Protein 3HIM (pdb70)

Structure (mmCIF, N/CA/C/O backbone):
data_3HIM
#
_entry.id   3HIM
#
_cell.length_a   62.053
_cell.length_b   63.042
_cell.length_c   94.766
_cell.angle_alpha   90.000
_cell.angle_beta   90.000
_cell.angle_gamma   90.000
#
_symmetry.space_group_name_H-M   'P 21 21 21'
#
loop_
_entity.id
_entity.type
_entity.pdbx_description
1 polymer 'Probable transcriptional regulator'
2 water water
#
loop_
_atom_site.group_PDB
_atom_site.id
_atom_site.type_symbol
_atom_site.label_atom_id
_atom_site.label_alt_id
_atom_site.label_comp_id
_atom_site.label_asym_id
_atom_site.label_entity_id
_atom_site.label_seq_id
_atom_site.pdbx_PDB_ins_code
_atom_site.Cartn_x
_atom_site.Cartn_y
_atom_site.Cartn_z
_atom_site.occupancy
_atom_site.B_iso_or_equiv
_atom_site.auth_seq_id
_atom_site.auth_comp_id
_atom_site.auth_asym_id
_atom_site.auth_atom_id
_atom_site.pdbx_PDB_model_num
ATOM 1 N N . THR A 1 14 ? 10.901 -34.686 -14.182 1.00 29.10 14 THR A N 1
ATOM 2 C CA . THR A 1 14 ? 10.673 -34.300 -15.613 1.00 29.11 14 THR A CA 1
ATOM 3 C C . THR A 1 14 ? 9.359 -34.836 -16.217 1.00 28.45 14 THR A C 1
ATOM 4 O O . THR A 1 14 ? 9.351 -35.834 -16.951 1.00 29.00 14 THR A O 1
ATOM 8 N N . SER A 1 15 ? 8.260 -34.158 -15.899 1.00 27.23 15 SER A N 1
ATOM 9 C CA . SER A 1 15 ? 6.928 -34.538 -16.361 1.00 25.96 15 SER A CA 1
ATOM 10 C C . SER A 1 15 ? 6.434 -33.596 -17.444 1.00 25.07 15 SER A C 1
ATOM 11 O O . SER A 1 15 ? 6.470 -32.372 -17.293 1.00 24.78 15 SER A O 1
ATOM 14 N N . LYS A 1 16 ? 5.947 -34.186 -18.527 1.00 23.85 16 LYS A N 1
ATOM 15 C CA . LYS A 1 16 ? 5.382 -33.437 -19.635 1.00 22.53 16 LYS A CA 1
ATOM 16 C C . LYS A 1 16 ? 4.185 -32.581 -19.192 1.00 21.37 16 LYS A C 1
ATOM 17 O O . LYS A 1 16 ? 4.095 -31.396 -19.527 1.00 20.79 16 LYS A O 1
ATOM 23 N N . ALA A 1 17 ? 3.287 -33.177 -18.413 1.00 20.09 17 ALA A N 1
ATOM 24 C CA . ALA A 1 17 ? 2.109 -32.463 -17.937 1.00 18.61 17 ALA A CA 1
ATOM 25 C C . ALA A 1 17 ? 2.489 -31.269 -17.050 1.00 17.59 17 ALA A C 1
ATOM 26 O O . ALA A 1 17 ? 1.928 -30.177 -17.198 1.00 17.79 17 ALA A O 1
ATOM 28 N N . ALA A 1 18 ? 3.445 -31.477 -16.151 1.00 15.60 18 ALA A N 1
ATOM 29 C CA . ALA A 1 18 ? 3.896 -30.416 -15.242 1.00 14.99 18 ALA A CA 1
ATOM 30 C C . ALA A 1 18 ? 4.578 -29.301 -16.028 1.00 14.28 18 ALA A C 1
ATOM 31 O O . ALA A 1 18 ? 4.341 -28.135 -15.762 1.00 13.34 18 ALA A O 1
ATOM 33 N N . ALA A 1 19 ? 5.414 -29.687 -16.996 1.00 14.28 19 ALA A N 1
ATOM 34 C CA . ALA A 1 19 ? 6.123 -28.736 -17.865 1.00 14.71 19 ALA A CA 1
ATOM 35 C C . ALA A 1 19 ? 5.156 -27.864 -18.644 1.00 14.50 19 ALA A C 1
ATOM 36 O O . ALA A 1 19 ? 5.364 -26.655 -18.744 1.00 15.08 19 ALA A O 1
ATOM 38 N N . ARG A 1 20 ? 4.089 -28.462 -19.175 1.00 14.58 20 ARG A N 1
ATOM 39 C CA . ARG A 1 20 ? 3.047 -27.673 -19.873 1.00 14.35 20 ARG A CA 1
ATOM 40 C C . ARG A 1 20 ? 2.297 -26.732 -18.949 1.00 14.22 20 ARG A C 1
ATOM 41 O O . ARG A 1 20 ? 1.940 -25.618 -19.345 1.00 14.58 20 ARG A O 1
ATOM 49 N N . ILE A 1 21 ? 2.047 -27.173 -17.722 1.00 14.05 21 ILE A N 1
ATOM 50 C CA . ILE A 1 21 ? 1.379 -26.322 -16.749 1.00 14.03 21 ILE A CA 1
ATOM 51 C C . ILE A 1 21 ? 2.252 -25.091 -16.477 1.00 14.84 21 ILE A C 1
ATOM 52 O O . ILE A 1 21 ? 1.755 -23.971 -16.482 1.00 14.83 21 ILE A O 1
ATOM 57 N N . ARG A 1 22 ? 3.552 -25.311 -16.264 1.00 14.61 22 ARG A N 1
ATOM 58 C CA . ARG A 1 22 ? 4.474 -24.220 -16.031 1.00 15.42 22 ARG A CA 1
ATOM 59 C C . ARG A 1 22 ? 4.478 -23.229 -17.175 1.00 15.11 22 ARG A C 1
ATOM 60 O O . ARG A 1 22 ? 4.377 -22.028 -16.925 1.00 15.05 22 ARG A O 1
ATOM 68 N N . ALA A 1 23 ? 4.594 -23.736 -18.411 1.00 15.12 23 ALA A N 1
ATOM 69 C CA . ALA A 1 23 ? 4.617 -22.896 -19.620 1.00 15.12 23 ALA A CA 1
ATOM 70 C C . ALA A 1 23 ? 3.361 -22.051 -19.752 1.00 15.48 23 ALA A C 1
ATOM 71 O O . ALA A 1 23 ? 3.435 -20.844 -20.014 1.00 15.26 23 ALA A O 1
ATOM 73 N N . ALA A 1 24 ? 2.205 -22.696 -19.601 1.00 15.81 24 ALA A N 1
ATOM 74 C CA . ALA A 1 24 ? 0.922 -21.988 -19.661 1.00 16.11 24 ALA A CA 1
ATOM 75 C C . ALA A 1 24 ? 0.795 -20.982 -18.513 1.00 16.53 24 ALA A C 1
ATOM 76 O O . ALA A 1 24 ? 0.306 -19.874 -18.723 1.00 16.58 24 ALA A O 1
ATOM 78 N N . ALA A 1 25 ? 1.214 -21.370 -17.301 1.00 16.53 25 ALA A N 1
ATOM 79 C CA . ALA A 1 25 ? 1.137 -20.445 -16.154 1.00 17.30 25 ALA A CA 1
ATOM 80 C C . ALA A 1 25 ? 1.982 -19.185 -16.376 1.00 17.67 25 ALA A C 1
ATOM 81 O O . ALA A 1 25 ? 1.522 -18.084 -16.087 1.00 18.01 25 ALA A O 1
ATOM 83 N N . ILE A 1 26 ? 3.199 -19.355 -16.895 1.00 17.87 26 ILE A N 1
ATOM 84 C CA . ILE A 1 26 ? 4.079 -18.233 -17.231 1.00 18.06 26 ILE A CA 1
ATOM 85 C C . ILE A 1 26 ? 3.332 -17.178 -18.045 1.00 18.64 26 ILE A C 1
ATOM 86 O O . ILE A 1 26 ? 3.394 -15.973 -17.742 1.00 18.16 26 ILE A O 1
ATOM 91 N N . GLU A 1 27 ? 2.597 -17.639 -19.052 1.00 19.11 27 GLU A N 1
ATOM 92 C CA . GLU A 1 27 ? 1.937 -16.722 -19.964 1.00 19.94 27 GLU A CA 1
ATOM 93 C C . GLU A 1 27 ? 0.726 -16.032 -19.323 1.00 19.81 27 GLU A C 1
ATOM 94 O O . GLU A 1 27 ? 0.558 -14.815 -19.457 1.00 19.94 27 GLU A O 1
ATOM 100 N N . VAL A 1 28 ? -0.087 -16.801 -18.603 1.00 19.56 28 VAL A N 1
ATOM 101 C CA . VAL A 1 28 ? -1.242 -16.247 -17.890 1.00 19.24 28 VAL A CA 1
ATOM 102 C C . VAL A 1 28 ? -0.791 -15.324 -16.751 1.00 19.18 28 VAL A C 1
ATOM 103 O O . VAL A 1 28 ? -1.311 -14.215 -16.594 1.00 19.36 28 VAL A O 1
ATOM 107 N N . PHE A 1 29 ? 0.191 -15.773 -15.977 1.00 19.12 29 PHE A N 1
ATOM 108 C CA . PHE A 1 29 ? 0.746 -14.960 -14.894 1.00 19.01 29 PHE A CA 1
ATOM 109 C C . PHE A 1 29 ? 1.309 -13.641 -15.434 1.00 19.38 29 PHE A C 1
ATOM 110 O O . PHE A 1 29 ? 1.038 -12.579 -14.879 1.00 18.50 29 PHE A O 1
ATOM 118 N N . ALA A 1 30 ? 2.096 -13.720 -16.511 1.00 19.68 30 ALA A N 1
ATOM 119 C CA . ALA A 1 30 ? 2.630 -12.521 -17.147 1.00 20.70 30 ALA A CA 1
ATOM 120 C C . ALA A 1 30 ? 1.507 -11.619 -17.697 1.00 21.27 30 ALA A C 1
ATOM 121 O O . ALA A 1 30 ? 1.569 -10.399 -17.542 1.00 21.03 30 ALA A O 1
ATOM 123 N N . ALA A 1 31 ? 0.470 -12.220 -18.287 1.00 21.95 31 ALA A N 1
ATOM 124 C CA . ALA A 1 31 ? -0.646 -11.448 -18.870 1.00 22.38 31 ALA A CA 1
ATOM 125 C C . ALA A 1 31 ? -1.657 -10.862 -17.871 1.00 22.45 31 ALA A C 1
ATOM 126 O O . ALA A 1 31 ? -1.987 -9.687 -17.966 1.00 23.19 31 ALA A O 1
ATOM 128 N N . LYS A 1 32 ? -2.162 -11.678 -16.946 1.00 22.88 32 LYS A N 1
ATOM 129 C CA . LYS A 1 32 ? -3.196 -11.251 -15.986 1.00 22.57 32 LYS A CA 1
ATOM 130 C C . LYS A 1 32 ? -2.627 -10.808 -14.623 1.00 22.68 32 LYS A C 1
ATOM 131 O O . LYS A 1 32 ? -3.334 -10.205 -13.803 1.00 22.77 32 LYS A O 1
ATOM 133 N N . GLY A 1 33 ? -1.350 -11.094 -14.383 1.00 22.17 33 GLY A N 1
ATOM 134 C CA . GLY A 1 33 ? -0.773 -10.893 -13.066 1.00 21.49 33 GLY A CA 1
ATOM 135 C C . GLY A 1 33 ? -1.007 -12.154 -12.269 1.00 22.09 33 GLY A C 1
ATOM 136 O O . GLY A 1 33 ? -2.035 -12.824 -12.434 1.00 21.42 33 GLY A O 1
ATOM 137 N N . TYR A 1 34 ? -0.053 -12.480 -11.403 1.00 22.26 34 TYR A N 1
ATOM 138 C CA . TYR A 1 34 ? -0.091 -13.710 -10.627 1.00 22.34 34 TYR A CA 1
ATOM 139 C C . TYR A 1 34 ? -1.294 -13.804 -9.671 1.00 22.37 34 TYR A C 1
ATOM 140 O O . TYR A 1 34 ? -1.968 -14.838 -9.615 1.00 21.70 34 TYR A O 1
ATOM 149 N N . GLY A 1 35 ? -1.539 -12.741 -8.902 1.00 21.93 35 GLY A N 1
ATOM 150 C CA . GLY A 1 35 ? -2.628 -12.738 -7.910 1.00 21.91 35 GLY A CA 1
ATOM 151 C C . GLY A 1 35 ? -3.999 -12.915 -8.541 1.00 22.15 35 GLY A C 1
ATOM 152 O O . GLY A 1 35 ? -4.897 -13.545 -7.964 1.00 21.99 35 GLY A O 1
ATOM 153 N N . ALA A 1 36 ? -4.126 -12.372 -9.749 1.00 22.48 36 ALA A N 1
ATOM 154 C CA . ALA A 1 36 ? -5.357 -12.364 -10.538 1.00 22.52 36 ALA A CA 1
ATOM 155 C C . ALA A 1 36 ? -5.690 -13.681 -11.267 1.00 22.31 36 ALA A C 1
ATOM 156 O O . ALA A 1 36 ? -6.753 -13.797 -11.882 1.00 22.38 36 ALA A O 1
ATOM 158 N N . THR A 1 37 ? -4.798 -14.661 -11.235 1.00 22.11 37 THR A N 1
ATOM 159 C CA . THR A 1 37 ? -5.109 -15.919 -11.923 1.00 22.18 37 THR A CA 1
ATOM 160 C C . THR A 1 37 ? -5.263 -17.053 -10.929 1.00 21.64 37 THR A C 1
ATOM 161 O O . THR A 1 37 ? -4.657 -17.022 -9.860 1.00 21.59 37 THR A O 1
ATOM 165 N N . THR A 1 38 ? -6.106 -18.026 -11.271 1.00 21.08 38 THR A N 1
ATOM 166 C CA . THR A 1 38 ? -6.286 -19.228 -10.457 1.00 20.51 38 THR A CA 1
ATOM 167 C C . THR A 1 38 ? -5.720 -20.401 -11.231 1.00 20.41 38 THR A C 1
ATOM 168 O O . THR A 1 38 ? -5.524 -20.318 -12.448 1.00 20.37 38 THR A O 1
ATOM 172 N N . THR A 1 39 ? -5.452 -21.496 -10.525 1.00 20.35 39 THR A N 1
ATOM 173 C CA . THR A 1 39 ? -4.942 -22.694 -11.166 1.00 20.28 39 THR A CA 1
ATOM 174 C C . THR A 1 39 ? -6.019 -23.311 -12.052 1.00 19.87 39 THR A C 1
ATOM 175 O O . THR A 1 39 ? -5.697 -23.993 -13.029 1.00 19.40 39 THR A O 1
ATOM 179 N N . ARG A 1 40 ? -7.281 -23.042 -11.702 1.00 19.69 40 ARG A N 1
ATOM 180 C CA . ARG A 1 40 ? -8.448 -23.389 -12.521 1.00 19.64 40 ARG A CA 1
ATOM 181 C C . ARG A 1 40 ? -8.359 -22.801 -13.927 1.00 19.35 40 ARG A C 1
ATOM 182 O O . ARG A 1 40 ? -8.576 -23.498 -14.910 1.00 19.14 40 ARG A O 1
ATOM 184 N N . GLU A 1 41 ? -8.048 -21.511 -14.014 1.00 19.43 41 GLU A N 1
ATOM 185 C CA . GLU A 1 41 ? -7.895 -20.831 -15.298 1.00 19.32 41 GLU A CA 1
ATOM 186 C C . GLU A 1 41 ? -6.697 -21.382 -16.079 1.00 19.18 41 GLU A C 1
ATOM 187 O O . GLU A 1 41 ? -6.762 -21.516 -17.303 1.00 19.09 41 GLU A O 1
ATOM 193 N N . ILE A 1 42 ? -5.609 -21.688 -15.372 1.00 19.15 42 ILE A N 1
ATOM 194 C CA . ILE A 1 42 ? -4.450 -22.328 -15.992 1.00 19.03 42 ILE A CA 1
ATOM 195 C C . ILE A 1 42 ? -4.807 -23.732 -16.523 1.00 19.22 42 ILE A C 1
ATOM 196 O O . ILE A 1 42 ? -4.382 -24.096 -17.618 1.00 19.67 42 ILE A O 1
ATOM 201 N N . ALA A 1 43 ? -5.609 -24.493 -15.778 1.00 18.44 43 ALA A N 1
ATOM 202 C CA . ALA A 1 43 ? -6.125 -25.787 -16.267 1.00 18.53 43 ALA A CA 1
ATOM 203 C C . ALA A 1 43 ? -7.054 -25.552 -17.479 1.00 18.83 43 ALA A C 1
ATOM 204 O O . ALA A 1 43 ? -6.959 -26.245 -18.504 1.00 18.61 43 ALA A O 1
ATOM 206 N N . ALA A 1 44 ? -7.918 -24.546 -17.361 1.00 19.13 44 ALA A N 1
ATOM 207 C CA . ALA A 1 44 ? -8.793 -24.135 -18.450 1.00 19.94 44 ALA A CA 1
ATOM 208 C C . ALA A 1 44 ? -8.013 -23.786 -19.711 1.00 20.01 44 ALA A C 1
ATOM 209 O O . ALA A 1 44 ? -8.389 -24.200 -20.797 1.00 20.72 44 ALA A O 1
ATOM 211 N N . SER A 1 45 ? -6.930 -23.029 -19.568 1.00 20.41 45 SER A N 1
ATOM 212 C CA . SER A 1 45 ? -6.152 -22.585 -20.716 1.00 20.98 45 SER A CA 1
ATOM 213 C C . SER A 1 45 ? -5.513 -23.764 -21.467 1.00 20.86 45 SER A C 1
ATOM 214 O O . SER A 1 45 ? -5.303 -23.688 -22.672 1.00 21.22 45 SER A O 1
ATOM 217 N N . LEU A 1 46 ? -5.210 -24.851 -20.763 1.00 20.72 46 LEU A N 1
ATOM 218 C CA . LEU A 1 46 ? -4.684 -26.054 -21.427 1.00 20.19 46 LEU A CA 1
ATOM 219 C C . LEU A 1 46 ? -5.788 -27.065 -21.749 1.00 20.17 46 LEU A C 1
ATOM 220 O O . LEU A 1 46 ? -5.513 -28.167 -22.233 1.00 20.03 46 LEU A O 1
ATOM 225 N N . ASP A 1 47 ? -7.035 -26.683 -21.480 1.00 20.25 47 ASP A N 1
ATOM 226 C CA . ASP A 1 47 ? -8.171 -27.589 -21.574 1.00 20.62 47 ASP A CA 1
ATOM 227 C C . ASP A 1 47 ? -7.906 -28.920 -20.859 1.00 20.78 47 ASP A C 1
ATOM 228 O O . ASP A 1 47 ? -8.381 -29.973 -21.284 1.00 21.03 47 ASP A O 1
ATOM 233 N N . MET A 1 48 ? -7.123 -28.876 -19.788 1.00 21.01 48 MET A N 1
ATOM 234 C CA . MET A 1 48 ? -6.973 -30.042 -18.913 1.00 21.67 48 MET A CA 1
ATOM 235 C C . MET A 1 48 ? -8.212 -30.109 -18.013 1.00 21.96 48 MET A C 1
ATOM 236 O O . MET A 1 48 ? -8.741 -29.078 -17.597 1.00 21.88 48 MET A O 1
ATOM 241 N N . SER A 1 49 ? -8.621 -31.328 -17.689 1.00 23.13 49 SER A N 1
ATOM 242 C CA . SER A 1 49 ? -9.772 -31.603 -16.834 1.00 24.49 49 SER A CA 1
ATOM 243 C C . SER A 1 49 ? -9.570 -31.108 -15.403 1.00 24.74 49 SER A C 1
ATOM 244 O O . SER A 1 49 ? -8.430 -30.888 -14.973 1.00 24.52 49 SER A O 1
ATOM 247 N N . PRO A 1 50 ? -10.679 -30.900 -14.667 1.00 25.12 50 PRO A N 1
ATOM 248 C CA . PRO A 1 50 ? -10.524 -30.340 -13.317 1.00 25.23 50 PRO A CA 1
ATOM 249 C C . PRO A 1 50 ? -9.655 -31.255 -12.455 1.00 25.07 50 PRO A C 1
ATOM 250 O O . PRO A 1 50 ? -9.808 -32.475 -12.526 1.00 25.57 50 PRO A O 1
ATOM 254 N N . GLY A 1 51 ? -8.745 -30.681 -11.667 1.00 24.50 51 GLY A N 1
ATOM 255 C CA . GLY A 1 51 ? -7.931 -31.480 -10.748 1.00 23.90 51 GLY A CA 1
ATOM 256 C C . GLY A 1 51 ? -6.646 -32.050 -11.338 1.00 23.74 51 GLY A C 1
ATOM 257 O O . GLY A 1 51 ? -5.880 -32.719 -10.628 1.00 23.87 51 GLY A O 1
ATOM 258 N N . ALA A 1 52 ? -6.403 -31.782 -12.626 1.00 22.51 52 ALA A N 1
ATOM 259 C CA . ALA A 1 52 ? -5.194 -32.257 -13.311 1.00 22.02 52 ALA A CA 1
ATOM 260 C C . ALA A 1 52 ? -3.944 -31.553 -12.824 1.00 20.94 52 ALA A C 1
ATOM 261 O O . ALA A 1 52 ? -2.851 -32.074 -12.933 1.00 21.53 52 ALA A O 1
ATOM 263 N N . VAL A 1 53 ? -4.120 -30.350 -12.311 1.00 20.01 53 VAL A N 1
ATOM 264 C CA . VAL A 1 53 ? -3.016 -29.553 -11.817 1.00 19.48 53 VAL A CA 1
ATOM 265 C C . VAL A 1 53 ? -2.506 -30.075 -10.466 1.00 19.26 53 VAL A C 1
ATOM 266 O O . VAL A 1 53 ? -1.293 -30.210 -10.262 1.00 18.89 53 VAL A O 1
ATOM 270 N N . TYR A 1 54 ? -3.442 -30.385 -9.567 1.00 18.75 54 TYR A N 1
ATOM 271 C CA . TYR A 1 54 ? -3.137 -30.702 -8.173 1.00 18.63 54 TYR A CA 1
ATOM 272 C C . TYR A 1 54 ? -2.021 -31.732 -7.913 1.00 18.59 54 TYR A C 1
ATOM 273 O O . TYR A 1 54 ? -1.189 -31.493 -7.043 1.00 19.29 54 TYR A O 1
ATOM 282 N N . PRO A 1 55 ? -1.995 -32.869 -8.643 1.00 18.53 55 PRO A N 1
ATOM 283 C CA . PRO A 1 55 ? -0.888 -33.836 -8.448 1.00 18.46 55 PRO A CA 1
ATOM 284 C C . PRO A 1 55 ? 0.500 -33.255 -8.746 1.00 18.63 55 PRO A C 1
ATOM 285 O O . PRO A 1 55 ? 1.491 -33.743 -8.198 1.00 18.49 55 PRO A O 1
ATOM 289 N N . HIS A 1 56 ? 0.569 -32.257 -9.631 1.00 18.09 56 HIS A N 1
ATOM 290 C CA . HIS A 1 56 ? 1.819 -31.557 -9.927 1.00 18.63 56 HIS A CA 1
ATOM 291 C C . HIS A 1 56 ? 2.009 -30.337 -9.020 1.00 19.31 56 HIS A C 1
ATOM 292 O O . HIS A 1 56 ? 3.082 -30.174 -8.433 1.00 19.17 56 HIS A O 1
ATOM 299 N N . TYR A 1 57 ? 0.966 -29.510 -8.879 1.00 18.95 57 TYR A N 1
ATOM 300 C CA . TYR A 1 57 ? 1.050 -28.297 -8.056 1.00 18.88 57 TYR A CA 1
ATOM 301 C C . TYR A 1 57 ? -0.146 -28.192 -7.131 1.00 19.32 57 TYR A C 1
ATOM 302 O O . TYR A 1 57 ? -1.261 -27.925 -7.567 1.00 19.10 57 TYR A O 1
ATOM 311 N N . LYS A 1 58 ? 0.089 -28.438 -5.844 1.00 20.13 58 LYS A N 1
ATOM 312 C CA . LYS A 1 58 ? -1.020 -28.485 -4.881 1.00 20.59 58 LYS A CA 1
ATOM 313 C C . LYS A 1 58 ? -1.548 -27.092 -4.534 1.00 19.75 58 LYS A C 1
ATOM 314 O O . LYS A 1 58 ? -2.648 -26.959 -4.005 1.00 19.61 58 LYS A O 1
ATOM 320 N N . THR A 1 59 ? -0.749 -26.071 -4.828 1.00 18.99 59 THR A N 1
ATOM 321 C CA . THR A 1 59 ? -1.118 -24.681 -4.571 1.00 18.43 59 THR A CA 1
ATOM 322 C C . THR A 1 59 ? -0.667 -23.831 -5.746 1.00 18.19 59 THR A C 1
ATOM 323 O O . THR A 1 59 ? 0.259 -24.197 -6.457 1.00 17.41 59 THR A O 1
ATOM 327 N N . LYS A 1 60 ? -1.307 -22.689 -5.946 1.00 18.31 60 LYS A N 1
ATOM 328 C CA . LYS A 1 60 ? -0.780 -21.729 -6.907 1.00 19.19 60 LYS A CA 1
ATOM 329 C C . LYS A 1 60 ? 0.670 -21.300 -6.547 1.00 18.78 60 LYS A C 1
ATOM 330 O O . LYS A 1 60 ? 1.524 -21.181 -7.420 1.00 19.21 60 LYS A O 1
ATOM 336 N N . GLU A 1 61 ? 0.942 -21.089 -5.262 1.00 18.54 61 GLU A N 1
ATOM 337 C CA . GLU A 1 61 ? 2.282 -20.697 -4.787 1.00 18.40 61 GLU A CA 1
ATOM 338 C C . GLU A 1 61 ? 3.380 -21.697 -5.180 1.00 18.01 61 GLU A C 1
ATOM 339 O O . GLU A 1 61 ? 4.475 -21.288 -5.538 1.00 18.15 61 GLU A O 1
ATOM 345 N N . SER A 1 62 ? 3.083 -22.993 -5.134 1.00 17.43 62 SER A N 1
ATOM 346 C CA . SER A 1 62 ? 4.067 -24.020 -5.513 1.00 17.42 62 SER A CA 1
ATOM 347 C C . SER A 1 62 ? 4.414 -23.969 -7.000 1.00 17.14 62 SER A C 1
ATOM 348 O O . SER A 1 62 ? 5.524 -24.336 -7.390 1.00 17.44 62 SER A O 1
ATOM 351 N N . LEU A 1 63 ? 3.450 -23.540 -7.813 1.00 17.06 63 LEU A N 1
ATOM 352 C CA . LEU A 1 63 ? 3.650 -23.364 -9.249 1.00 16.83 63 LEU A CA 1
ATOM 353 C C . LEU A 1 63 ? 4.503 -22.107 -9.503 1.00 17.42 63 LEU A C 1
ATOM 354 O O . LEU A 1 63 ? 5.444 -22.129 -10.294 1.00 17.50 63 LEU A O 1
ATOM 359 N N . LEU A 1 64 ? 4.184 -21.023 -8.803 1.00 17.90 64 LEU A N 1
ATOM 360 C CA . LEU A 1 64 ? 5.027 -19.821 -8.814 1.00 18.27 64 LEU A CA 1
ATOM 361 C C . LEU A 1 64 ? 6.443 -20.177 -8.416 1.00 18.31 64 LEU A C 1
ATOM 362 O O . LEU A 1 64 ? 7.390 -19.761 -9.080 1.00 18.05 64 LEU A O 1
ATOM 367 N N . TYR A 1 65 ? 6.582 -20.961 -7.348 1.00 18.30 65 TYR A N 1
ATOM 368 C CA . TYR A 1 65 ? 7.895 -21.383 -6.898 1.00 18.81 65 TYR A CA 1
ATOM 369 C C . TYR A 1 65 ? 8.653 -22.190 -7.942 1.00 18.76 65 TYR A C 1
ATOM 370 O O . TYR A 1 65 ? 9.827 -21.916 -8.197 1.00 18.88 65 TYR A O 1
ATOM 379 N N . ALA A 1 66 ? 8.002 -23.187 -8.543 1.00 18.23 66 ALA A N 1
ATOM 380 C CA . ALA A 1 66 ? 8.672 -23.981 -9.578 1.00 18.06 66 ALA A CA 1
ATOM 381 C C . ALA A 1 66 ? 9.047 -23.119 -10.800 1.00 17.49 66 ALA A C 1
ATOM 382 O O . ALA A 1 66 ? 10.062 -23.360 -11.434 1.00 17.42 66 ALA A O 1
ATOM 384 N N . ILE A 1 67 ? 8.231 -22.131 -11.132 1.00 16.79 67 ILE A N 1
ATOM 385 C CA . ILE A 1 67 ? 8.561 -21.241 -12.261 1.00 16.24 67 ILE A CA 1
ATOM 386 C C . ILE A 1 67 ? 9.787 -20.360 -11.919 1.00 16.66 67 ILE A C 1
ATOM 387 O O . ILE A 1 67 ? 10.754 -20.296 -12.682 1.00 16.11 67 ILE A O 1
ATOM 392 N N . SER A 1 68 ? 9.756 -19.722 -10.747 1.00 17.02 68 SER A N 1
ATOM 393 C CA . SER A 1 68 ? 10.882 -18.903 -10.295 1.00 18.05 68 SER A CA 1
ATOM 394 C C . SER A 1 68 ? 12.194 -19.699 -10.238 1.00 18.03 68 SER A C 1
ATOM 395 O O . SER A 1 68 ? 13.231 -19.238 -10.716 1.00 17.57 68 SER A O 1
ATOM 398 N N . LEU A 1 69 ? 12.116 -20.909 -9.688 1.00 18.27 69 LEU A N 1
ATOM 399 C CA . LEU A 1 69 ? 13.252 -21.822 -9.524 1.00 18.73 69 LEU A CA 1
ATOM 400 C C . LEU A 1 69 ? 13.881 -22.196 -10.867 1.00 18.32 69 LEU A C 1
ATOM 401 O O . LEU A 1 69 ? 15.106 -22.178 -11.032 1.00 18.31 69 LEU A O 1
ATOM 406 N N . GLU A 1 70 ? 13.030 -22.546 -11.821 1.00 17.97 70 GLU A N 1
ATOM 407 C CA . GLU A 1 70 ? 13.477 -22.850 -13.165 1.00 18.49 70 GLU A CA 1
ATOM 408 C C . GLU A 1 70 ? 14.158 -21.628 -13.781 1.00 17.86 70 GLU A C 1
ATOM 409 O O . GLU A 1 70 ? 15.276 -21.732 -14.282 1.00 17.34 70 GLU A O 1
ATOM 415 N N . GLY A 1 71 ? 13.497 -20.474 -13.724 1.00 17.62 71 GLY A N 1
ATOM 416 C CA . GLY A 1 71 ? 14.041 -19.268 -14.363 1.00 17.85 71 GLY A CA 1
ATOM 417 C C . GLY A 1 71 ? 15.356 -18.840 -13.736 1.00 17.82 71 GLY A C 1
ATOM 418 O O . GLY A 1 71 ? 16.302 -18.485 -14.434 1.00 18.48 71 GLY A O 1
ATOM 419 N N . HIS A 1 72 ? 15.428 -18.896 -12.415 1.00 17.96 72 HIS A N 1
ATOM 420 C CA . HIS A 1 72 ? 16.679 -18.569 -11.708 1.00 18.25 72 HIS A CA 1
ATOM 421 C C . HIS A 1 72 ? 17.834 -19.532 -11.992 1.00 18.62 72 HIS A C 1
ATOM 422 O O . HIS A 1 72 ? 18.976 -19.096 -12.066 1.00 18.58 72 HIS A O 1
ATOM 429 N N . HIS A 1 73 ? 17.547 -20.829 -12.135 1.00 18.83 73 HIS A N 1
ATOM 430 C CA . HIS A 1 73 ? 18.618 -21.806 -12.412 1.00 19.56 73 HIS A CA 1
ATOM 431 C C . HIS A 1 73 ? 19.149 -21.576 -13.823 1.00 19.38 73 HIS A C 1
ATOM 432 O O . HIS A 1 73 ? 20.356 -21.711 -14.088 1.00 19.16 73 HIS A O 1
ATOM 439 N N . SER A 1 74 ? 18.221 -21.212 -14.708 1.00 18.93 74 SER A N 1
ATOM 440 C CA . SER A 1 74 ? 18.500 -21.002 -16.120 1.00 19.34 74 SER A CA 1
ATOM 441 C C . SER A 1 74 ? 19.425 -19.807 -16.373 1.00 19.08 74 SER A C 1
ATOM 442 O O . SER A 1 74 ? 20.392 -19.917 -17.129 1.00 18.96 74 SER A O 1
ATOM 445 N N . VAL A 1 75 ? 19.125 -18.678 -15.736 1.00 18.80 75 VAL A N 1
ATOM 446 C CA . VAL A 1 75 ? 19.956 -17.473 -15.882 1.00 18.71 75 VAL A CA 1
ATOM 447 C C . VAL A 1 75 ? 21.329 -17.666 -15.224 1.00 18.44 75 VAL A C 1
ATOM 448 O O . VAL A 1 75 ? 22.342 -17.214 -15.746 1.00 19.03 75 VAL A O 1
ATOM 452 N N . LEU A 1 76 ? 21.369 -18.370 -14.103 1.00 18.39 76 LEU A N 1
ATOM 453 C CA . LEU A 1 76 ? 22.648 -18.691 -13.467 1.00 18.11 76 LEU A CA 1
ATOM 454 C C . LEU A 1 76 ? 23.486 -19.623 -14.381 1.00 18.00 76 LEU A C 1
ATOM 455 O O . LEU A 1 76 ? 24.674 -19.370 -14.606 1.00 18.71 76 LEU A O 1
ATOM 460 N N . ALA A 1 77 ? 22.860 -20.669 -14.917 1.00 17.57 77 ALA A N 1
ATOM 461 C CA . ALA A 1 77 ? 23.516 -21.564 -15.879 1.00 17.71 77 ALA A CA 1
ATOM 462 C C . ALA A 1 77 ? 24.048 -20.781 -17.083 1.00 18.40 77 ALA A C 1
ATOM 463 O O . ALA A 1 77 ? 25.163 -21.033 -17.566 1.00 18.24 77 ALA A O 1
ATOM 465 N N . ALA A 1 78 ? 23.246 -19.824 -17.550 1.00 18.46 78 ALA A N 1
ATOM 466 C CA . ALA A 1 78 ? 23.614 -19.001 -18.704 1.00 18.75 78 ALA A CA 1
ATOM 467 C C . ALA A 1 78 ? 24.873 -18.152 -18.463 1.00 18.30 78 ALA A C 1
ATOM 468 O O . ALA A 1 78 ? 25.793 -18.135 -19.302 1.00 17.77 78 ALA A O 1
ATOM 470 N N . ILE A 1 79 ? 24.916 -17.451 -17.329 1.00 17.66 79 ILE A N 1
ATOM 471 C CA . ILE A 1 79 ? 26.060 -16.574 -17.063 1.00 17.47 79 ILE A CA 1
ATOM 472 C C . ILE A 1 79 ? 27.281 -17.359 -16.593 1.00 17.50 79 ILE A C 1
ATOM 473 O O . ILE A 1 79 ? 28.428 -16.951 -16.850 1.00 17.75 79 ILE A O 1
ATOM 478 N N . THR A 1 80 ? 27.028 -18.486 -15.932 1.00 17.33 80 THR A N 1
ATOM 479 C CA . THR A 1 80 ? 28.108 -19.413 -15.583 1.00 17.71 80 THR A CA 1
ATOM 480 C C . THR A 1 80 ? 28.767 -19.951 -16.844 1.00 17.18 80 THR A C 1
ATOM 481 O O . THR A 1 80 ? 29.975 -19.886 -16.980 1.00 17.72 80 THR A O 1
ATOM 485 N N . ALA A 1 81 ? 27.974 -20.444 -17.785 1.00 17.29 81 ALA A N 1
ATOM 486 C CA . ALA A 1 81 ? 28.536 -20.912 -19.050 1.00 17.66 81 ALA A CA 1
ATOM 487 C C . ALA A 1 81 ? 29.292 -19.787 -19.790 1.00 17.76 81 ALA A C 1
ATOM 488 O O . ALA A 1 81 ? 30.176 -20.060 -20.603 1.00 17.54 81 ALA A O 1
ATOM 490 N N . ALA A 1 82 ? 28.961 -18.535 -19.479 1.00 17.59 82 ALA A N 1
ATOM 491 C CA . ALA A 1 82 ? 29.617 -17.377 -20.106 1.00 18.20 82 ALA A CA 1
ATOM 492 C C . ALA A 1 82 ? 30.820 -16.833 -19.337 1.00 18.51 82 ALA A C 1
ATOM 493 O O . ALA A 1 82 ? 31.430 -15.843 -19.749 1.00 18.62 82 ALA A O 1
ATOM 495 N N . ASP A 1 83 ? 31.141 -17.453 -18.210 1.00 18.20 83 ASP A N 1
ATOM 496 C CA . ASP A 1 83 ? 32.284 -17.022 -17.435 1.00 18.34 83 ASP A CA 1
ATOM 497 C C . ASP A 1 83 ? 33.465 -17.970 -17.668 1.00 18.91 83 ASP A C 1
ATOM 498 O O . ASP A 1 83 ? 33.282 -19.183 -17.762 1.00 18.69 83 ASP A O 1
ATOM 503 N N . PHE A 1 84 ? 34.660 -17.400 -17.769 1.00 19.04 84 PHE A N 1
ATOM 504 C CA . PHE A 1 84 ? 35.882 -18.169 -18.005 1.00 19.91 84 PHE A CA 1
ATOM 505 C C . PHE A 1 84 ? 36.958 -17.742 -17.022 1.00 20.11 84 PHE A C 1
ATOM 506 O O . PHE A 1 84 ? 37.692 -16.807 -17.273 1.00 20.02 84 PHE A O 1
ATOM 514 N N . PRO A 1 85 ? 37.038 -18.443 -15.879 1.00 21.30 85 PRO A N 1
ATOM 515 C CA . PRO A 1 85 ? 37.866 -18.034 -14.731 1.00 22.13 85 PRO A CA 1
ATOM 516 C C . PRO A 1 85 ? 39.356 -17.848 -15.030 1.00 22.65 85 PRO A C 1
ATOM 517 O O . PRO A 1 85 ? 40.048 -17.141 -14.294 1.00 22.81 85 PRO A O 1
ATOM 521 N N . ASP A 1 86 ? 39.836 -18.446 -16.113 1.00 23.15 86 ASP A N 1
ATOM 522 C CA . ASP A 1 86 ? 41.241 -18.336 -16.461 1.00 23.85 86 ASP A CA 1
ATOM 523 C C . ASP A 1 86 ? 41.568 -17.220 -17.447 1.00 23.32 86 ASP A C 1
ATOM 524 O O . ASP A 1 86 ? 42.734 -17.049 -17.803 1.00 23.73 86 ASP A O 1
ATOM 529 N N . ILE A 1 87 ? 40.566 -16.463 -17.890 1.00 22.45 87 ILE A N 1
ATOM 530 C CA . ILE A 1 87 ? 40.840 -15.333 -18.810 1.00 21.46 87 ILE A CA 1
ATOM 531 C C . ILE A 1 87 ? 40.773 -13.991 -18.065 1.00 20.96 87 ILE A C 1
ATOM 532 O O . ILE A 1 87 ? 40.339 -13.960 -16.920 1.00 20.56 87 ILE A O 1
ATOM 537 N N . ALA A 1 88 ? 41.209 -12.897 -18.691 1.00 20.51 88 ALA A N 1
ATOM 538 C CA . ALA A 1 88 ? 41.249 -11.600 -17.999 1.00 20.65 88 ALA A CA 1
ATOM 539 C C . ALA A 1 88 ? 39.855 -11.143 -17.539 1.00 20.80 88 ALA A C 1
ATOM 540 O O . ALA A 1 88 ? 38.831 -11.443 -18.185 1.00 21.07 88 ALA A O 1
ATOM 542 N N . ALA A 1 89 ? 39.826 -10.444 -16.405 1.00 20.42 89 ALA A N 1
ATOM 543 C CA . ALA A 1 89 ? 38.567 -10.101 -15.756 1.00 20.29 89 ALA A CA 1
ATOM 544 C C . ALA A 1 89 ? 37.638 -9.190 -16.573 1.00 20.33 89 ALA A C 1
ATOM 545 O O . ALA A 1 89 ? 36.427 -9.438 -16.585 1.00 21.00 89 ALA A O 1
ATOM 547 N N . PRO A 1 90 ? 38.185 -8.161 -17.271 1.00 19.91 90 PRO A N 1
ATOM 548 C CA . PRO A 1 90 ? 37.310 -7.338 -18.114 1.00 19.33 90 PRO A CA 1
ATOM 549 C C . PRO A 1 90 ? 36.581 -8.167 -19.173 1.00 19.54 90 PRO A C 1
ATOM 550 O O . PRO A 1 90 ? 35.400 -7.939 -19.428 1.00 19.08 90 PRO A O 1
ATOM 554 N N . ASP A 1 91 ? 37.282 -9.124 -19.775 1.00 19.47 91 ASP A N 1
ATOM 555 C CA . ASP A 1 91 ? 36.666 -10.011 -20.760 1.00 19.57 91 ASP A CA 1
ATOM 556 C C . ASP A 1 91 ? 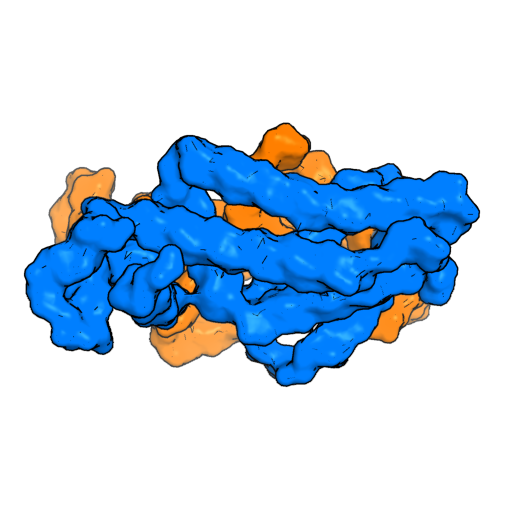35.576 -10.890 -20.145 1.00 18.91 91 ASP A C 1
ATOM 557 O O . ASP A 1 91 ? 34.507 -11.024 -20.737 1.00 18.37 91 ASP A O 1
ATOM 562 N N . ARG A 1 92 ? 35.843 -11.476 -18.973 1.00 17.84 92 ARG A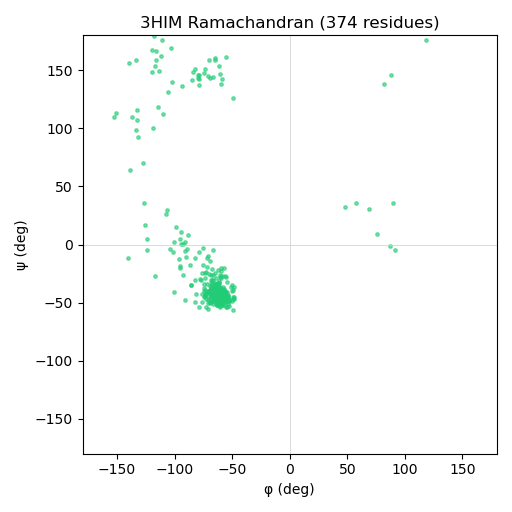 N 1
ATOM 563 C CA . ARG A 1 92 ? 34.804 -12.179 -18.220 1.00 17.97 92 ARG A CA 1
ATOM 564 C C . ARG A 1 92 ? 33.579 -11.294 -17.950 1.00 18.25 92 ARG A C 1
ATOM 565 O O . ARG A 1 92 ? 32.435 -11.764 -18.057 1.00 18.83 92 ARG A O 1
ATOM 573 N N . LEU A 1 93 ? 33.803 -10.025 -17.604 1.00 18.43 93 LEU A N 1
ATOM 574 C CA . LEU A 1 93 ? 32.674 -9.130 -17.307 1.00 18.68 93 LEU A CA 1
ATOM 575 C C . LEU A 1 93 ? 31.854 -8.903 -18.554 1.00 18.26 93 LEU A C 1
ATOM 576 O O . LEU A 1 93 ? 30.631 -8.830 -18.491 1.00 19.44 93 LEU A O 1
ATOM 581 N N . MET A 1 94 ? 32.537 -8.817 -19.682 1.00 17.30 94 MET A N 1
ATOM 582 C CA . MET A 1 94 ? 31.908 -8.504 -20.946 1.00 17.39 94 MET A CA 1
ATOM 583 C C . MET A 1 94 ? 31.065 -9.698 -21.382 1.00 17.09 94 MET A C 1
ATOM 584 O O . MET A 1 94 ? 29.914 -9.554 -21.766 1.00 16.98 94 MET A O 1
ATOM 589 N N . SER A 1 95 ? 31.662 -10.875 -21.311 1.00 17.15 95 SER A N 1
ATOM 590 C CA . SER A 1 95 ? 30.978 -12.095 -21.667 1.00 17.38 95 SER A CA 1
ATOM 591 C C . SER A 1 95 ? 29.783 -12.355 -20.760 1.00 16.65 95 SER A C 1
ATOM 592 O O . SER A 1 95 ? 28.720 -12.714 -21.249 1.00 16.84 95 SER A O 1
ATOM 595 N N . THR A 1 96 ? 29.947 -12.174 -19.449 1.00 17.07 96 THR A N 1
ATOM 596 C CA . THR A 1 96 ? 28.863 -12.510 -18.506 1.00 16.50 96 THR A CA 1
ATOM 597 C C . THR A 1 96 ? 27.730 -11.485 -18.527 1.00 16.64 96 THR A C 1
ATOM 598 O O . THR A 1 96 ? 26.559 -11.854 -18.403 1.00 17.32 96 THR A O 1
ATOM 602 N N . VAL A 1 97 ? 28.057 -10.210 -18.667 1.00 15.79 97 VAL A N 1
ATOM 603 C CA . VAL A 1 97 ? 26.992 -9.198 -18.763 1.00 15.55 97 VAL A CA 1
ATOM 604 C C . VAL A 1 97 ? 26.173 -9.403 -20.039 1.00 15.35 97 VAL A C 1
ATOM 605 O O . VAL A 1 97 ? 24.943 -9.338 -20.019 1.00 15.76 97 VAL A O 1
ATOM 609 N N . THR A 1 98 ? 26.864 -9.646 -21.148 1.00 15.71 98 THR A N 1
ATOM 610 C CA . THR A 1 98 ? 26.205 -9.912 -22.427 1.00 15.89 98 THR A CA 1
ATOM 611 C C . THR A 1 98 ? 25.211 -11.079 -22.301 1.00 15.58 98 THR A C 1
ATOM 612 O O . THR A 1 98 ? 24.063 -10.969 -22.746 1.00 15.24 98 THR A O 1
ATOM 616 N N . ALA A 1 99 ? 25.650 -12.171 -21.664 1.00 15.13 99 ALA A N 1
ATOM 617 C CA . ALA A 1 99 ? 24.814 -13.355 -21.513 1.00 14.60 99 ALA A CA 1
ATOM 618 C C . ALA A 1 99 ? 23.659 -13.010 -20.598 1.00 14.77 99 ALA A C 1
ATOM 619 O O . ALA A 1 99 ? 22.520 -13.407 -20.861 1.00 14.36 99 ALA A O 1
ATOM 621 N N . TYR A 1 100 ? 23.951 -12.252 -19.542 1.00 14.93 100 TYR A N 1
ATOM 622 C CA . TYR A 1 100 ? 22.932 -11.874 -18.558 1.00 15.69 100 TYR A CA 1
ATOM 623 C C . TYR A 1 100 ? 21.821 -11.014 -19.167 1.00 15.95 100 TYR A C 1
ATOM 624 O O . TYR A 1 100 ? 20.634 -11.254 -18.928 1.00 16.31 100 TYR A O 1
ATOM 633 N N . VAL A 1 101 ? 22.219 -10.036 -19.971 1.00 16.29 101 VAL A N 1
ATOM 634 C CA . VAL A 1 101 ? 21.278 -9.118 -20.612 1.00 16.51 101 VAL A CA 1
ATOM 635 C C . VAL A 1 101 ? 20.442 -9.848 -21.661 1.00 17.37 101 VAL A C 1
ATOM 636 O O . VAL A 1 101 ? 19.213 -9.705 -21.707 1.00 18.08 101 VAL A O 1
ATOM 640 N N . THR A 1 102 ? 21.114 -10.648 -22.483 1.00 17.48 102 THR A N 1
ATOM 641 C CA . THR A 1 102 ? 20.462 -11.381 -23.563 1.00 17.99 102 THR A CA 1
ATOM 642 C C . THR A 1 102 ? 19.443 -12.384 -23.013 1.00 17.13 102 THR A C 1
ATOM 643 O O . THR A 1 102 ? 18.334 -12.461 -23.512 1.00 16.77 102 THR A O 1
ATOM 647 N N . TRP A 1 103 ? 19.821 -13.146 -21.983 1.00 16.85 103 TRP A N 1
ATOM 648 C CA . TRP A 1 103 ? 18.880 -14.080 -21.344 1.00 16.20 103 TRP A CA 1
ATOM 649 C C . TRP A 1 103 ? 17.595 -13.343 -20.946 1.00 15.97 103 TRP A C 1
ATOM 650 O O . TRP A 1 103 ? 16.487 -13.807 -21.232 1.00 16.09 103 TRP A O 1
ATOM 661 N N . HIS A 1 104 ? 17.747 -12.195 -20.288 1.00 16.08 104 HIS A N 1
ATOM 662 C CA . HIS A 1 104 ? 16.587 -11.413 -19.836 1.00 16.13 104 HIS A CA 1
ATOM 663 C C . HIS A 1 104 ? 15.697 -10.874 -20.945 1.00 16.25 104 HIS A C 1
ATOM 664 O O . HIS A 1 104 ? 14.477 -10.862 -20.804 1.00 16.67 104 HIS A O 1
ATOM 671 N N . ALA A 1 105 ? 16.305 -10.433 -22.035 1.00 16.57 105 ALA A N 1
ATOM 672 C CA . ALA A 1 105 ? 15.551 -10.045 -23.214 1.00 17.48 105 ALA A CA 1
ATOM 673 C C . AL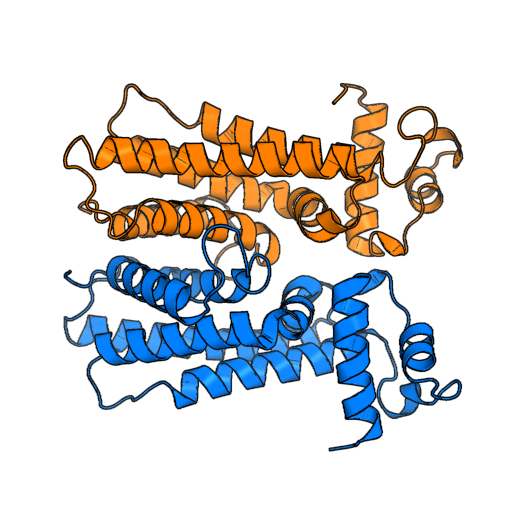A A 1 105 ? 14.865 -11.276 -23.840 1.00 17.98 105 ALA A C 1
ATOM 674 O O . ALA A 1 105 ? 13.696 -11.204 -24.225 1.00 17.82 105 ALA A O 1
ATOM 676 N N . ASP A 1 106 ? 15.595 -12.392 -23.916 1.00 17.99 106 ASP A N 1
ATOM 677 C CA . ASP A 1 106 ? 15.098 -13.637 -24.530 1.00 18.89 106 ASP A CA 1
ATOM 678 C C . ASP A 1 106 ? 14.033 -14.385 -23.697 1.00 18.67 106 ASP A C 1
ATOM 679 O O . ASP A 1 106 ? 13.279 -15.188 -24.238 1.00 18.57 106 ASP A O 1
ATOM 684 N N . ASN A 1 107 ? 14.009 -14.163 -22.389 1.00 17.91 107 ASN A N 1
ATOM 685 C CA . ASN A 1 107 ? 13.136 -14.942 -21.486 1.00 18.15 107 ASN A CA 1
ATOM 686 C C . ASN A 1 107 ? 12.242 -14.077 -20.617 1.00 17.58 107 ASN A C 1
ATOM 687 O O . ASN A 1 107 ? 11.953 -14.421 -19.476 1.00 17.95 107 ASN A O 1
ATOM 692 N N . ARG A 1 108 ? 11.788 -12.971 -21.179 1.00 17.30 108 ARG A N 1
ATOM 693 C CA . ARG A 1 108 ? 11.199 -11.925 -20.365 1.00 17.57 108 ARG A CA 1
ATOM 694 C C . ARG A 1 108 ? 9.927 -12.297 -19.597 1.00 16.86 108 ARG A C 1
ATOM 695 O O . ARG A 1 108 ? 9.823 -11.942 -18.431 1.00 16.83 108 ARG A O 1
ATOM 703 N N . ALA A 1 109 ? 8.993 -13.010 -20.237 1.00 16.08 109 ALA A N 1
ATOM 704 C CA . ALA A 1 109 ? 7.772 -13.493 -19.574 1.00 16.02 109 ALA A CA 1
ATOM 705 C C . ALA A 1 109 ? 8.132 -14.314 -18.336 1.00 16.09 109 ALA A C 1
ATOM 706 O O . ALA A 1 109 ? 7.687 -14.019 -17.225 1.00 15.99 109 ALA A O 1
ATOM 708 N N . SER A 1 110 ? 8.981 -15.318 -18.521 1.00 16.36 110 SER A N 1
ATOM 709 C CA . SER A 1 110 ? 9.436 -16.139 -17.415 1.00 16.54 110 SER A CA 1
ATOM 710 C C . SER A 1 110 ? 10.174 -15.332 -16.334 1.00 16.89 110 SER A C 1
ATOM 711 O O . SER A 1 110 ? 9.931 -15.512 -15.131 1.00 16.89 110 SER A O 1
ATOM 714 N N . ALA A 1 111 ? 11.067 -14.434 -16.756 1.00 16.50 111 ALA A N 1
ATOM 715 C CA . ALA A 1 111 ? 11.773 -13.573 -15.809 1.00 16.83 111 ALA A CA 1
ATOM 716 C C . ALA A 1 111 ? 10.842 -12.653 -15.009 1.00 16.83 111 ALA A C 1
ATOM 717 O O . ALA A 1 111 ? 11.027 -12.450 -13.803 1.00 16.37 111 ALA A O 1
ATOM 719 N N . ARG A 1 112 ? 9.862 -12.080 -15.696 1.00 17.24 112 ARG A N 1
ATOM 720 C CA . ARG A 1 112 ? 8.901 -11.175 -15.079 1.00 17.69 112 ARG A CA 1
ATOM 721 C C . ARG A 1 112 ? 8.167 -11.912 -13.968 1.00 17.70 112 ARG A C 1
ATOM 722 O O . ARG A 1 112 ? 8.062 -11.412 -12.853 1.00 18.09 112 ARG A O 1
ATOM 730 N N . VAL A 1 113 ? 7.678 -13.113 -14.282 1.00 17.45 113 VAL A N 1
ATOM 731 C CA . VAL A 1 113 ? 6.948 -13.921 -13.314 1.00 16.98 113 VAL A CA 1
ATOM 732 C C . VAL A 1 113 ? 7.875 -14.335 -12.172 1.00 17.14 113 VAL A C 1
ATOM 733 O O . VAL A 1 113 ? 7.535 -14.129 -11.007 1.00 17.34 113 VAL A O 1
ATOM 737 N N . GLY A 1 114 ? 9.048 -14.873 -12.510 1.00 16.66 114 GLY A N 1
ATOM 738 C CA . GLY A 1 114 ? 9.993 -15.372 -11.515 1.00 16.60 114 GLY A CA 1
ATOM 739 C C . GLY A 1 114 ? 10.653 -14.309 -10.648 1.00 17.24 114 GLY A C 1
ATOM 740 O O . GLY A 1 114 ? 11.246 -14.627 -9.612 1.00 16.88 114 GLY A O 1
ATOM 741 N N . GLN A 1 115 ? 10.549 -13.049 -11.055 1.00 17.28 115 GLN A N 1
ATOM 742 C CA . GLN A 1 115 ? 11.277 -11.976 -10.393 1.00 18.24 115 GLN A CA 1
ATOM 743 C C . GLN A 1 115 ? 10.394 -10.915 -9.735 1.00 17.97 115 GLN A C 1
ATOM 744 O O . GLN A 1 115 ? 10.829 -10.268 -8.788 1.00 18.17 115 GLN A O 1
ATOM 750 N N . TYR A 1 116 ? 9.170 -10.727 -10.248 1.00 17.61 116 TYR A N 1
ATOM 751 C CA . TYR A 1 116 ? 8.301 -9.630 -9.824 1.00 17.13 116 TYR A CA 1
ATOM 752 C C . TYR A 1 116 ? 7.213 -10.019 -8.824 1.00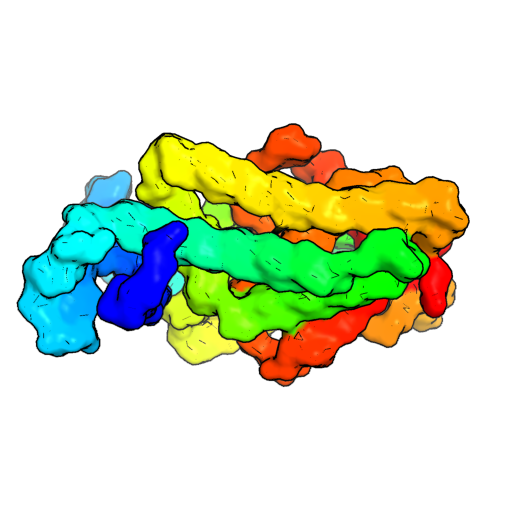 17.28 116 TYR A C 1
ATOM 753 O O . TYR A 1 116 ? 6.394 -9.181 -8.424 1.00 15.93 116 TYR A O 1
ATOM 762 N N . GLU A 1 117 ? 7.218 -11.291 -8.426 1.00 17.70 117 GLU A N 1
ATOM 763 C CA . GLU A 1 117 ? 6.225 -11.822 -7.507 1.00 18.17 117 GLU A CA 1
ATOM 764 C C . GLU A 1 117 ? 6.864 -12.496 -6.310 1.00 18.08 117 GLU A C 1
ATOM 765 O O . GLU A 1 117 ? 6.192 -13.259 -5.620 1.00 18.50 117 GLU A O 1
ATOM 771 N N . LEU A 1 118 ? 8.144 -12.231 -6.051 1.00 17.74 118 LEU A N 1
ATOM 772 C CA . LEU A 1 118 ? 8.843 -12.932 -4.971 1.00 18.39 118 LEU A CA 1
ATOM 773 C C . LEU A 1 118 ? 8.147 -12.797 -3.612 1.00 18.90 118 LEU A C 1
ATOM 774 O O . LEU A 1 118 ? 8.272 -13.678 -2.758 1.00 19.26 118 LEU A O 1
ATOM 779 N N . ARG A 1 119 ? 7.417 -11.701 -3.420 1.00 18.58 119 ARG A N 1
ATOM 780 C CA . ARG A 1 119 ? 6.683 -11.493 -2.181 1.00 19.05 119 ARG A CA 1
ATOM 781 C C . ARG A 1 119 ? 5.481 -12.442 -2.064 1.00 19.03 119 ARG A C 1
ATOM 782 O O . ARG A 1 119 ? 4.868 -12.525 -1.007 1.00 18.38 119 ARG A O 1
ATOM 790 N N . SER A 1 120 ? 5.150 -13.149 -3.145 1.00 18.81 120 SER A N 1
ATOM 791 C CA . SER A 1 120 ? 4.084 -14.142 -3.085 1.00 18.75 120 SER A CA 1
ATOM 792 C C . SER A 1 120 ? 4.610 -15.530 -2.699 1.00 18.34 120 SER A C 1
ATOM 793 O O . SER A 1 120 ? 3.829 -16.425 -2.405 1.00 18.64 120 SER A O 1
ATOM 796 N N . LEU A 1 121 ? 5.930 -15.704 -2.697 1.00 18.09 121 LEU A N 1
ATOM 797 C CA . LEU A 1 121 ? 6.540 -16.964 -2.263 1.00 17.91 121 LEU A CA 1
ATOM 798 C C . LEU A 1 121 ? 6.485 -17.172 -0.742 1.00 17.91 121 LEU A C 1
ATOM 799 O O . LEU A 1 121 ? 6.496 -16.214 0.031 1.00 17.56 121 LEU A O 1
ATOM 804 N N . SER A 1 122 ? 6.442 -18.432 -0.319 1.00 17.44 122 SER A N 1
ATOM 805 C CA . SER A 1 122 ? 6.584 -18.763 1.099 1.00 17.64 122 SER A CA 1
ATOM 806 C C . SER A 1 122 ? 8.030 -18.504 1.539 1.00 18.36 122 SER A C 1
ATOM 807 O O . SER A 1 122 ? 8.940 -18.465 0.690 1.00 18.05 122 SER A O 1
ATOM 810 N N . PRO A 1 123 ? 8.254 -18.322 2.862 1.00 19.09 123 PRO A N 1
ATOM 811 C CA . PRO A 1 123 ? 9.592 -18.045 3.405 1.00 19.57 123 PRO A CA 1
ATOM 812 C C . PRO A 1 123 ? 10.639 -19.073 2.985 1.00 20.18 123 PRO A C 1
ATOM 813 O O . PRO A 1 123 ? 11.766 -18.708 2.611 1.00 20.42 123 PRO A O 1
ATOM 817 N N . GLU A 1 124 ? 10.258 -20.346 3.049 1.00 20.49 124 GLU A N 1
ATOM 818 C CA . GLU A 1 124 ? 11.105 -21.438 2.601 1.00 20.93 124 GLU A CA 1
ATOM 819 C C . GLU A 1 124 ? 11.457 -21.242 1.144 1.00 20.70 124 GLU A C 1
ATOM 820 O O . GLU A 1 124 ? 12.622 -21.342 0.765 1.00 21.13 124 GLU A O 1
ATOM 826 N N . HIS A 1 125 ? 10.452 -20.965 0.321 1.00 20.44 125 HIS A N 1
ATOM 827 C CA . HIS A 1 125 ? 10.707 -20.836 -1.103 1.00 20.14 125 HIS A CA 1
ATOM 828 C C . HIS A 1 125 ? 11.490 -19.572 -1.408 1.00 19.36 125 HIS A C 1
ATOM 829 O O . HIS A 1 125 ? 12.475 -19.606 -2.132 1.00 19.46 125 HIS A O 1
ATOM 836 N N . PHE A 1 126 ? 11.077 -18.468 -0.813 1.00 18.84 126 PHE A N 1
ATOM 837 C CA . PHE A 1 126 ? 11.800 -17.223 -0.974 1.00 18.62 126 PHE A CA 1
ATOM 838 C C . PHE A 1 126 ? 13.315 -17.369 -0.705 1.00 18.68 126 PHE A C 1
ATOM 839 O O . PHE A 1 126 ? 14.139 -16.922 -1.508 1.00 18.54 126 PHE A O 1
ATOM 847 N N . ALA A 1 127 ? 13.680 -18.004 0.408 1.00 18.32 127 ALA A N 1
ATOM 848 C CA . ALA A 1 127 ? 15.092 -18.160 0.766 1.00 18.22 127 ALA A CA 1
ATOM 849 C C . ALA A 1 127 ? 15.845 -19.110 -0.175 1.00 18.05 127 ALA A C 1
ATOM 850 O O . ALA A 1 127 ? 17.049 -18.934 -0.422 1.00 18.10 127 ALA A O 1
ATOM 852 N N . ILE A 1 128 ? 15.147 -20.120 -0.685 1.00 17.29 128 ILE A N 1
ATOM 853 C CA . ILE A 1 128 ? 15.741 -20.994 -1.687 1.00 16.53 128 ILE A CA 1
ATOM 854 C C . ILE A 1 128 ? 16.100 -20.157 -2.917 1.00 15.91 128 ILE A C 1
ATOM 855 O O . ILE A 1 128 ? 17.243 -20.179 -3.372 1.00 15.90 128 ILE A O 1
ATOM 860 N N . ILE A 1 129 ? 15.121 -19.405 -3.427 1.00 15.24 129 ILE A N 1
ATOM 861 C CA . ILE A 1 129 ? 15.334 -18.489 -4.555 1.00 14.15 129 ILE A CA 1
ATOM 862 C C . ILE A 1 129 ? 16.458 -17.476 -4.284 1.00 14.32 129 ILE A C 1
ATOM 863 O O . ILE A 1 129 ? 17.306 -17.267 -5.141 1.00 14.20 129 ILE A O 1
ATOM 868 N N . ALA A 1 130 ? 16.467 -16.867 -3.098 1.00 14.99 130 ALA A N 1
ATOM 869 C CA . ALA A 1 130 ? 17.523 -15.926 -2.708 1.00 15.91 130 ALA A CA 1
ATOM 870 C C . ALA A 1 130 ? 18.921 -16.566 -2.666 1.00 16.58 130 ALA A C 1
ATOM 871 O O . ALA A 1 130 ? 19.922 -15.896 -2.941 1.00 16.84 130 ALA A O 1
ATOM 873 N N . ASP A 1 131 ? 18.995 -17.845 -2.303 1.00 17.01 131 ASP A N 1
ATOM 874 C CA . ASP A 1 131 ? 20.249 -18.593 -2.442 1.00 17.67 131 ASP A CA 1
ATOM 875 C C . ASP A 1 131 ? 20.747 -18.587 -3.911 1.00 17.66 131 ASP A C 1
ATOM 876 O O . ASP A 1 131 ? 21.954 -18.428 -4.164 1.00 17.82 131 ASP A O 1
ATOM 881 N N . ILE A 1 132 ? 19.827 -18.740 -4.864 1.00 17.69 132 ILE A N 1
ATOM 882 C CA . ILE A 1 132 ? 20.207 -18.767 -6.282 1.00 18.06 132 ILE A CA 1
ATOM 883 C C . ILE A 1 132 ? 20.586 -17.377 -6.792 1.00 18.08 132 ILE A C 1
ATOM 884 O O . ILE A 1 132 ? 21.542 -17.239 -7.551 1.00 17.96 132 ILE A O 1
ATOM 889 N N . ARG A 1 133 ? 19.862 -16.354 -6.350 1.00 18.29 133 ARG A N 1
ATOM 890 C CA . ARG A 1 133 ? 20.176 -14.974 -6.725 1.00 18.93 133 ARG A CA 1
ATOM 891 C C . ARG A 1 133 ? 21.544 -14.543 -6.186 1.00 18.72 133 ARG A C 1
ATOM 892 O O . ARG A 1 133 ? 22.311 -13.870 -6.881 1.00 17.66 133 ARG A O 1
ATOM 900 N N . ARG A 1 134 ? 21.833 -14.932 -4.941 1.00 18.64 134 ARG A N 1
ATOM 901 C CA . ARG A 1 134 ? 23.144 -14.680 -4.335 1.00 18.41 134 ARG A CA 1
ATOM 902 C C . ARG A 1 134 ? 24.244 -15.346 -5.179 1.00 18.19 134 ARG A C 1
ATOM 903 O O . ARG A 1 134 ? 25.257 -14.713 -5.494 1.00 18.46 134 ARG A O 1
ATOM 905 N N . SER A 1 135 ? 24.024 -16.602 -5.583 1.00 17.33 135 SER A N 1
ATOM 906 C CA . SER A 1 135 ? 24.948 -17.299 -6.487 1.00 17.13 135 SER A CA 1
ATOM 907 C C . SER A 1 135 ? 25.086 -16.579 -7.824 1.00 16.62 135 SER A C 1
ATOM 908 O O . SER A 1 135 ? 26.159 -16.533 -8.416 1.00 16.45 135 SER A O 1
ATOM 911 N N . THR A 1 136 ? 23.983 -16.023 -8.296 1.00 16.43 136 THR A N 1
ATOM 912 C CA . THR A 1 136 ? 23.986 -15.243 -9.522 1.00 16.45 136 THR A CA 1
ATOM 913 C C . THR A 1 136 ? 24.844 -13.989 -9.355 1.00 16.02 136 THR A C 1
ATOM 914 O O . THR A 1 136 ? 25.732 -13.741 -10.147 1.00 15.74 136 THR A O 1
ATOM 918 N N . THR A 1 137 ? 24.593 -13.231 -8.297 1.00 15.88 137 THR A N 1
ATOM 919 C CA . THR A 1 137 ? 25.356 -12.031 -8.013 1.00 15.51 137 THR A CA 1
ATOM 920 C C . THR A 1 137 ? 26.837 -12.375 -7.766 1.00 15.49 137 THR A C 1
ATOM 921 O O . THR A 1 137 ? 27.721 -11.627 -8.181 1.00 14.81 137 THR A O 1
ATOM 925 N N . LYS A 1 138 ? 27.101 -13.530 -7.141 1.00 14.76 138 LYS A N 1
ATOM 926 C CA . LYS A 1 138 ? 28.484 -13.967 -6.903 1.00 14.53 138 LYS A CA 1
ATOM 927 C C . LYS A 1 138 ? 29.324 -14.041 -8.180 1.00 14.14 138 LYS A C 1
ATOM 928 O O . LYS A 1 138 ? 30.485 -13.609 -8.185 1.00 14.19 138 LYS A O 1
ATOM 930 N N . VAL A 1 139 ? 28.736 -14.551 -9.263 1.00 13.66 139 VAL A N 1
ATOM 931 C CA . VAL A 1 139 ? 29.422 -14.619 -10.560 1.00 12.67 139 VAL A CA 1
ATOM 932 C C . VAL A 1 139 ? 30.030 -13.254 -10.883 1.00 13.05 139 VAL A C 1
ATOM 933 O O . VAL A 1 139 ? 31.204 -13.154 -11.252 1.00 12.86 139 VAL A O 1
ATOM 937 N N . PHE A 1 140 ? 29.240 -12.199 -10.699 1.00 12.86 140 PHE A N 1
ATOM 938 C CA . PHE A 1 140 ? 29.713 -10.847 -10.959 1.00 13.31 140 PHE A CA 1
ATOM 939 C C . PHE A 1 140 ? 30.687 -10.336 -9.899 1.00 13.47 140 PHE A C 1
ATOM 940 O O . PHE A 1 140 ? 31.702 -9.730 -10.217 1.00 14.24 140 PHE A O 1
ATOM 948 N N . THR A 1 141 ? 30.392 -10.581 -8.637 1.00 13.68 141 THR A N 1
ATOM 949 C CA . THR A 1 141 ? 31.297 -10.124 -7.605 1.00 14.30 141 THR A CA 1
ATOM 950 C C . THR A 1 141 ? 32.626 -10.862 -7.712 1.00 13.96 141 THR A C 1
ATOM 951 O O . THR A 1 141 ? 33.680 -10.232 -7.638 1.00 13.47 141 THR A O 1
ATOM 955 N N . ARG A 1 142 ? 32.578 -12.183 -7.905 1.00 14.57 142 ARG A N 1
ATOM 956 C CA . ARG A 1 142 ? 33.825 -12.961 -8.071 1.00 15.01 142 ARG A CA 1
ATOM 957 C C . ARG A 1 142 ? 34.644 -12.395 -9.227 1.00 14.91 142 ARG A C 1
ATOM 958 O O . ARG A 1 142 ? 35.855 -12.252 -9.089 1.00 15.69 142 ARG A O 1
ATOM 960 N N . ILE A 1 143 ? 33.992 -12.001 -10.329 1.00 14.74 143 ILE A N 1
ATOM 961 C CA . ILE A 1 143 ? 34.709 -11.375 -11.468 1.00 14.18 143 ILE A CA 1
ATOM 962 C C . ILE A 1 143 ? 35.249 -9.970 -11.157 1.00 14.49 143 ILE A C 1
ATOM 963 O O . ILE A 1 143 ? 36.379 -9.614 -11.548 1.00 13.88 143 ILE A O 1
ATOM 968 N N . ILE A 1 144 ? 34.443 -9.157 -10.476 1.00 14.79 144 ILE A N 1
ATOM 969 C CA . ILE A 1 144 ? 34.907 -7.818 -10.103 1.00 15.55 144 ILE A CA 1
ATOM 970 C C . ILE A 1 144 ? 36.073 -7.930 -9.117 1.00 16.03 144 ILE A C 1
ATOM 971 O O . ILE A 1 144 ? 37.012 -7.129 -9.173 1.00 16.34 144 ILE A O 1
ATOM 976 N N . GLU A 1 145 ? 36.007 -8.922 -8.230 1.00 16.78 145 GLU A N 1
ATOM 977 C CA . GLU A 1 145 ? 37.079 -9.161 -7.241 1.00 18.16 145 GLU A CA 1
ATOM 978 C C . GLU A 1 145 ? 38.372 -9.530 -7.960 1.00 18.57 145 GLU A C 1
ATOM 979 O O . GLU A 1 145 ? 39.413 -8.933 -7.695 1.00 18.64 145 GLU A O 1
ATOM 985 N N . ALA A 1 146 ? 38.289 -10.474 -8.902 1.00 19.32 146 ALA A N 1
ATOM 986 C CA . ALA A 1 146 ? 39.462 -10.894 -9.691 1.00 19.98 146 ALA A CA 1
ATOM 987 C C . ALA A 1 146 ? 40.072 -9.731 -10.470 1.00 20.64 146 ALA A C 1
ATOM 988 O O . ALA A 1 146 ? 41.304 -9.634 -10.577 1.00 21.30 146 ALA A O 1
ATOM 990 N N . GLY A 1 147 ? 39.208 -8.849 -10.982 1.00 21.23 147 GLY A N 1
ATOM 991 C CA . GLY A 1 147 ? 39.627 -7.652 -11.712 1.00 21.93 147 GLY A CA 1
ATOM 992 C C . GLY A 1 147 ? 40.312 -6.608 -10.856 1.00 22.86 147 GLY A C 1
ATOM 993 O O . GLY A 1 147 ? 41.315 -6.010 -11.274 1.00 22.70 147 GLY A O 1
ATOM 994 N N . ALA A 1 148 ? 39.765 -6.371 -9.662 1.00 23.35 148 ALA A N 1
ATOM 995 C CA . ALA A 1 148 ? 40.375 -5.439 -8.721 1.00 23.77 148 ALA A CA 1
ATOM 996 C C . ALA A 1 148 ? 41.726 -5.989 -8.253 1.00 24.45 148 ALA A C 1
ATOM 997 O O . ALA A 1 148 ? 42.729 -5.266 -8.279 1.00 24.34 148 ALA A O 1
ATOM 999 N N . THR A 1 149 ? 41.750 -7.273 -7.869 1.00 24.96 149 THR A N 1
ATOM 1000 C CA . THR A 1 149 ? 42.957 -7.912 -7.319 1.00 25.37 149 THR A CA 1
ATOM 1001 C C . THR A 1 149 ? 44.042 -8.148 -8.376 1.00 25.50 149 THR A C 1
ATOM 1002 O O . THR A 1 149 ? 45.189 -8.442 -8.032 1.00 25.38 149 THR A O 1
ATOM 1006 N N . ALA A 1 150 ? 43.681 -7.978 -9.650 1.00 25.66 150 ALA A N 1
ATOM 1007 C CA . ALA A 1 150 ? 44.648 -7.985 -10.749 1.00 25.49 150 ALA A CA 1
ATOM 1008 C C . ALA A 1 150 ? 44.974 -6.581 -11.299 1.00 25.37 150 ALA A C 1
ATOM 1009 O O . ALA A 1 150 ? 45.827 -6.450 -12.173 1.00 25.89 150 ALA A O 1
ATOM 1011 N N . GLY A 1 151 ? 44.308 -5.541 -10.798 1.00 25.30 151 GLY A N 1
ATOM 1012 C CA . GLY A 1 151 ? 44.569 -4.152 -11.235 1.00 24.48 151 GLY A CA 1
ATOM 1013 C C . GLY A 1 151 ? 43.745 -3.596 -12.403 1.00 24.12 151 GLY A C 1
ATOM 1014 O O . GLY A 1 151 ? 43.869 -2.418 -12.747 1.00 24.24 151 GLY A O 1
ATOM 1015 N N . ASP A 1 152 ? 42.908 -4.433 -13.013 1.00 23.23 152 ASP A N 1
ATOM 1016 C CA . ASP A 1 152 ? 42.007 -4.008 -14.101 1.00 22.46 152 ASP A CA 1
ATOM 1017 C C . ASP A 1 152 ? 40.905 -3.050 -13.664 1.00 21.69 152 ASP A C 1
ATOM 1018 O O . ASP A 1 152 ? 40.515 -2.157 -14.420 1.00 21.40 152 ASP A O 1
ATOM 1023 N N . PHE A 1 153 ? 40.375 -3.276 -12.462 1.00 20.70 153 PHE A N 1
ATOM 1024 C CA . PHE A 1 153 ? 39.207 -2.544 -11.981 1.00 19.70 153 PHE A CA 1
ATOM 1025 C C . PHE A 1 153 ? 39.587 -1.791 -10.727 1.00 19.10 153 PHE A C 1
ATOM 1026 O O . PHE A 1 153 ? 40.424 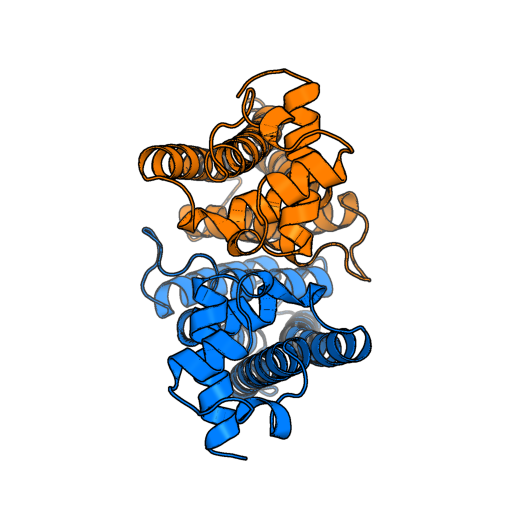-2.257 -9.947 1.00 18.68 153 PHE A O 1
ATOM 1034 N N . HIS A 1 154 ? 38.953 -0.646 -10.517 1.00 18.01 154 HIS A N 1
ATOM 1035 C CA . HIS A 1 154 ? 39.077 0.053 -9.258 1.00 17.90 154 HIS A CA 1
ATOM 1036 C C . HIS A 1 154 ? 37.712 0.379 -8.681 1.00 17.35 154 HIS A C 1
ATOM 1037 O O . HIS A 1 154 ? 37.314 1.541 -8.662 1.00 17.06 154 HIS A O 1
ATOM 1044 N N . PRO A 1 155 ? 36.983 -0.658 -8.212 1.00 17.08 155 PRO A N 1
ATOM 1045 C CA . PRO A 1 155 ? 35.611 -0.461 -7.743 1.00 17.08 155 PRO A CA 1
ATOM 1046 C C . PRO A 1 155 ? 35.531 0.302 -6.414 1.00 17.07 155 PRO A C 1
ATOM 1047 O O . PRO A 1 155 ? 36.425 0.178 -5.577 1.00 17.27 155 PRO A O 1
ATOM 1051 N N . PHE A 1 156 ? 34.497 1.130 -6.263 1.00 17.08 156 PHE A N 1
ATOM 1052 C CA . PHE A 1 156 ? 34.168 1.770 -4.989 1.00 17.35 156 PHE A CA 1
ATOM 1053 C C . PHE A 1 156 ? 33.655 0.670 -4.038 1.00 16.80 156 PHE A C 1
ATOM 1054 O O . PHE A 1 156 ? 34.073 0.564 -2.892 1.00 16.83 156 PHE A O 1
ATOM 1062 N N . ASP A 1 157 ? 32.720 -0.136 -4.516 1.00 16.55 157 ASP A N 1
ATOM 1063 C CA . ASP A 1 157 ? 32.007 -1.056 -3.640 1.00 16.27 157 ASP A CA 1
ATOM 1064 C C . ASP A 1 157 ? 31.579 -2.227 -4.488 1.00 16.14 157 ASP A C 1
ATOM 1065 O O . ASP A 1 157 ? 30.695 -2.102 -5.339 1.00 15.50 157 ASP A O 1
ATOM 1070 N N . ILE A 1 158 ? 32.212 -3.369 -4.247 1.00 16.39 158 ILE A N 1
ATOM 1071 C CA . ILE A 1 158 ? 32.020 -4.540 -5.108 1.00 16.54 158 ILE A CA 1
ATOM 1072 C C . ILE A 1 158 ? 30.590 -5.070 -5.040 1.00 16.46 158 ILE A C 1
ATOM 1073 O O . ILE A 1 158 ? 29.964 -5.296 -6.080 1.00 16.67 158 ILE A O 1
ATOM 1078 N N . GLU A 1 159 ? 30.055 -5.223 -3.832 1.00 16.36 159 GLU A N 1
ATOM 1079 C CA . GLU A 1 159 ? 28.666 -5.693 -3.693 1.00 16.05 159 GLU A CA 1
ATOM 1080 C C . GLU A 1 159 ? 27.684 -4.737 -4.388 1.00 15.22 159 GLU A C 1
ATOM 1081 O O . GLU A 1 159 ? 26.730 -5.177 -5.038 1.00 14.89 159 GLU A O 1
ATOM 1087 N N . ALA A 1 160 ? 27.931 -3.430 -4.263 1.00 14.58 160 ALA A N 1
ATOM 1088 C CA . ALA A 1 160 ? 27.026 -2.444 -4.828 1.00 13.70 160 ALA A CA 1
ATOM 1089 C C . ALA A 1 160 ? 26.995 -2.529 -6.361 1.00 13.55 160 ALA A C 1
ATOM 1090 O O . ALA A 1 160 ? 25.913 -2.454 -6.974 1.00 13.17 160 ALA A O 1
ATOM 1092 N N . ALA A 1 161 ? 28.182 -2.666 -6.965 1.00 12.55 161 ALA A N 1
ATOM 1093 C CA . ALA A 1 161 ? 28.316 -2.802 -8.421 1.00 12.16 161 ALA A CA 1
ATOM 1094 C C . ALA A 1 161 ? 27.663 -4.086 -8.954 1.00 11.84 161 ALA A C 1
ATOM 1095 O O . ALA A 1 161 ? 26.963 -4.030 -9.966 1.00 11.09 161 ALA A O 1
ATOM 1097 N N . ALA A 1 162 ? 27.906 -5.222 -8.288 1.00 11.28 162 ALA A N 1
ATOM 1098 C CA . ALA A 1 162 ? 27.286 -6.500 -8.684 1.00 12.22 162 ALA A CA 1
ATOM 1099 C C . ALA A 1 162 ? 25.755 -6.459 -8.561 1.00 12.51 162 ALA A C 1
ATOM 1100 O O . ALA A 1 162 ? 25.023 -6.980 -9.412 1.00 13.49 162 ALA A O 1
ATOM 1102 N N . LEU A 1 163 ? 25.279 -5.849 -7.486 1.00 12.55 163 LEU A N 1
ATOM 1103 C CA . LEU A 1 163 ? 23.859 -5.592 -7.324 1.00 13.06 163 LEU A CA 1
ATOM 1104 C C . LEU A 1 163 ? 23.309 -4.758 -8.488 1.00 12.54 163 LEU A C 1
ATOM 1105 O O . LEU A 1 163 ? 22.302 -5.118 -9.107 1.00 12.93 163 LEU A O 1
ATOM 1110 N N . ALA A 1 164 ? 23.952 -3.633 -8.778 1.00 12.41 164 ALA A N 1
ATOM 1111 C CA . ALA A 1 164 ? 23.480 -2.791 -9.872 1.00 12.05 164 ALA A CA 1
ATOM 1112 C C . ALA A 1 164 ? 23.497 -3.546 -11.208 1.00 11.69 164 ALA A C 1
ATOM 1113 O O . ALA A 1 164 ? 22.557 -3.459 -11.975 1.00 12.28 164 ALA A O 1
ATOM 1115 N N . ILE A 1 165 ? 24.544 -4.305 -11.489 1.00 11.51 165 ILE A N 1
ATOM 1116 C CA . ILE A 1 165 ? 24.543 -5.101 -12.719 1.00 11.49 165 ILE A CA 1
ATOM 1117 C C . ILE A 1 165 ? 23.347 -6.074 -12.745 1.00 11.57 165 ILE A C 1
ATOM 1118 O O . ILE A 1 165 ? 22.555 -6.075 -13.688 1.00 11.24 165 ILE A O 1
ATOM 1123 N N . THR A 1 166 ? 23.191 -6.847 -11.676 1.00 11.64 166 THR A N 1
ATOM 1124 C CA A THR A 1 166 ? 22.087 -7.807 -11.607 0.50 11.84 166 THR A CA 1
ATOM 1125 C CA B THR A 1 166 ? 22.079 -7.797 -11.518 0.50 11.67 166 THR A CA 1
ATOM 1126 C C . THR A 1 166 ? 20.731 -7.130 -11.771 1.00 11.89 166 THR A C 1
ATOM 1127 O O . THR A 1 166 ? 19.853 -7.651 -12.462 1.00 11.80 166 THR A O 1
ATOM 1134 N N . SER A 1 167 ? 20.572 -5.962 -11.170 1.00 12.76 167 SER A N 1
ATOM 1135 C CA . SER A 1 167 ? 19.310 -5.262 -11.208 1.00 13.27 167 SER A CA 1
ATOM 1136 C C . SER A 1 167 ? 19.017 -4.714 -12.617 1.00 13.91 167 SER A C 1
ATOM 1137 O O . SER A 1 167 ? 17.872 -4.767 -13.097 1.00 13.94 167 SER A O 1
ATOM 1140 N N . LEU A 1 168 ? 20.047 -4.198 -13.279 1.00 13.83 168 LEU A N 1
ATOM 1141 C CA . LEU A 1 168 ? 19.907 -3.743 -14.656 1.00 13.70 168 LEU A CA 1
ATOM 1142 C C . LEU A 1 168 ? 19.423 -4.850 -15.582 1.00 13.44 168 LEU A C 1
ATOM 1143 O O . LEU A 1 168 ? 18.533 -4.639 -16.397 1.00 13.71 168 LEU A O 1
ATOM 1148 N N . GLY A 1 169 ? 20.019 -6.027 -15.454 1.00 13.23 169 GLY A N 1
ATOM 1149 C CA . GLY A 1 169 ? 19.657 -7.148 -16.280 1.00 13.33 169 GLY A CA 1
ATOM 1150 C C . GLY A 1 169 ? 18.225 -7.586 -16.031 1.00 13.51 169 GLY A C 1
ATOM 1151 O O . GLY A 1 169 ? 17.476 -7.833 -16.972 1.00 13.34 169 GLY A O 1
ATOM 1152 N N . ILE A 1 170 ? 17.842 -7.668 -14.760 1.00 13.66 170 ILE A N 1
ATOM 1153 C CA . ILE A 1 170 ? 16.508 -8.128 -14.415 1.00 13.08 170 ILE A CA 1
ATOM 1154 C C . ILE A 1 170 ? 15.499 -7.145 -15.000 1.00 13.18 170 ILE A C 1
ATOM 1155 O O . ILE A 1 170 ? 14.510 -7.554 -15.605 1.00 12.28 170 ILE A O 1
ATOM 1160 N N . ASP A 1 171 ? 15.786 -5.852 -14.857 1.00 12.68 171 ASP A N 1
ATOM 1161 C CA . ASP A 1 171 ? 14.843 -4.821 -15.280 1.00 13.13 171 ASP A CA 1
ATOM 1162 C C . ASP A 1 171 ? 14.582 -4.793 -16.790 1.00 13.25 171 ASP A C 1
ATOM 1163 O O . ASP A 1 171 ? 13.518 -4.346 -17.241 1.00 12.46 171 ASP A O 1
ATOM 1168 N N . VAL A 1 172 ? 15.542 -5.287 -17.561 1.00 14.23 172 VAL A N 1
ATOM 1169 C CA . VAL A 1 172 ? 15.354 -5.485 -19.005 1.00 15.24 172 VAL A CA 1
ATOM 1170 C C . VAL A 1 172 ? 14.044 -6.252 -19.306 1.00 16.47 172 VAL A C 1
ATOM 1171 O O . VAL A 1 172 ? 13.297 -5.910 -20.254 1.00 17.27 172 VAL A O 1
ATOM 1175 N N . SER A 1 173 ? 13.742 -7.255 -18.486 1.00 16.73 173 SER A N 1
ATOM 1176 C CA A SER A 1 173 ? 12.553 -8.065 -18.705 0.50 17.26 173 SER A CA 1
ATOM 1177 C CA B SER A 1 173 ? 12.549 -8.073 -18.688 0.50 17.43 173 SER A CA 1
ATOM 1178 C C . SER A 1 173 ? 11.268 -7.240 -18.549 1.00 17.36 173 SER A C 1
ATOM 1179 O O . SER A 1 173 ? 10.243 -7.556 -19.147 1.00 17.54 173 SER A O 1
ATOM 1184 N N . ARG A 1 174 ? 11.340 -6.166 -17.771 1.00 17.53 174 ARG A N 1
ATOM 1185 C CA . ARG A 1 174 ? 10.207 -5.251 -17.639 1.00 17.19 174 ARG A CA 1
ATOM 1186 C C . ARG A 1 174 ? 10.014 -4.401 -18.908 1.00 17.26 174 ARG A C 1
ATOM 1187 O O . ARG A 1 174 ? 8.917 -4.402 -19.490 1.00 16.89 174 ARG A O 1
ATOM 1195 N N . TRP A 1 175 ? 11.064 -3.712 -19.359 1.00 16.93 175 TRP A N 1
ATOM 1196 C CA . TRP A 1 175 ? 10.898 -2.687 -20.421 1.00 17.37 175 TRP A CA 1
ATOM 1197 C C . TRP A 1 175 ? 11.158 -3.120 -21.878 1.00 17.52 175 TRP A C 1
ATOM 1198 O O . TRP A 1 175 ? 10.725 -2.445 -22.818 1.00 17.88 175 TRP A O 1
ATOM 1209 N N . PHE A 1 176 ? 11.882 -4.214 -22.079 1.00 17.78 176 PHE A N 1
ATOM 1210 C CA . PHE A 1 176 ? 12.303 -4.606 -23.436 1.00 17.90 176 PHE A CA 1
ATOM 1211 C C . PHE A 1 176 ? 11.159 -5.284 -24.219 1.00 17.95 176 PHE A C 1
ATOM 1212 O O . PHE A 1 176 ? 10.453 -6.107 -23.658 1.00 18.01 176 PHE A O 1
ATOM 1220 N N . PRO A 1 177 ? 10.966 -4.941 -25.513 1.00 18.02 177 PRO A N 1
ATOM 1221 C CA . PRO A 1 177 ? 11.659 -3.925 -26.316 1.00 18.24 177 PRO A CA 1
ATOM 1222 C C . PRO A 1 177 ? 11.064 -2.519 -26.133 1.00 18.39 177 PRO A C 1
ATOM 1223 O O . PRO A 1 177 ? 9.880 -2.372 -25.855 1.00 18.24 177 PRO A O 1
ATOM 1227 N N . SER A 1 178 ? 11.899 -1.491 -26.235 1.00 18.05 178 SER A N 1
ATOM 1228 C CA . SER A 1 178 ? 11.408 -0.144 -26.075 1.00 17.83 178 SER A CA 1
ATOM 1229 C C . SER A 1 178 ? 11.638 0.581 -27.390 1.00 17.80 178 SER A C 1
ATOM 1230 O O . SER A 1 178 ? 12.166 0.004 -28.342 1.00 17.07 178 SER A O 1
ATOM 1233 N N . HIS A 1 179 ? 11.241 1.843 -27.443 1.00 17.97 179 HIS A N 1
ATOM 1234 C CA . HIS A 1 179 ? 11.533 2.650 -28.605 1.00 18.93 179 HIS A CA 1
ATOM 1235 C C . HIS A 1 179 ? 13.037 2.704 -28.824 1.00 19.39 179 HIS A C 1
ATOM 1236 O O . HIS A 1 179 ? 13.523 2.706 -29.954 1.00 18.40 179 HIS A O 1
ATOM 1243 N N . THR A 1 180 ? 13.782 2.754 -27.730 1.00 20.51 180 THR A N 1
ATOM 1244 C CA . THR A 1 180 ? 15.215 2.976 -27.878 1.00 21.80 180 THR A CA 1
ATOM 1245 C C . THR A 1 180 ? 16.007 1.664 -28.128 1.00 21.06 180 THR A C 1
ATOM 1246 O O . THR A 1 180 ? 16.927 1.656 -28.923 1.00 20.89 180 THR A O 1
ATOM 1250 N N . TYR A 1 181 ? 15.586 0.550 -27.527 1.00 20.69 181 TYR A N 1
ATOM 1251 C CA . TYR A 1 181 ? 16.259 -0.729 -27.744 1.00 20.09 181 TYR A CA 1
ATOM 1252 C C . TYR A 1 181 ? 15.295 -1.853 -28.029 1.00 19.86 181 TYR A C 1
ATOM 1253 O O . TYR A 1 181 ? 14.498 -2.212 -27.157 1.00 20.65 181 TYR A O 1
ATOM 1262 N N . SER A 1 182 ? 15.383 -2.421 -29.236 1.00 18.86 182 SER A N 1
ATOM 1263 C CA . SER A 1 182 ? 14.639 -3.628 -29.579 1.00 18.64 182 SER A CA 1
ATOM 1264 C C . SER A 1 182 ? 15.507 -4.793 -30.071 1.00 18.12 182 SER A C 1
ATOM 1265 O O . SER A 1 182 ? 14.998 -5.846 -30.453 1.00 17.55 182 SER A O 1
ATOM 1268 N N . ASP A 1 183 ? 16.825 -4.612 -30.039 1.00 18.23 183 ASP A N 1
ATOM 1269 C CA . ASP A 1 183 ? 17.769 -5.679 -30.367 1.00 17.24 183 ASP A CA 1
ATOM 1270 C C . ASP A 1 183 ? 18.572 -6.036 -29.107 1.00 17.15 183 ASP A C 1
ATOM 1271 O O . ASP A 1 183 ? 19.299 -5.180 -28.568 1.00 17.08 183 ASP A O 1
ATOM 1276 N N . PRO A 1 184 ? 18.460 -7.300 -28.630 1.00 16.93 184 PRO A N 1
ATOM 1277 C CA . PRO A 1 184 ? 19.125 -7.627 -27.362 1.00 17.17 184 PRO A CA 1
ATOM 1278 C C . PRO A 1 184 ? 20.639 -7.390 -27.386 1.00 17.08 184 PRO A C 1
ATOM 1279 O O . PRO A 1 184 ? 21.223 -7.121 -26.337 1.00 16.32 184 PRO A O 1
ATOM 1283 N N . ARG A 1 185 ? 21.247 -7.484 -28.568 1.00 16.89 185 ARG A N 1
ATOM 1284 C CA . ARG A 1 185 ? 22.700 -7.378 -28.707 1.00 17.27 185 ARG A CA 1
ATOM 1285 C C . ARG A 1 185 ? 23.144 -5.935 -28.485 1.00 16.99 185 ARG A C 1
ATOM 1286 O O . ARG A 1 185 ? 24.246 -5.697 -27.961 1.00 16.08 185 ARG A O 1
ATOM 1294 N N . ILE A 1 186 ? 22.292 -4.986 -28.898 1.00 16.39 186 ILE A N 1
ATOM 1295 C CA . ILE A 1 186 ? 22.583 -3.555 -28.744 1.00 16.55 186 ILE A CA 1
ATOM 1296 C C . ILE A 1 186 ? 22.507 -3.137 -27.271 1.00 16.33 186 ILE A C 1
ATOM 1297 O O . ILE A 1 186 ? 23.438 -2.534 -26.736 1.00 16.30 186 ILE A O 1
ATOM 1302 N N . ILE A 1 187 ? 21.419 -3.488 -26.600 1.00 16.16 187 ILE A N 1
ATOM 1303 C CA . ILE A 1 187 ? 21.318 -3.155 -25.175 1.00 16.36 187 ILE A CA 1
ATOM 1304 C C . ILE A 1 187 ? 22.391 -3.872 -24.367 1.00 15.57 187 ILE A C 1
ATOM 1305 O O . ILE A 1 187 ? 22.931 -3.316 -23.407 1.00 14.31 187 ILE A O 1
ATOM 1310 N N . ALA A 1 188 ? 22.743 -5.087 -24.786 1.00 15.86 188 ALA A N 1
ATOM 1311 C CA . ALA A 1 188 ? 23.848 -5.803 -24.128 1.00 15.71 188 ALA A CA 1
ATOM 1312 C C . ALA A 1 188 ? 25.141 -5.011 -24.266 1.00 15.41 188 ALA A C 1
ATOM 1313 O O . ALA A 1 188 ? 25.802 -4.722 -23.267 1.00 14.81 188 ALA A O 1
ATOM 1315 N N . ALA A 1 189 ? 25.462 -4.621 -25.497 1.00 15.53 189 ALA A N 1
ATOM 1316 C CA . ALA A 1 189 ? 26.670 -3.834 -25.779 1.00 16.19 189 ALA A CA 1
ATOM 1317 C C . ALA A 1 189 ? 26.713 -2.550 -24.931 1.00 16.47 189 ALA A C 1
ATOM 1318 O O . ALA A 1 189 ? 27.766 -2.211 -24.358 1.00 17.08 189 ALA A O 1
ATOM 1320 N N . ARG A 1 190 ? 25.572 -1.863 -24.832 1.00 16.69 190 ARG A N 1
ATOM 1321 C CA . ARG A 1 190 ? 25.465 -0.617 -24.048 1.00 16.58 190 ARG A CA 1
ATOM 1322 C C . ARG A 1 190 ? 25.645 -0.866 -22.562 1.00 16.64 190 ARG A C 1
ATOM 1323 O O . ARG A 1 190 ? 26.197 -0.016 -21.847 1.00 16.79 190 ARG A O 1
ATOM 1331 N N . TYR A 1 191 ? 25.175 -2.016 -22.096 1.00 16.06 191 TYR A N 1
ATOM 1332 C CA . TYR A 1 191 ? 25.214 -2.317 -20.671 1.00 16.72 191 TYR A CA 1
ATOM 1333 C C . TYR A 1 191 ? 26.587 -2.837 -20.279 1.00 16.97 191 TYR A C 1
ATOM 1334 O O . TYR A 1 191 ? 27.029 -2.619 -19.162 1.00 17.89 191 TYR A O 1
ATOM 1343 N N . VAL A 1 192 ? 27.268 -3.504 -21.206 1.00 17.14 192 VAL A N 1
ATOM 1344 C CA . VAL A 1 192 ? 28.672 -3.869 -21.014 1.00 16.73 192 VAL A CA 1
ATOM 1345 C C . VAL A 1 192 ? 29.535 -2.620 -20.820 1.00 16.85 192 VAL A C 1
ATOM 1346 O O . VAL A 1 192 ? 30.366 -2.567 -19.914 1.00 17.10 192 VAL A O 1
ATOM 1350 N N . GLU A 1 193 ? 29.338 -1.606 -21.655 1.00 17.69 193 GLU A N 1
ATOM 1351 C CA . GLU A 1 193 ? 30.049 -0.338 -21.476 1.00 17.55 193 GLU A CA 1
ATOM 1352 C C . GLU A 1 193 ? 29.823 0.245 -20.092 1.00 17.85 193 GLU A C 1
ATOM 1353 O O . GLU A 1 193 ? 30.771 0.665 -19.427 1.00 17.30 193 GLU A O 1
ATOM 1359 N N . LEU A 1 194 ? 28.560 0.274 -19.661 1.00 17.88 194 LEU A N 1
ATOM 1360 C CA . LEU A 1 194 ? 28.210 0.870 -18.361 1.00 18.15 194 LEU A CA 1
ATOM 1361 C C . LEU A 1 194 ? 28.803 0.111 -17.178 1.00 18.05 194 LEU A C 1
ATOM 1362 O O . LEU A 1 194 ? 29.306 0.725 -16.250 1.00 18.32 194 LEU A O 1
ATOM 1367 N N . ALA A 1 195 ? 28.756 -1.223 -17.244 1.00 18.00 195 ALA A N 1
ATOM 1368 C CA . ALA A 1 195 ? 29.313 -2.088 -16.211 1.00 18.02 195 ALA A CA 1
ATOM 1369 C C . ALA A 1 195 ? 30.818 -1.915 -16.091 1.00 18.50 195 ALA A C 1
ATOM 1370 O O . ALA A 1 195 ? 31.330 -1.801 -14.982 1.00 18.08 195 ALA A O 1
ATOM 1372 N N . LEU A 1 196 ? 31.532 -1.908 -17.228 1.00 18.42 196 LEU A N 1
ATOM 1373 C CA . LEU A 1 196 ? 32.979 -1.627 -17.203 1.00 18.13 196 LEU A CA 1
ATOM 1374 C C . LEU A 1 196 ? 33.300 -0.274 -16.545 1.00 17.47 196 LEU A C 1
ATOM 1375 O O . LEU A 1 196 ? 34.210 -0.180 -15.730 1.00 17.84 196 LEU A O 1
ATOM 1380 N N . ARG A 1 197 ? 32.554 0.767 -16.901 1.00 17.02 197 ARG A N 1
ATOM 1381 C CA . ARG A 1 197 ? 32.704 2.087 -16.284 1.00 16.72 197 ARG A CA 1
ATOM 1382 C C . ARG A 1 197 ? 32.434 2.049 -14.785 1.00 17.04 197 ARG A C 1
ATOM 1383 O O . ARG A 1 197 ? 33.170 2.658 -13.997 1.00 16.04 197 ARG A O 1
ATOM 1391 N N . MET A 1 198 ? 31.376 1.317 -14.412 1.00 16.71 198 MET A N 1
ATOM 1392 C CA . MET A 1 198 ? 30.944 1.216 -13.030 1.00 16.90 198 MET A CA 1
ATOM 1393 C C . MET A 1 198 ? 32.097 0.778 -12.138 1.00 17.69 198 MET A C 1
ATOM 1394 O O . MET A 1 198 ? 32.312 1.358 -11.080 1.00 17.91 198 MET A O 1
ATOM 1399 N N . VAL A 1 199 ? 32.848 -0.224 -12.585 1.00 18.15 199 VAL A N 1
ATOM 1400 C CA . VAL A 1 199 ? 33.899 -0.836 -11.768 1.00 18.85 199 VAL A CA 1
ATOM 1401 C C . VAL A 1 199 ? 35.286 -0.195 -11.937 1.00 19.81 199 VAL A C 1
ATOM 1402 O O . VAL A 1 199 ? 36.264 -0.645 -11.339 1.00 19.42 199 VAL A O 1
ATOM 1406 N N . GLY A 1 200 ? 35.361 0.846 -12.756 1.00 21.26 200 GLY A N 1
ATOM 1407 C CA . GLY A 1 200 ? 36.575 1.648 -12.868 1.00 23.31 200 GLY A CA 1
ATOM 1408 C C . GLY A 1 200 ? 37.521 1.128 -13.917 1.00 25.00 200 GLY A C 1
ATOM 1409 O O . GLY A 1 200 ? 38.735 1.193 -13.757 1.00 25.36 200 GLY A O 1
ATOM 1410 N N . CYS A 1 201 ? 36.975 0.603 -15.006 1.00 26.81 201 CYS A N 1
ATOM 1411 C CA . CYS A 1 201 ? 37.821 0.208 -16.133 1.00 28.18 201 CYS A CA 1
ATOM 1412 C C . CYS A 1 201 ? 38.105 1.417 -17.043 1.00 29.05 201 CYS A C 1
ATOM 1413 O O . CYS A 1 201 ? 37.230 2.265 -17.243 1.00 29.55 201 CYS A O 1
ATOM 1416 N N . ALA A 1 202 ? 39.329 1.509 -17.570 1.00 30.27 202 ALA A N 1
ATOM 1417 C CA . ALA A 1 202 ? 39.682 2.551 -18.548 1.00 31.18 202 ALA A CA 1
ATOM 1418 C C . ALA A 1 202 ? 38.865 2.337 -19.834 1.00 31.95 202 ALA A C 1
ATOM 1419 O O . ALA A 1 202 ? 38.364 1.227 -20.064 1.00 32.37 202 ALA A O 1
ATOM 1421 N N . ASP A 1 203 ? 38.738 3.383 -20.662 1.00 32.36 203 ASP A N 1
ATOM 1422 C CA . ASP A 1 203 ? 37.815 3.419 -21.828 1.00 32.73 203 ASP A CA 1
ATOM 1423 C C . ASP A 1 203 ? 36.387 3.659 -21.354 1.00 32.75 203 ASP A C 1
ATOM 1424 O O . ASP A 1 203 ? 36.105 4.633 -20.661 1.00 32.70 203 ASP A O 1
ATOM 1429 N N . LEU B 1 12 ? -4.975 15.798 -9.982 1.00 23.53 12 LEU B N 1
ATOM 1430 C CA . LEU B 1 12 ? -5.437 14.485 -9.415 1.00 23.45 12 LEU B CA 1
ATOM 1431 C C . LEU B 1 12 ? -6.604 14.607 -8.419 1.00 23.46 12 LEU B C 1
ATOM 1432 O O . LEU B 1 12 ? -7.447 13.713 -8.321 1.00 23.65 12 LEU B O 1
ATOM 1434 N N . GLY B 1 13 ? -6.644 15.709 -7.679 1.00 23.35 13 GLY B N 1
ATOM 1435 C CA . GLY B 1 13 ? -7.602 15.877 -6.587 1.00 22.82 13 GLY B CA 1
ATOM 1436 C C . GLY B 1 13 ? -6.846 16.043 -5.284 1.00 22.59 13 GLY B C 1
ATOM 1437 O O . GLY B 1 13 ? -5.620 15.940 -5.242 1.00 22.80 13 GLY B O 1
ATOM 1438 N N . THR B 1 14 ? -7.573 16.282 -4.207 1.00 22.01 14 THR B N 1
ATOM 1439 C CA . THR B 1 14 ? -6.941 16.641 -2.943 1.00 21.62 14 THR B CA 1
ATOM 1440 C C . THR B 1 14 ? -7.638 15.981 -1.745 1.00 20.88 14 THR B C 1
ATOM 1441 O O . THR B 1 14 ? -7.129 15.998 -0.614 1.00 21.33 14 THR B O 1
ATOM 1445 N N . SER B 1 15 ? -8.808 15.413 -2.015 1.00 19.60 15 SER B N 1
ATOM 1446 C CA . SER B 1 15 ? -9.633 14.764 -1.020 1.00 18.15 15 SER B CA 1
ATOM 1447 C C . SER B 1 15 ? -8.817 13.765 -0.175 1.00 17.49 15 SER B C 1
ATOM 1448 O O . SER B 1 15 ? -8.144 12.877 -0.721 1.00 16.54 15 SER B O 1
ATOM 1451 N N . LYS B 1 16 ? -8.872 13.921 1.154 1.00 16.27 16 LYS B N 1
ATOM 1452 C CA . LYS B 1 16 ? -8.291 12.924 2.055 1.00 15.34 16 LYS B CA 1
ATOM 1453 C C . LYS B 1 16 ? -9.104 11.653 1.956 1.00 14.44 16 LYS B C 1
ATOM 1454 O O . LYS B 1 16 ? -8.574 10.550 2.118 1.00 14.17 16 LYS B O 1
ATOM 1460 N N . ALA B 1 17 ? -10.395 11.814 1.671 1.00 13.69 17 ALA B N 1
ATOM 1461 C CA . ALA B 1 17 ? -11.283 10.671 1.449 1.00 13.38 17 ALA B CA 1
ATOM 1462 C C . ALA B 1 17 ? -10.816 9.841 0.227 1.00 12.94 17 ALA B C 1
ATOM 1463 O O . ALA B 1 17 ? -10.722 8.616 0.317 1.00 12.63 17 ALA B O 1
ATOM 1465 N N . ALA B 1 18 ? -10.500 10.511 -0.887 1.00 13.00 18 ALA B N 1
ATOM 1466 C CA . ALA B 1 18 ? -9.922 9.838 -2.071 1.00 13.28 18 ALA B CA 1
ATOM 1467 C C . ALA B 1 18 ? -8.527 9.281 -1.765 1.00 13.78 18 ALA B C 1
ATOM 1468 O O . ALA B 1 18 ? -8.214 8.126 -2.128 1.00 13.76 18 ALA B O 1
ATOM 1470 N N . ALA B 1 19 ? -7.693 10.099 -1.100 1.00 13.82 19 ALA B N 1
ATOM 1471 C CA . ALA B 1 19 ? -6.340 9.694 -0.735 1.00 14.38 19 ALA B CA 1
ATOM 1472 C C . ALA B 1 19 ? -6.368 8.414 0.086 1.00 14.76 19 ALA B C 1
ATOM 1473 O O . ALA B 1 19 ? -5.546 7.527 -0.112 1.00 14.56 19 ALA B O 1
ATOM 1475 N N . ARG B 1 20 ? -7.338 8.324 0.995 1.00 15.44 20 ARG B N 1
ATOM 1476 C CA . ARG B 1 20 ? -7.512 7.147 1.853 1.00 15.42 20 ARG B CA 1
ATOM 1477 C C . ARG B 1 20 ? -7.905 5.912 1.019 1.00 15.30 20 ARG B C 1
ATOM 1478 O O . ARG B 1 20 ? -7.452 4.792 1.290 1.00 15.65 20 ARG B O 1
ATOM 1486 N N . ILE B 1 21 ? -8.769 6.111 0.037 1.00 15.21 21 ILE B N 1
ATOM 1487 C CA . ILE B 1 21 ? -9.177 4.998 -0.846 1.00 15.55 21 ILE B CA 1
ATOM 1488 C C . ILE B 1 21 ? -7.975 4.494 -1.653 1.00 15.60 21 ILE B C 1
ATOM 1489 O O . ILE B 1 21 ? -7.772 3.284 -1.768 1.00 16.16 21 ILE B O 1
ATOM 1494 N N . ARG B 1 22 ? -7.168 5.428 -2.161 1.00 15.47 22 ARG B N 1
ATOM 1495 C CA . ARG B 1 22 ? -5.974 5.085 -2.938 1.00 15.88 22 ARG B CA 1
ATOM 1496 C C . ARG B 1 22 ? -4.968 4.312 -2.098 1.00 16.01 22 ARG B C 1
ATOM 1497 O O . ARG B 1 22 ? -4.462 3.278 -2.553 1.00 15.94 22 ARG B O 1
ATOM 1505 N N . ALA B 1 23 ? -4.692 4.794 -0.878 1.00 15.67 23 ALA B N 1
ATOM 1506 C CA . ALA B 1 23 ? -3.789 4.065 0.021 1.00 15.68 23 ALA B CA 1
ATOM 1507 C C . ALA B 1 23 ? -4.307 2.640 0.256 1.00 16.00 23 ALA B C 1
ATOM 1508 O O . ALA B 1 23 ? -3.548 1.667 0.134 1.00 15.66 23 ALA B O 1
ATOM 1510 N N . ALA B 1 24 ? -5.603 2.507 0.555 1.00 15.70 24 ALA B N 1
ATOM 1511 C CA . ALA B 1 24 ? -6.161 1.174 0.807 1.00 15.75 24 ALA B CA 1
ATOM 1512 C C . ALA B 1 24 ? -6.108 0.315 -0.450 1.00 15.54 24 ALA B C 1
ATOM 1513 O O . ALA B 1 24 ? -5.824 -0.885 -0.375 1.00 15.44 24 ALA B O 1
ATOM 1515 N N . ALA B 1 25 ? -6.390 0.923 -1.600 1.00 15.51 25 ALA B N 1
ATOM 1516 C CA . ALA B 1 25 ? -6.347 0.183 -2.857 1.00 15.62 25 ALA B CA 1
ATOM 1517 C C . ALA B 1 25 ? -4.924 -0.329 -3.139 1.00 15.76 25 ALA B C 1
ATOM 1518 O O . ALA B 1 25 ? -4.755 -1.433 -3.642 1.00 15.22 25 ALA B O 1
ATOM 1520 N N . ILE B 1 26 ? -3.913 0.473 -2.817 1.00 15.93 26 ILE B N 1
ATOM 1521 C CA . ILE B 1 26 ? -2.530 0.053 -3.029 1.00 16.31 26 ILE B CA 1
ATOM 1522 C C . ILE B 1 26 ? -2.242 -1.221 -2.247 1.00 17.10 26 ILE B C 1
ATOM 1523 O O . ILE B 1 26 ? -1.765 -2.214 -2.815 1.00 17.03 26 ILE B O 1
ATOM 1528 N N . GLU B 1 27 ? -2.559 -1.194 -0.955 1.00 17.57 27 GLU B N 1
ATOM 1529 C CA . GLU B 1 27 ? -2.414 -2.363 -0.103 1.00 18.34 27 GLU B CA 1
ATOM 1530 C C . GLU B 1 27 ? -3.180 -3.570 -0.680 1.00 18.49 27 GLU B C 1
ATOM 1531 O O . GLU B 1 27 ? -2.616 -4.651 -0.812 1.00 18.86 27 GLU B O 1
ATOM 1533 N N . VAL B 1 28 ? -4.440 -3.369 -1.064 1.00 19.05 28 VAL B N 1
ATOM 1534 C CA . VAL B 1 28 ? -5.267 -4.460 -1.579 1.00 19.56 28 VAL B CA 1
ATOM 1535 C C . VAL B 1 28 ? -4.754 -4.926 -2.943 1.00 20.29 28 VAL B C 1
ATOM 1536 O O . VAL B 1 28 ? -4.651 -6.140 -3.193 1.00 20.09 28 VAL B O 1
ATOM 1540 N N . PHE B 1 29 ? -4.414 -3.973 -3.815 1.00 20.74 29 PHE B N 1
ATOM 1541 C CA . PHE B 1 29 ? -3.850 -4.315 -5.118 1.00 21.27 29 PHE B CA 1
ATOM 1542 C C . PHE B 1 29 ? -2.563 -5.130 -4.945 1.00 22.32 29 PHE B C 1
ATOM 1543 O O . PHE B 1 29 ? -2.367 -6.132 -5.625 1.00 22.42 29 PHE B O 1
ATOM 1551 N N . ALA B 1 30 ? -1.713 -4.713 -4.009 1.00 23.63 30 ALA B N 1
ATOM 1552 C CA . ALA B 1 30 ? -0.502 -5.466 -3.674 1.00 24.88 30 ALA B CA 1
ATOM 1553 C C . ALA B 1 30 ? -0.782 -6.854 -3.069 1.00 25.59 30 ALA B C 1
ATOM 1554 O O . ALA B 1 30 ? -0.022 -7.791 -3.312 1.00 26.03 30 ALA B O 1
ATOM 1556 N N . ALA B 1 31 ? -1.866 -6.989 -2.299 1.00 26.58 31 ALA B N 1
ATOM 1557 C CA . ALA B 1 31 ? -2.198 -8.273 -1.640 1.00 26.84 31 ALA B CA 1
ATOM 1558 C C . ALA B 1 31 ? -2.937 -9.306 -2.519 1.00 27.12 31 ALA B C 1
ATOM 1559 O O . ALA B 1 31 ? -2.532 -10.472 -2.581 1.00 27.58 31 ALA B O 1
ATOM 1561 N N . LYS B 1 32 ? -4.005 -8.888 -3.196 1.00 27.17 32 LYS B N 1
ATOM 1562 C CA . LYS B 1 32 ? -4.878 -9.814 -3.927 1.00 26.97 32 LYS B CA 1
ATOM 1563 C C . LYS B 1 32 ? -4.627 -9.826 -5.437 1.00 26.93 32 LYS B C 1
ATOM 1564 O O . LYS B 1 32 ? -5.210 -10.643 -6.164 1.00 27.16 32 LYS B O 1
ATOM 1566 N N . GLY B 1 33 ? -3.769 -8.918 -5.903 1.00 26.78 33 GLY B N 1
ATOM 1567 C CA . GLY B 1 33 ? -3.575 -8.684 -7.336 1.00 25.81 33 GLY B CA 1
ATOM 1568 C C . GLY B 1 33 ? -4.654 -7.763 -7.871 1.00 25.56 33 GLY B C 1
ATOM 1569 O O . GLY B 1 33 ? -5.831 -7.909 -7.522 1.00 25.85 33 GLY B O 1
ATOM 1570 N N . TYR B 1 34 ? -4.258 -6.820 -8.721 1.00 24.78 34 TYR B N 1
ATOM 1571 C CA . TYR B 1 34 ? -5.179 -5.849 -9.315 1.00 24.43 34 TYR B CA 1
ATOM 1572 C C . TYR B 1 34 ? -6.414 -6.466 -10.002 1.00 24.50 34 TYR B C 1
ATOM 1573 O O . TYR B 1 34 ? -7.546 -6.018 -9.794 1.00 23.93 34 TYR B O 1
ATOM 1582 N N . GLY B 1 35 ? -6.175 -7.474 -10.844 1.00 24.75 35 GLY B N 1
ATOM 1583 C CA . GLY B 1 35 ? -7.234 -8.109 -11.625 1.00 24.62 35 GLY B CA 1
ATOM 1584 C C . GLY B 1 35 ? -8.238 -8.870 -10.782 1.00 24.93 35 GLY B C 1
ATOM 1585 O O . GLY B 1 35 ? -9.387 -9.032 -11.186 1.00 24.82 35 GLY B O 1
ATOM 1586 N N . ALA B 1 36 ? -7.810 -9.327 -9.606 1.00 25.09 36 ALA B N 1
ATOM 1587 C CA . ALA B 1 36 ? -8.674 -10.133 -8.735 1.00 25.36 36 ALA B CA 1
ATOM 1588 C C . ALA B 1 36 ? -9.432 -9.301 -7.710 1.00 25.44 36 ALA B C 1
ATOM 1589 O O . ALA B 1 36 ? -10.505 -9.713 -7.260 1.00 25.68 36 ALA B O 1
ATOM 1591 N N . THR B 1 37 ? -8.880 -8.139 -7.348 1.00 25.25 37 THR B N 1
ATOM 1592 C CA . THR B 1 37 ? -9.557 -7.228 -6.420 1.00 24.46 37 THR B CA 1
ATOM 1593 C C . THR B 1 37 ? -10.645 -6.387 -7.092 1.00 24.69 37 THR B C 1
ATOM 1594 O O . THR B 1 37 ? -10.554 -6.015 -8.265 1.00 24.42 37 THR B O 1
ATOM 1598 N N . THR B 1 38 ? -11.695 -6.123 -6.327 1.00 24.76 38 THR B N 1
ATOM 1599 C CA . THR B 1 38 ? -12.781 -5.261 -6.756 1.00 25.18 38 THR B CA 1
ATOM 1600 C C . THR B 1 38 ? -12.797 -4.061 -5.824 1.00 25.63 38 THR B C 1
ATOM 1601 O O . THR B 1 38 ? -12.266 -4.129 -4.716 1.00 25.30 38 THR B O 1
ATOM 1605 N N . THR B 1 39 ? -13.396 -2.963 -6.267 1.00 26.47 39 THR B N 1
ATOM 1606 C CA . THR B 1 39 ? -13.603 -1.826 -5.383 1.00 27.60 39 THR B CA 1
ATOM 1607 C C . THR B 1 39 ? -14.345 -2.243 -4.093 1.00 28.27 39 THR B C 1
ATOM 1608 O O . THR B 1 39 ? -14.102 -1.658 -3.031 1.00 28.73 39 THR B O 1
ATOM 1612 N N . ARG B 1 40 ? -15.235 -3.240 -4.189 1.00 28.40 40 ARG B N 1
ATOM 1613 C CA . ARG B 1 40 ? -15.978 -3.745 -3.026 1.00 28.61 40 ARG B CA 1
ATOM 1614 C C . ARG B 1 40 ? -15.048 -4.291 -1.960 1.00 28.60 40 ARG B C 1
ATOM 1615 O O . ARG B 1 40 ? -15.268 -4.054 -0.773 1.00 29.02 40 ARG B O 1
ATOM 1617 N N . GLU B 1 41 ? -14.020 -5.027 -2.366 1.00 28.36 41 GLU B N 1
ATOM 1618 C CA . GLU B 1 41 ? -12.993 -5.419 -1.416 1.00 28.72 41 GLU B CA 1
ATOM 1619 C C . GLU B 1 41 ? -12.492 -4.138 -0.738 1.00 28.28 41 GLU B C 1
ATOM 1620 O O . GLU B 1 41 ? -12.476 -4.050 0.483 1.00 28.35 41 GLU B O 1
ATOM 1626 N N . ILE B 1 42 ? -12.134 -3.136 -1.546 1.00 27.81 42 ILE B N 1
ATOM 1627 C CA . ILE B 1 42 ? -11.478 -1.902 -1.063 1.00 26.75 42 ILE B CA 1
ATOM 1628 C C . ILE B 1 42 ? -12.334 -1.057 -0.101 1.00 26.58 42 ILE B C 1
ATOM 1629 O O . ILE B 1 42 ? -11.874 -0.711 0.984 1.00 26.09 42 ILE B O 1
ATOM 1634 N N . ALA B 1 43 ? -13.566 -0.732 -0.499 1.00 26.58 43 ALA B N 1
ATOM 1635 C CA . ALA B 1 43 ? -14.475 0.028 0.361 1.00 26.87 43 ALA B CA 1
ATOM 1636 C C . ALA B 1 43 ? -14.757 -0.750 1.634 1.00 27.00 43 ALA B C 1
ATOM 1637 O O . ALA B 1 43 ? -14.862 -0.166 2.715 1.00 27.52 43 ALA B O 1
ATOM 1639 N N . ALA B 1 44 ? -14.831 -2.071 1.511 1.00 26.80 44 ALA B N 1
ATOM 1640 C CA . ALA B 1 44 ? -15.107 -2.932 2.655 1.00 26.34 44 ALA B CA 1
ATOM 1641 C C . ALA B 1 44 ? -13.942 -2.936 3.621 1.00 25.95 44 ALA B C 1
ATOM 1642 O O . ALA B 1 44 ? -14.124 -2.865 4.832 1.00 25.96 44 ALA B O 1
ATOM 1644 N N . SER B 1 45 ? -12.739 -3.023 3.076 1.00 25.48 45 SER B N 1
ATOM 1645 C CA . SER B 1 45 ? -11.522 -2.988 3.870 1.00 25.00 45 SER B CA 1
ATOM 1646 C C . SER B 1 45 ? -11.372 -1.654 4.624 1.00 24.72 45 SER B C 1
ATOM 1647 O O . SER B 1 45 ? -10.637 -1.579 5.601 1.00 24.75 45 SER B O 1
ATOM 1650 N N . LEU B 1 46 ? -12.052 -0.614 4.141 1.00 24.11 46 LEU B N 1
ATOM 1651 C CA . LEU B 1 46 ? -12.087 0.690 4.803 1.00 24.21 46 LEU B CA 1
ATOM 1652 C C . LEU B 1 46 ? -13.369 0.863 5.636 1.00 24.71 46 LEU B C 1
ATOM 1653 O O . LEU B 1 46 ? -13.713 1.972 6.039 1.00 24.10 46 LEU B O 1
ATOM 1658 N N . ASP B 1 47 ? -14.058 -0.252 5.883 1.00 25.78 47 ASP B N 1
ATOM 1659 C CA . ASP B 1 47 ? -15.304 -0.281 6.658 1.00 26.96 47 ASP B CA 1
ATOM 1660 C C . ASP B 1 47 ? -16.396 0.605 6.083 1.00 27.20 47 ASP B C 1
ATOM 1661 O O . ASP B 1 47 ? -17.161 1.209 6.828 1.00 27.78 47 ASP B O 1
ATOM 1666 N N . MET B 1 48 ? -16.467 0.686 4.765 1.00 27.62 48 MET B N 1
ATOM 1667 C CA . MET B 1 48 ? -17.504 1.479 4.118 1.00 28.48 48 MET B CA 1
ATOM 1668 C C . MET B 1 48 ? -18.449 0.613 3.284 1.00 28.92 48 MET B C 1
ATOM 1669 O O . MET B 1 48 ? -18.170 -0.569 3.022 1.00 28.82 48 MET B O 1
ATOM 1674 N N . SER B 1 49 ? -19.574 1.209 2.884 1.00 29.17 49 SER B N 1
ATOM 1675 C CA . SER B 1 49 ? -20.445 0.604 1.881 1.00 29.37 49 SER B CA 1
ATOM 1676 C C . SER B 1 49 ? -19.724 0.640 0.527 1.00 29.29 49 SER B C 1
ATOM 1677 O O . SER B 1 49 ? -18.994 1.599 0.239 1.00 29.34 49 SER B O 1
ATOM 1680 N N . PRO B 1 50 ? -19.903 -0.413 -0.294 1.00 29.07 50 PRO B N 1
ATOM 1681 C CA . PRO B 1 50 ? -19.265 -0.523 -1.614 1.00 28.67 50 PRO B CA 1
ATOM 1682 C C . PRO B 1 50 ? -19.446 0.714 -2.502 1.00 28.39 50 PRO B C 1
ATOM 1683 O O . PRO B 1 50 ? -18.536 1.074 -3.251 1.00 28.74 50 PRO B O 1
ATOM 1687 N N . GLY B 1 51 ? -20.600 1.368 -2.403 1.00 27.81 51 GLY B N 1
ATOM 1688 C CA . GLY B 1 51 ? -20.855 2.589 -3.152 1.00 27.05 51 GLY B CA 1
ATOM 1689 C C . GLY B 1 51 ? -20.146 3.819 -2.610 1.00 26.72 51 GLY B C 1
ATOM 1690 O O . GLY B 1 51 ? -20.244 4.891 -3.196 1.00 26.93 51 GLY B O 1
ATOM 1691 N N . ALA B 1 52 ? -19.434 3.678 -1.495 1.00 26.17 52 ALA B N 1
ATOM 1692 C CA . ALA B 1 52 ? -18.737 4.816 -0.881 1.00 25.47 52 ALA B CA 1
ATOM 1693 C C . ALA B 1 52 ? -17.502 5.258 -1.684 1.00 24.93 52 ALA B C 1
ATOM 1694 O O . ALA B 1 52 ? -17.022 6.378 -1.533 1.00 24.79 52 ALA B O 1
ATOM 1696 N N . VAL B 1 53 ? -17.001 4.368 -2.535 1.00 24.39 53 VAL B N 1
ATOM 1697 C CA . VAL B 1 53 ? -15.874 4.668 -3.417 1.00 23.83 53 VAL B CA 1
ATOM 1698 C C . VAL B 1 53 ? -16.362 5.333 -4.710 1.00 23.50 53 VAL B C 1
ATOM 1699 O O . VAL B 1 53 ? -15.688 6.203 -5.265 1.00 22.90 53 VAL B O 1
ATOM 1703 N N . TYR B 1 54 ? -17.543 4.923 -5.168 1.00 23.26 54 TYR B N 1
ATOM 1704 C CA . TYR B 1 54 ? -18.092 5.364 -6.457 1.00 23.37 54 TYR B CA 1
ATOM 1705 C C . TYR B 1 54 ? -18.071 6.884 -6.698 1.00 22.64 54 TYR B C 1
ATOM 1706 O O . TYR B 1 54 ? -17.796 7.312 -7.811 1.00 22.63 54 TYR B O 1
ATOM 1715 N N . PRO B 1 55 ? -18.348 7.699 -5.658 1.00 22.52 55 PRO B N 1
ATOM 1716 C CA . PRO B 1 55 ? -18.245 9.165 -5.807 1.00 22.61 55 PRO B CA 1
ATOM 1717 C C . PRO B 1 55 ? -16.866 9.657 -6.204 1.00 22.59 55 PRO B C 1
ATOM 1718 O O . PRO B 1 55 ? -16.750 10.708 -6.832 1.00 23.33 55 PRO B O 1
ATOM 1722 N N . HIS B 1 56 ? -15.839 8.908 -5.820 1.00 22.12 56 HIS B N 1
ATOM 1723 C CA . HIS B 1 56 ? -14.452 9.301 -6.028 1.00 21.78 56 HIS B CA 1
ATOM 1724 C C . HIS B 1 56 ? -13.876 8.588 -7.236 1.00 21.34 56 HIS B C 1
ATOM 1725 O O . HIS B 1 56 ? -13.162 9.186 -8.030 1.00 21.14 56 HIS B O 1
ATOM 1732 N N . TYR B 1 57 ? -14.205 7.306 -7.365 1.00 20.78 57 TYR B N 1
ATOM 1733 C CA . TYR B 1 57 ? -13.732 6.488 -8.463 1.00 20.57 57 TYR B CA 1
ATOM 1734 C C . TYR B 1 57 ? -14.884 5.644 -8.989 1.00 20.72 57 TYR B C 1
ATOM 1735 O O . TYR B 1 57 ? -15.364 4.742 -8.308 1.00 21.24 57 TYR B O 1
ATOM 1744 N N . LYS B 1 58 ? -15.343 5.971 -10.191 1.00 20.76 58 LYS B N 1
ATOM 1745 C CA . LYS B 1 58 ? -16.504 5.306 -10.778 1.00 20.95 58 LYS B CA 1
ATOM 1746 C C . LYS B 1 58 ? -16.126 3.912 -11.294 1.00 21.12 58 LYS B C 1
ATOM 1747 O O . LYS B 1 58 ? -16.971 3.029 -11.397 1.00 20.85 58 LYS B O 1
ATOM 1749 N N . THR B 1 59 ? -14.846 3.720 -11.613 1.00 21.12 59 THR B N 1
ATOM 1750 C CA . THR B 1 59 ? -14.355 2.427 -12.100 1.00 20.55 59 THR B CA 1
ATOM 1751 C C . THR B 1 59 ? -13.074 2.058 -11.365 1.00 20.22 59 THR B C 1
ATOM 1752 O O . THR B 1 59 ? -12.385 2.950 -10.811 1.00 19.89 59 THR B O 1
ATOM 1756 N N . LYS B 1 60 ? -12.759 0.757 -11.364 1.00 19.15 60 LYS B N 1
ATOM 1757 C CA . LYS B 1 60 ? -11.475 0.267 -10.866 1.00 18.64 60 LYS B CA 1
ATOM 1758 C C . LYS B 1 60 ? -10.329 0.966 -11.604 1.00 18.17 60 LYS B C 1
ATOM 1759 O O . LYS B 1 60 ? -9.346 1.382 -10.996 1.00 17.86 60 LYS B O 1
ATOM 1765 N N . GLU B 1 61 ? -10.465 1.088 -12.922 1.00 17.73 61 GLU B N 1
ATOM 1766 C CA . GLU B 1 61 ? -9.388 1.603 -13.758 1.00 16.98 61 GLU B CA 1
ATOM 1767 C C . GLU B 1 61 ? -9.099 3.058 -13.441 1.00 16.51 61 GLU B C 1
ATOM 1768 O O . GLU B 1 61 ? -7.949 3.490 -13.527 1.00 16.06 61 GLU B O 1
ATOM 1774 N N . SER B 1 62 ? -10.152 3.795 -13.069 1.00 16.36 62 SER B N 1
ATOM 1775 C CA A SER B 1 62 ? -10.027 5.197 -12.712 0.50 16.17 62 SER B CA 1
ATOM 1776 C CA B SER B 1 62 ? -10.041 5.194 -12.705 0.50 16.31 62 SER B CA 1
ATOM 1777 C C . SER B 1 62 ? -9.166 5.310 -11.464 1.00 16.47 62 SER B C 1
ATOM 1778 O O . SER B 1 62 ? -8.377 6.244 -11.333 1.00 16.50 62 SER B O 1
ATOM 1783 N N . LEU B 1 63 ? -9.317 4.340 -10.566 1.00 16.43 63 LEU B N 1
ATOM 1784 C CA . LEU B 1 63 ? -8.619 4.332 -9.292 1.00 16.98 63 LEU B CA 1
ATOM 1785 C C . LEU B 1 63 ? -7.147 3.957 -9.491 1.00 17.42 63 LEU B C 1
ATOM 1786 O O . LEU B 1 63 ? -6.251 4.538 -8.845 1.00 17.08 63 LEU B O 1
ATOM 1791 N N . LEU B 1 64 ? -6.902 2.988 -10.381 1.00 16.97 64 LEU B N 1
ATOM 1792 C CA . LEU B 1 64 ? -5.539 2.627 -10.747 1.00 17.01 64 LEU B CA 1
ATOM 1793 C C . LEU B 1 64 ? -4.818 3.822 -11.404 1.00 17.00 64 LEU B C 1
ATOM 1794 O O . LEU B 1 64 ? -3.662 4.124 -11.076 1.00 16.63 64 LEU B O 1
ATOM 1799 N N . TYR B 1 65 ? -5.513 4.491 -12.331 1.00 17.33 65 TYR B N 1
ATOM 1800 C CA . TYR B 1 65 ? -4.983 5.669 -12.994 1.00 16.82 65 TYR B CA 1
ATOM 1801 C C . TYR B 1 65 ? -4.637 6.741 -11.976 1.00 17.25 65 TYR B C 1
ATOM 1802 O O . TYR B 1 65 ? -3.542 7.309 -12.038 1.00 17.18 65 TYR B O 1
ATOM 1811 N N . ALA B 1 66 ? -5.544 7.011 -11.029 1.00 16.46 66 ALA B N 1
ATOM 1812 C CA . ALA B 1 66 ? -5.224 7.972 -9.971 1.00 17.31 66 ALA B CA 1
ATOM 1813 C C . ALA B 1 66 ? -3.945 7.572 -9.223 1.00 16.79 66 ALA B C 1
ATOM 1814 O O . ALA B 1 66 ? -3.070 8.395 -9.020 1.00 17.51 66 ALA B O 1
ATOM 1816 N N . ILE B 1 67 ? -3.836 6.313 -8.831 1.00 16.86 67 ILE B N 1
ATOM 1817 C CA . ILE B 1 67 ? -2.646 5.822 -8.120 1.00 16.48 67 ILE B CA 1
ATOM 1818 C C . ILE B 1 67 ? -1.386 6.025 -8.979 1.00 16.80 67 ILE B C 1
ATOM 1819 O O . ILE B 1 67 ? -0.384 6.533 -8.516 1.00 16.67 67 ILE B O 1
ATOM 1824 N N . SER B 1 68 ? -1.472 5.670 -10.253 1.00 17.04 68 SER B N 1
ATOM 1825 C CA . SER B 1 68 ? -0.318 5.689 -11.133 1.00 16.82 68 SER B CA 1
ATOM 1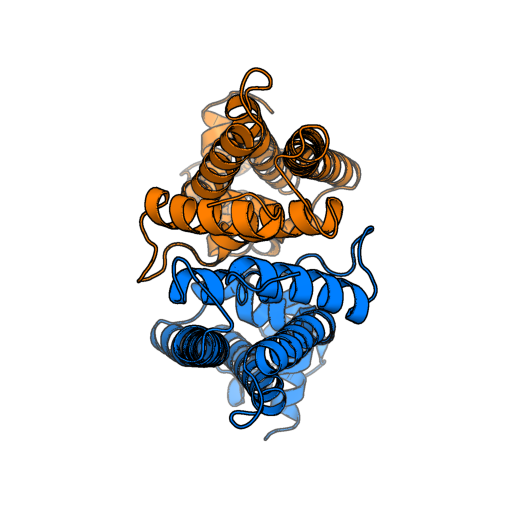826 C C . SER B 1 68 ? 0.113 7.137 -11.460 1.00 16.61 68 SER B C 1
ATOM 1827 O O . SER B 1 68 ? 1.307 7.461 -11.498 1.00 16.03 68 SER B O 1
ATOM 1830 N N . LEU B 1 69 ? -0.864 8.000 -11.677 1.00 16.28 69 LEU B N 1
ATOM 1831 C CA . LEU B 1 69 ? -0.616 9.420 -11.911 1.00 16.94 69 LEU B CA 1
ATOM 1832 C C . LEU B 1 69 ? 0.067 10.055 -10.705 1.00 17.24 69 LEU B C 1
ATOM 1833 O O . LEU B 1 69 ? 1.095 10.738 -10.829 1.00 16.67 69 LEU B O 1
ATOM 1838 N N . GLU B 1 70 ? -0.513 9.801 -9.534 1.00 17.93 70 GLU B N 1
ATOM 1839 C CA . GLU B 1 70 ? -0.014 10.342 -8.283 1.00 18.06 70 GLU B CA 1
ATOM 1840 C C . GLU B 1 70 ? 1.449 9.961 -8.158 1.00 17.86 70 GLU B C 1
ATOM 1841 O O . GLU B 1 70 ? 2.301 10.832 -7.988 1.00 18.05 70 GLU B O 1
ATOM 1847 N N . GLY B 1 71 ? 1.725 8.659 -8.275 1.00 17.61 71 GLY B N 1
ATOM 1848 C CA . GLY B 1 71 ? 3.084 8.101 -8.164 1.00 16.27 71 GLY B CA 1
ATOM 1849 C C . GLY B 1 71 ? 4.052 8.657 -9.191 1.00 16.27 71 GLY B C 1
ATOM 1850 O O . GLY B 1 71 ? 5.141 9.100 -8.838 1.00 16.39 71 GLY B O 1
ATOM 1851 N N . HIS B 1 72 ? 3.652 8.652 -10.462 1.00 15.88 72 HIS B N 1
ATOM 1852 C CA . HIS B 1 72 ? 4.490 9.192 -11.535 1.00 16.18 72 HIS B CA 1
ATOM 1853 C C . HIS B 1 72 ? 4.795 10.683 -11.384 1.00 16.91 72 HIS B C 1
ATOM 1854 O O . HIS B 1 72 ? 5.943 11.090 -11.525 1.00 16.16 72 HIS B O 1
ATOM 1861 N N . HIS B 1 73 ? 3.770 11.484 -11.085 1.00 17.82 73 HIS B N 1
ATOM 1862 C CA . HIS B 1 73 ? 3.961 12.911 -10.836 1.00 18.94 73 HIS B CA 1
ATOM 1863 C C . HIS B 1 73 ? 4.829 13.150 -9.614 1.00 18.79 73 HIS B C 1
ATOM 1864 O O . HIS B 1 73 ? 5.681 14.020 -9.621 1.00 19.41 73 HIS B O 1
ATOM 1871 N N . SER B 1 74 ? 4.603 12.380 -8.559 1.00 18.81 74 SER B N 1
ATOM 1872 C CA . SER B 1 74 ? 5.366 12.553 -7.340 1.00 18.51 74 SER B CA 1
ATOM 1873 C C . SER B 1 74 ? 6.877 12.328 -7.539 1.00 18.54 74 SER B C 1
ATOM 1874 O O . SER B 1 74 ? 7.692 13.152 -7.093 1.00 19.35 74 SER B O 1
ATOM 1877 N N . VAL B 1 75 ? 7.264 11.245 -8.210 1.00 18.12 75 VAL B N 1
ATOM 1878 C CA . VAL B 1 75 ? 8.699 10.999 -8.408 1.00 17.64 75 VAL B CA 1
ATOM 1879 C C . VAL B 1 75 ? 9.300 12.066 -9.362 1.00 17.24 75 VAL B C 1
ATOM 1880 O O . VAL B 1 75 ? 10.412 12.551 -9.138 1.00 17.72 75 VAL B O 1
ATOM 1884 N N . LEU B 1 76 ? 8.544 12.455 -10.390 1.00 16.49 76 LEU B N 1
ATOM 1885 C CA . LEU B 1 76 ? 8.943 13.571 -11.257 1.00 16.39 76 LEU B CA 1
ATOM 1886 C C . LEU B 1 76 ? 9.145 14.871 -10.448 1.00 16.09 76 LEU B C 1
ATOM 1887 O O . LEU B 1 76 ? 10.176 15.525 -10.586 1.00 14.73 76 LEU B O 1
ATOM 1892 N N . ALA B 1 77 ? 8.157 15.224 -9.620 1.00 15.55 77 ALA B N 1
ATOM 1893 C CA . ALA B 1 77 ? 8.244 16.404 -8.766 1.00 16.41 77 ALA B CA 1
ATOM 1894 C C . ALA B 1 77 ? 9.462 16.310 -7.862 1.00 16.57 77 ALA B C 1
ATOM 1895 O O . ALA B 1 77 ? 10.158 17.299 -7.667 1.00 16.32 77 ALA B O 1
ATOM 1897 N N . ALA B 1 78 ? 9.724 15.108 -7.339 1.00 16.83 78 ALA B N 1
ATOM 1898 C CA . ALA B 1 78 ? 10.859 14.870 -6.428 1.00 17.06 78 ALA B CA 1
ATOM 1899 C C . ALA B 1 78 ? 12.219 15.179 -7.043 1.00 16.84 78 ALA B C 1
ATOM 1900 O O . ALA B 1 78 ? 13.011 15.932 -6.483 1.00 16.90 78 ALA B O 1
ATOM 1902 N N . ILE B 1 79 ? 12.500 14.582 -8.192 1.00 17.23 79 ILE B N 1
ATOM 1903 C CA . ILE B 1 79 ? 13.801 14.789 -8.834 1.00 16.54 79 ILE B CA 1
ATOM 1904 C C . ILE B 1 79 ? 13.924 16.176 -9.463 1.00 16.92 79 ILE B C 1
ATOM 1905 O O . ILE B 1 79 ? 15.026 16.738 -9.553 1.00 17.22 79 ILE B O 1
ATOM 1910 N N . THR B 1 80 ? 12.794 16.734 -9.886 1.00 16.68 80 THR B N 1
ATOM 1911 C CA . THR B 1 80 ? 12.791 18.079 -10.452 1.00 17.43 80 THR B CA 1
ATOM 1912 C C . THR B 1 80 ? 13.165 19.094 -9.361 1.00 17.36 80 THR B C 1
ATOM 1913 O O . THR B 1 80 ? 14.103 19.862 -9.520 1.00 17.59 80 THR B O 1
ATOM 1917 N N . ALA B 1 81 ? 12.481 19.030 -8.226 1.00 17.52 81 ALA B N 1
ATOM 1918 C CA . ALA B 1 81 ? 12.891 19.797 -7.036 1.00 17.82 81 ALA B CA 1
ATOM 1919 C C . ALA B 1 81 ? 14.337 19.497 -6.603 1.00 18.17 81 ALA B C 1
ATOM 1920 O O . ALA B 1 81 ? 14.986 20.336 -5.991 1.00 17.91 81 ALA B O 1
ATOM 1922 N N . ALA B 1 82 ? 14.841 18.302 -6.905 1.00 18.39 82 ALA B N 1
ATOM 1923 C CA . ALA B 1 82 ? 16.223 17.982 -6.541 1.00 18.19 82 ALA B CA 1
ATOM 1924 C C . ALA B 1 82 ? 17.261 18.524 -7.549 1.00 18.32 82 ALA B C 1
ATOM 1925 O O . ALA B 1 82 ? 18.464 18.539 -7.261 1.00 18.28 82 ALA B O 1
ATOM 1927 N N . ASP B 1 83 ? 16.807 18.982 -8.716 1.00 18.05 83 ASP B N 1
ATOM 1928 C CA . ASP B 1 83 ? 17.737 19.490 -9.723 1.00 17.91 83 ASP B CA 1
ATOM 1929 C C . ASP B 1 83 ? 17.922 21.008 -9.609 1.00 18.00 83 ASP B C 1
ATOM 1930 O O . ASP B 1 83 ? 16.959 21.740 -9.415 1.00 18.36 83 ASP B O 1
ATOM 1935 N N . PHE B 1 84 ? 19.167 21.467 -9.717 1.00 17.06 84 PHE B N 1
ATOM 1936 C CA . PHE B 1 84 ? 19.480 22.879 -9.531 1.00 17.11 84 PHE B CA 1
ATOM 1937 C C . PHE B 1 84 ? 20.377 23.286 -10.673 1.00 16.99 84 PHE B C 1
ATOM 1938 O O . PHE B 1 84 ? 21.579 23.001 -10.655 1.00 17.24 84 PHE B O 1
ATOM 1946 N N . PRO B 1 85 ? 19.793 23.904 -11.707 1.00 17.13 85 PRO B N 1
ATOM 1947 C CA . PRO B 1 85 ? 20.595 24.207 -12.892 1.00 17.12 85 PRO B CA 1
ATOM 1948 C C . PRO B 1 85 ? 21.695 25.242 -12.638 1.00 17.22 85 PRO B C 1
ATOM 1949 O O . PRO B 1 85 ? 22.509 25.487 -13.512 1.00 17.04 85 PRO B O 1
ATOM 1953 N N . ASP B 1 86 ? 21.734 25.814 -11.439 1.00 17.27 86 ASP B N 1
ATOM 1954 C CA . ASP B 1 86 ? 22.804 26.740 -11.092 1.00 18.04 86 ASP B CA 1
ATOM 1955 C C . ASP B 1 86 ? 23.993 26.079 -10.360 1.00 18.20 86 ASP B C 1
ATOM 1956 O O . ASP B 1 86 ? 24.858 26.767 -9.853 1.00 18.34 86 ASP B O 1
ATOM 1961 N N . ILE B 1 87 ? 24.043 24.750 -10.308 1.00 18.39 87 ILE B N 1
ATOM 1962 C CA . ILE B 1 87 ? 25.235 24.085 -9.761 1.00 18.41 87 ILE B CA 1
ATOM 1963 C C . ILE B 1 87 ? 25.881 23.180 -10.804 1.00 18.56 87 ILE B C 1
ATOM 1964 O O . ILE B 1 87 ? 25.283 22.923 -11.851 1.00 18.87 87 ILE B O 1
ATOM 1969 N N . ALA B 1 88 ? 27.104 22.731 -10.530 1.00 17.91 88 ALA B N 1
ATOM 1970 C CA . ALA B 1 88 ? 27.811 21.846 -11.444 1.00 18.39 88 ALA B CA 1
ATOM 1971 C C . ALA B 1 88 ? 27.038 20.544 -11.702 1.00 18.22 88 ALA B C 1
ATOM 1972 O O . ALA B 1 88 ? 26.388 19.994 -10.811 1.00 18.25 88 ALA B O 1
ATOM 1974 N N . ALA B 1 89 ? 27.113 20.075 -12.943 1.00 17.99 89 ALA B N 1
ATOM 1975 C CA . ALA B 1 89 ? 26.448 18.857 -13.378 1.00 17.14 89 ALA B CA 1
ATOM 1976 C C . ALA B 1 89 ? 26.657 17.638 -12.459 1.00 16.73 89 ALA B C 1
ATOM 1977 O O . ALA B 1 89 ? 25.678 16.946 -12.154 1.00 16.10 89 ALA B O 1
ATOM 1979 N N . PRO B 1 90 ? 27.912 17.375 -11.995 1.00 16.31 90 PRO B N 1
ATOM 1980 C CA . PRO B 1 90 ? 28.063 16.192 -11.130 1.00 16.06 90 PRO B CA 1
ATOM 1981 C C . PRO B 1 90 ? 27.230 16.256 -9.853 1.00 16.09 90 PRO B C 1
ATOM 1982 O O . PRO B 1 90 ? 26.686 15.226 -9.437 1.00 15.16 90 PRO B O 1
ATOM 1986 N N . ASP B 1 91 ? 27.120 17.460 -9.269 1.00 16.41 91 ASP B N 1
ATOM 1987 C CA . ASP B 1 91 ? 26.330 17.726 -8.052 1.00 16.43 91 ASP B CA 1
ATOM 1988 C C . ASP B 1 91 ? 24.835 17.592 -8.331 1.00 16.56 91 ASP B C 1
ATOM 1989 O O . ASP B 1 91 ? 24.080 17.160 -7.468 1.00 16.94 91 ASP B O 1
ATOM 1994 N N . ARG B 1 92 ? 24.417 18.041 -9.514 1.00 15.98 92 ARG B N 1
ATOM 1995 C CA . ARG B 1 92 ? 23.041 17.855 -10.002 1.00 16.43 92 ARG B CA 1
ATOM 1996 C C . ARG B 1 92 ? 22.692 16.360 -10.107 1.00 16.65 92 ARG B C 1
ATOM 1997 O O . ARG B 1 92 ? 21.593 15.940 -9.737 1.00 17.35 92 ARG B O 1
ATOM 2005 N N . LEU B 1 93 ? 23.633 15.576 -10.620 1.00 15.75 93 LEU B N 1
ATOM 2006 C CA . LEU B 1 93 ? 23.454 14.145 -10.763 1.00 16.01 93 LEU B CA 1
ATOM 2007 C C . LEU B 1 93 ? 23.415 13.432 -9.414 1.00 15.85 93 LEU B C 1
ATOM 2008 O O . LEU B 1 93 ? 22.568 12.581 -9.203 1.00 15.87 93 LEU B O 1
ATOM 2013 N N . MET B 1 94 ? 24.321 13.783 -8.501 1.00 15.91 94 MET B N 1
ATOM 2014 C CA . MET B 1 94 ? 24.245 13.251 -7.149 1.00 15.82 94 MET B CA 1
ATOM 2015 C C . MET B 1 94 ? 22.858 13.517 -6.551 1.00 16.21 94 MET B C 1
ATOM 2016 O O . MET B 1 94 ? 22.250 12.640 -5.933 1.00 15.62 94 MET B O 1
ATOM 2021 N N . SER B 1 95 ? 22.354 14.728 -6.750 1.00 16.13 95 SER B N 1
ATOM 2022 C CA . SER B 1 95 ? 21.157 15.178 -6.041 1.00 16.46 95 SER B CA 1
ATOM 2023 C C . SER B 1 95 ? 19.897 14.492 -6.557 1.00 15.89 95 SER B C 1
ATOM 2024 O O . SER B 1 95 ? 19.046 14.016 -5.779 1.00 15.16 95 SER B O 1
ATOM 2027 N N . THR B 1 96 ? 19.785 14.454 -7.878 1.00 15.36 96 THR B N 1
ATOM 2028 C CA . THR B 1 96 ? 18.622 13.856 -8.504 1.00 15.99 96 THR B CA 1
ATOM 2029 C C . THR B 1 96 ? 18.621 12.339 -8.340 1.00 16.63 96 THR B C 1
ATOM 2030 O O . THR B 1 96 ? 17.552 11.772 -8.104 1.00 16.67 96 THR B O 1
ATOM 2034 N N . VAL B 1 97 ? 19.798 11.692 -8.483 1.00 16.02 97 VAL B N 1
ATOM 2035 C CA . VAL B 1 97 ? 19.905 10.240 -8.239 1.00 15.85 97 VAL B CA 1
ATOM 2036 C C . VAL B 1 97 ? 19.527 9.898 -6.782 1.00 16.09 97 VAL B C 1
ATOM 2037 O O . VAL B 1 97 ? 18.701 9.001 -6.549 1.00 16.34 97 VAL B O 1
ATOM 2041 N N . THR B 1 98 ? 20.098 10.627 -5.820 1.00 15.40 98 THR B N 1
ATOM 2042 C CA . THR B 1 98 ? 19.689 10.493 -4.417 1.00 15.89 98 THR B CA 1
ATOM 2043 C C . THR B 1 98 ? 18.153 10.569 -4.221 1.00 16.08 98 THR B C 1
ATOM 2044 O O . THR B 1 98 ? 17.556 9.655 -3.636 1.00 16.27 98 THR B O 1
ATOM 2048 N N . ALA B 1 99 ? 17.538 11.655 -4.688 1.00 15.76 99 ALA B N 1
ATOM 2049 C CA . ALA B 1 99 ? 16.073 11.822 -4.603 1.00 15.59 99 ALA B CA 1
ATOM 2050 C C . ALA B 1 99 ? 15.327 10.721 -5.338 1.00 15.41 99 ALA B C 1
ATOM 2051 O O . ALA B 1 99 ? 14.323 10.207 -4.863 1.00 15.49 99 ALA B O 1
ATOM 2053 N N . TYR B 1 100 ? 15.814 10.360 -6.511 1.00 15.69 100 TYR B N 1
ATOM 2054 C CA . TYR B 1 100 ? 15.154 9.329 -7.298 1.00 15.95 100 TYR B CA 1
ATOM 2055 C C . TYR B 1 100 ? 15.165 7.976 -6.590 1.00 15.59 100 TYR B C 1
ATOM 2056 O O . TYR B 1 100 ? 14.111 7.348 -6.440 1.00 15.94 100 TYR B O 1
ATOM 2065 N N . VAL B 1 101 ? 16.339 7.530 -6.150 1.00 15.20 101 VAL B N 1
ATOM 2066 C CA . VAL B 1 101 ? 16.462 6.231 -5.459 1.00 14.87 101 VAL B CA 1
ATOM 2067 C C . VAL B 1 101 ? 15.669 6.219 -4.126 1.00 15.78 101 VAL B C 1
ATOM 2068 O O . VAL B 1 101 ? 14.881 5.292 -3.861 1.00 14.78 101 VAL B O 1
ATOM 2072 N N . THR B 1 102 ? 15.863 7.263 -3.307 1.00 15.42 102 THR B N 1
ATOM 2073 C CA . THR B 1 102 ? 15.119 7.428 -2.049 1.00 15.79 102 THR B CA 1
ATOM 2074 C C . THR B 1 102 ? 13.608 7.344 -2.278 1.00 15.39 102 THR B C 1
ATOM 2075 O O . THR B 1 102 ? 12.922 6.647 -1.554 1.00 14.70 102 THR B O 1
ATOM 2079 N N . TRP B 1 103 ? 13.103 8.059 -3.286 1.00 15.04 103 TRP B N 1
ATOM 2080 C CA . TRP B 1 103 ? 11.675 8.022 -3.587 1.00 14.42 103 TRP B CA 1
ATOM 2081 C C . TRP B 1 103 ? 11.216 6.601 -3.852 1.00 14.40 103 TRP B C 1
ATOM 2082 O O . TRP B 1 103 ? 10.171 6.151 -3.345 1.00 14.90 103 TRP B O 1
ATOM 2093 N N . HIS B 1 104 ? 11.991 5.892 -4.653 1.00 14.37 104 HIS B N 1
ATOM 2094 C CA . HIS B 1 104 ? 11.640 4.545 -5.029 1.00 14.89 104 HIS B CA 1
ATOM 2095 C C . HIS B 1 104 ? 11.691 3.509 -3.886 1.00 15.34 104 HIS B C 1
ATOM 2096 O O . HIS B 1 104 ? 10.930 2.537 -3.900 1.00 15.42 104 HIS B O 1
ATOM 2103 N N . ALA B 1 105 ? 12.578 3.712 -2.921 1.00 15.74 105 ALA B N 1
ATOM 2104 C CA . ALA B 1 105 ? 12.588 2.911 -1.691 1.00 16.92 105 ALA B CA 1
ATOM 2105 C C . ALA B 1 105 ? 11.391 3.246 -0.779 1.00 17.39 105 ALA B C 1
ATOM 2106 O O . ALA B 1 105 ? 10.636 2.349 -0.412 1.00 17.76 105 ALA B O 1
ATOM 2108 N N . ASP B 1 106 ? 11.229 4.520 -0.417 1.00 17.77 106 ASP B N 1
ATOM 2109 C CA . ASP B 1 106 ? 10.082 4.964 0.415 1.00 18.46 106 ASP B CA 1
ATOM 2110 C C . ASP B 1 106 ? 8.697 4.699 -0.192 1.00 18.46 106 ASP B C 1
ATOM 2111 O O . ASP B 1 106 ? 7.770 4.334 0.525 1.00 19.01 106 ASP B O 1
ATOM 2116 N N . ASN B 1 107 ? 8.535 4.884 -1.496 1.00 18.10 107 ASN B N 1
ATOM 2117 C CA . ASN B 1 107 ? 7.201 4.733 -2.090 1.00 18.32 107 ASN B CA 1
ATOM 2118 C C . ASN B 1 107 ? 7.020 3.484 -2.916 1.00 18.33 107 ASN B C 1
ATOM 2119 O O . ASN B 1 107 ? 6.205 3.476 -3.855 1.00 19.13 107 ASN B O 1
ATOM 2124 N N . ARG B 1 108 ? 7.756 2.431 -2.548 1.00 17.52 108 ARG B N 1
ATOM 2125 C CA . ARG B 1 108 ? 7.833 1.202 -3.346 1.00 17.78 108 ARG B CA 1
ATOM 2126 C C . ARG B 1 108 ? 6.477 0.534 -3.622 1.00 17.59 108 ARG B C 1
ATOM 2127 O O . ARG B 1 108 ? 6.262 -0.002 -4.725 1.00 17.96 108 ARG B O 1
ATOM 2135 N N . ALA B 1 109 ? 5.585 0.547 -2.627 1.00 17.67 109 ALA B N 1
ATOM 2136 C CA . ALA B 1 109 ? 4.284 -0.136 -2.739 1.00 17.56 109 ALA B CA 1
ATOM 2137 C C . ALA B 1 109 ? 3.422 0.581 -3.747 1.00 17.11 109 ALA B C 1
ATOM 2138 O O . ALA B 1 109 ? 2.892 -0.026 -4.656 1.00 16.91 109 ALA B O 1
ATOM 2140 N N . SER B 1 110 ? 3.308 1.892 -3.591 1.00 17.13 110 SER B N 1
ATOM 2141 C CA . SER B 1 110 ? 2.674 2.701 -4.613 1.00 17.55 110 SER B CA 1
ATOM 2142 C C . SER B 1 110 ? 3.388 2.573 -5.954 1.00 16.82 110 SER B C 1
ATOM 2143 O O . SER B 1 110 ? 2.733 2.496 -6.983 1.00 17.50 110 SER B O 1
ATOM 2146 N N . ALA B 1 111 ? 4.719 2.559 -5.948 1.00 16.48 111 ALA B N 1
ATOM 2147 C CA . ALA B 1 111 ? 5.488 2.474 -7.212 1.00 15.93 111 ALA B CA 1
ATOM 2148 C C . ALA B 1 111 ? 5.171 1.179 -7.963 1.00 15.97 111 ALA B C 1
ATOM 2149 O O . ALA B 1 111 ? 4.925 1.208 -9.168 1.00 15.59 111 ALA B O 1
ATOM 2151 N N . ARG B 1 112 ? 5.159 0.055 -7.248 1.00 15.37 112 ARG B N 1
ATOM 2152 C CA . ARG B 1 112 ? 4.825 -1.224 -7.862 1.00 16.23 112 ARG B CA 1
ATOM 2153 C C . ARG B 1 112 ? 3.449 -1.228 -8.548 1.00 16.67 112 ARG B C 1
ATOM 2154 O O . ARG B 1 112 ? 3.320 -1.681 -9.685 1.00 16.22 112 ARG B O 1
ATOM 2162 N N . VAL B 1 113 ? 2.434 -0.707 -7.861 1.00 17.06 113 VAL B N 1
ATOM 2163 C CA . VAL B 1 113 ? 1.069 -0.705 -8.388 1.00 17.97 113 VAL B CA 1
ATOM 2164 C C . VAL B 1 113 ? 1.006 0.185 -9.641 1.00 18.50 113 VAL B C 1
ATOM 2165 O O . VAL B 1 113 ? 0.463 -0.214 -10.676 1.00 18.57 113 VAL B O 1
ATOM 2169 N N . GLY B 1 114 ? 1.608 1.366 -9.535 1.00 18.84 114 GLY B N 1
ATOM 2170 C CA . GLY B 1 114 ? 1.757 2.273 -10.658 1.00 19.17 114 GLY B CA 1
ATOM 2171 C C . GLY B 1 114 ? 2.481 1.682 -11.848 1.00 19.22 114 GLY B C 1
ATOM 2172 O O . GLY B 1 114 ? 2.055 1.886 -12.969 1.00 19.65 114 GLY B O 1
ATOM 2173 N N . GLN B 1 115 ? 3.579 0.964 -11.611 1.00 19.65 115 GLN B N 1
ATOM 2174 C CA . GLN B 1 115 ? 4.403 0.441 -12.703 1.00 20.15 115 GLN B CA 1
ATOM 2175 C C . GLN B 1 115 ? 3.872 -0.864 -13.326 1.00 20.30 115 GLN B C 1
ATOM 2176 O O . GLN B 1 115 ? 3.876 -1.010 -14.535 1.00 20.18 115 GLN B O 1
ATOM 2178 N N . TYR B 1 116 ? 3.407 -1.800 -12.501 1.00 20.39 116 TYR B N 1
ATOM 2179 C CA . TYR B 1 116 ? 3.217 -3.171 -12.969 1.00 20.23 116 TYR B CA 1
ATOM 2180 C C . TYR B 1 116 ? 1.857 -3.390 -13.622 1.00 20.07 116 TYR B C 1
ATOM 2181 O O . TYR B 1 116 ? 1.666 -4.369 -14.349 1.00 19.22 116 TYR B O 1
ATOM 2190 N N . GLU B 1 117 ? 0.918 -2.480 -13.378 1.00 19.60 117 GLU B N 1
ATOM 2191 C CA . GLU B 1 117 ? -0.422 -2.616 -13.953 1.00 19.69 117 GLU B CA 1
ATOM 2192 C C . GLU B 1 117 ? -0.734 -1.612 -15.089 1.00 19.29 117 GLU B C 1
ATOM 2193 O O . GLU B 1 117 ? -1.899 -1.297 -15.333 1.00 19.44 117 GLU B O 1
ATOM 2199 N N . LEU B 1 118 ? 0.297 -1.130 -15.785 1.00 18.85 118 LEU B N 1
ATOM 2200 C CA . LEU B 1 118 ? 0.118 -0.165 -16.884 1.00 18.85 118 LEU B CA 1
ATOM 2201 C C . LEU B 1 118 ? -0.724 -0.703 -18.025 1.00 18.44 118 LEU B C 1
ATOM 2202 O O . LEU B 1 118 ? -1.432 0.060 -18.696 1.00 17.70 118 LEU B O 1
ATOM 2207 N N . ARG B 1 119 ? -0.634 -2.012 -18.216 1.00 18.24 119 ARG B N 1
ATOM 2208 C CA . ARG B 1 119 ? -1.407 -2.749 -19.210 1.00 19.05 119 ARG B CA 1
ATOM 2209 C C . ARG B 1 119 ? -2.905 -2.610 -18.964 1.00 19.10 119 ARG B C 1
ATOM 2210 O O . ARG B 1 119 ? -3.703 -2.850 -19.875 1.00 19.51 119 ARG B O 1
ATOM 2218 N N . SER B 1 120 ? -3.278 -2.250 -17.735 1.00 18.46 120 SER B N 1
ATOM 2219 C CA . SER B 1 120 ? -4.685 -2.124 -17.368 1.00 18.24 120 SER B CA 1
ATOM 2220 C C . SER B 1 120 ? -5.239 -0.715 -17.579 1.00 18.10 120 SER B C 1
ATOM 2221 O O . SER B 1 120 ? -6.432 -0.496 -17.414 1.00 19.11 120 SER B O 1
ATOM 2224 N N . LEU B 1 121 ? -4.390 0.237 -17.948 1.00 17.61 121 LEU B N 1
ATOM 2225 C CA . LEU B 1 121 ? -4.832 1.623 -18.097 1.00 16.94 121 LEU B CA 1
ATOM 2226 C C . LEU B 1 121 ? -5.555 1.808 -19.416 1.00 17.06 121 LEU B C 1
ATOM 2227 O O . LEU B 1 121 ? -5.180 1.212 -20.414 1.00 17.25 121 LEU B O 1
ATOM 2232 N N . SER B 1 122 ? -6.600 2.625 -19.417 1.00 16.88 122 SER B N 1
ATOM 2233 C CA . SER B 1 122 ? -7.233 3.060 -20.673 1.00 16.66 122 SER B CA 1
ATOM 2234 C C . SER B 1 122 ? -6.181 3.719 -21.593 1.00 16.34 122 SER B C 1
ATOM 2235 O O . SER B 1 122 ? -5.097 4.103 -21.127 1.00 15.69 122 SER B O 1
ATOM 2238 N N . PRO B 1 123 ? -6.486 3.824 -22.898 1.00 15.95 123 PRO B N 1
ATOM 2239 C CA . PRO B 1 123 ? -5.594 4.479 -23.851 1.00 16.00 123 PRO B CA 1
ATOM 2240 C C . PRO B 1 123 ? -5.221 5.914 -23.456 1.00 15.99 123 PRO B C 1
ATOM 2241 O O . PRO B 1 123 ? -4.033 6.242 -23.442 1.00 16.06 123 PRO B O 1
ATOM 2245 N N . GLU B 1 124 ? -6.204 6.744 -23.109 1.00 15.82 124 GLU B N 1
ATOM 2246 C CA . GLU B 1 124 ? -5.920 8.126 -22.726 1.00 15.60 124 GLU B CA 1
ATOM 2247 C C . GLU B 1 124 ? -5.049 8.174 -21.480 1.00 15.25 124 GLU B C 1
ATOM 2248 O O . GLU B 1 124 ? -4.132 8.998 -21.378 1.00 15.20 124 GLU B O 1
ATOM 2250 N N . HIS B 1 125 ? -5.335 7.287 -20.530 1.00 14.98 125 HIS B N 1
ATOM 2251 C CA . HIS B 1 125 ? -4.576 7.264 -19.283 1.00 14.26 125 HIS B CA 1
ATOM 2252 C C . HIS B 1 125 ? -3.166 6.735 -19.514 1.00 14.59 125 HIS B C 1
ATOM 2253 O O . HIS B 1 125 ? -2.187 7.270 -18.948 1.00 14.48 125 HIS B O 1
ATOM 2260 N N . PHE B 1 126 ? -3.046 5.701 -20.348 1.00 14.26 126 PHE B N 1
ATOM 2261 C CA . PHE B 1 126 ? -1.710 5.206 -20.697 1.00 14.56 126 PHE B CA 1
ATOM 2262 C C . PHE B 1 126 ? -0.839 6.285 -21.350 1.00 14.17 126 PHE B C 1
ATOM 2263 O O . PHE B 1 126 ? 0.328 6.425 -20.983 1.00 14.29 126 PHE B O 1
ATOM 2271 N N . ALA B 1 127 ? -1.399 7.049 -22.295 1.00 13.78 127 ALA B N 1
ATOM 2272 C CA . ALA B 1 127 ? -0.620 8.099 -22.976 1.00 13.81 127 ALA B CA 1
ATOM 2273 C C . ALA B 1 127 ? -0.151 9.181 -21.997 1.00 14.23 127 ALA B C 1
ATOM 2274 O O . ALA B 1 127 ? 0.924 9.736 -22.166 1.00 14.00 127 ALA B O 1
ATOM 2276 N N . ILE B 1 128 ? -0.944 9.477 -20.969 1.00 14.17 128 ILE B N 1
ATOM 2277 C CA . ILE B 1 128 ? -0.553 10.517 -20.013 1.00 14.57 128 ILE B CA 1
ATOM 2278 C C . ILE B 1 128 ? 0.595 10.037 -19.116 1.00 14.42 128 ILE B C 1
ATOM 2279 O O . ILE B 1 128 ? 1.543 10.779 -18.839 1.00 14.05 128 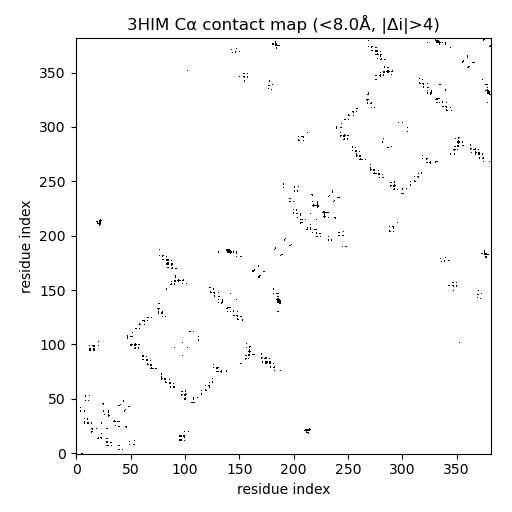ILE B O 1
ATOM 2284 N N . ILE B 1 129 ? 0.499 8.789 -18.672 1.00 14.68 129 ILE B N 1
ATOM 2285 C CA . ILE B 1 129 ? 1.515 8.203 -17.813 1.00 15.03 129 ILE B CA 1
ATOM 2286 C C . ILE B 1 129 ? 2.842 8.071 -18.566 1.00 15.31 129 ILE B C 1
ATOM 2287 O O . ILE B 1 129 ? 3.903 8.385 -18.024 1.00 15.75 129 ILE B O 1
ATOM 2292 N N . ALA B 1 130 ? 2.778 7.613 -19.814 1.00 15.80 130 ALA B N 1
ATOM 2293 C CA . ALA B 1 130 ? 3.995 7.418 -20.616 1.00 16.49 130 ALA B CA 1
ATOM 2294 C C . ALA B 1 130 ? 4.684 8.763 -20.801 1.00 16.84 130 ALA B C 1
ATOM 2295 O O . ALA B 1 130 ? 5.911 8.858 -20.734 1.00 16.71 130 ALA B O 1
ATOM 2297 N N . ASP B 1 131 ? 3.885 9.810 -20.995 1.00 17.29 131 ASP B N 1
ATOM 2298 C CA . ASP B 1 131 ? 4.440 11.143 -21.125 1.00 18.11 131 ASP B CA 1
ATOM 2299 C C . ASP B 1 131 ? 5.181 11.585 -19.865 1.00 18.18 131 ASP B C 1
ATOM 2300 O O . ASP B 1 131 ? 6.267 12.141 -19.966 1.00 18.66 131 ASP B O 1
ATOM 2305 N N . ILE B 1 132 ? 4.607 11.325 -18.688 1.00 17.75 132 ILE B N 1
ATOM 2306 C CA . ILE B 1 132 ? 5.294 11.617 -17.416 1.00 17.47 132 ILE B CA 1
ATOM 2307 C C . ILE B 1 132 ? 6.589 10.799 -17.255 1.00 17.07 132 ILE B C 1
ATOM 2308 O O . ILE B 1 132 ? 7.595 11.321 -16.769 1.00 16.98 132 ILE B O 1
ATOM 2313 N N . ARG B 1 133 ? 6.557 9.536 -17.667 1.00 16.50 133 ARG B N 1
ATOM 2314 C CA . ARG B 1 133 ? 7.754 8.705 -17.660 1.00 17.43 133 ARG B CA 1
ATOM 2315 C C . ARG B 1 133 ? 8.831 9.262 -18.573 1.00 17.14 133 ARG B C 1
ATOM 2316 O O . ARG B 1 133 ? 9.994 9.292 -18.188 1.00 17.51 133 ARG B O 1
ATOM 2324 N N . ARG B 1 134 ? 8.456 9.709 -19.772 1.00 16.82 134 ARG B N 1
ATOM 2325 C CA . ARG B 1 134 ? 9.436 10.328 -20.666 1.00 16.52 134 ARG B CA 1
ATOM 2326 C C . ARG B 1 134 ? 10.076 11.561 -19.997 1.00 16.30 134 ARG B C 1
ATOM 2327 O O . ARG B 1 134 ? 11.303 11.751 -20.072 1.00 15.96 134 ARG B O 1
ATOM 2329 N N . SER B 1 135 ? 9.264 12.382 -19.327 1.00 15.99 135 SER B N 1
ATOM 2330 C CA . SER B 1 135 ? 9.780 13.585 -18.649 1.00 15.78 135 SER B CA 1
ATOM 2331 C C . SER B 1 135 ? 10.745 13.258 -17.526 1.00 15.33 135 SER B C 1
ATOM 2332 O O . SER B 1 135 ? 11.710 13.973 -17.330 1.00 15.37 135 SER B O 1
ATOM 2335 N N . THR B 1 136 ? 10.467 12.178 -16.800 1.00 15.07 136 THR B N 1
ATOM 2336 C CA . THR B 1 136 ? 11.315 11.703 -15.720 1.00 15.16 136 THR B CA 1
ATOM 2337 C C . THR B 1 136 ? 12.706 11.357 -16.240 1.00 15.48 136 THR B C 1
ATOM 2338 O O . THR B 1 136 ? 13.720 11.773 -15.657 1.00 15.09 136 THR B O 1
ATOM 2342 N N . THR B 1 137 ? 12.764 10.627 -17.356 1.00 15.53 137 THR B N 1
ATOM 2343 C CA . THR B 1 137 ? 14.050 10.266 -17.939 1.00 16.00 137 THR B CA 1
ATOM 2344 C C . THR B 1 137 ? 14.778 11.524 -18.410 1.00 16.13 137 THR B C 1
ATOM 2345 O O . THR B 1 137 ? 15.986 11.639 -18.221 1.00 16.67 137 THR B O 1
ATOM 2349 N N . LYS B 1 138 ? 14.040 12.460 -19.011 1.00 15.41 138 LYS B N 1
ATOM 2350 C CA . LYS B 1 138 ? 14.643 13.668 -19.574 1.00 15.55 138 LYS B CA 1
ATOM 2351 C C . LYS B 1 138 ? 15.371 14.542 -18.517 1.00 15.66 138 LYS B C 1
ATOM 2352 O O . LYS B 1 138 ? 16.317 15.275 -18.855 1.00 14.56 138 LYS B O 1
ATOM 2354 N N . VAL B 1 139 ? 14.940 14.441 -17.251 1.00 16.13 139 VAL B N 1
ATOM 2355 C CA . VAL B 1 139 ? 15.612 15.153 -16.149 1.00 16.41 139 VAL B CA 1
ATOM 2356 C C . VAL B 1 139 ? 17.049 14.683 -16.060 1.00 16.77 139 VAL B C 1
ATOM 2357 O O . VAL B 1 139 ? 17.975 15.483 -15.866 1.00 17.04 139 VAL B O 1
ATOM 2361 N N . PHE B 1 140 ? 17.237 13.382 -16.227 1.00 16.82 140 PHE B N 1
ATOM 2362 C CA . PHE B 1 140 ? 18.576 12.832 -16.155 1.00 17.02 140 PHE B CA 1
ATOM 2363 C C . PHE B 1 140 ? 19.352 13.135 -17.433 1.00 16.77 140 PHE B C 1
ATOM 2364 O O . PHE B 1 140 ? 20.511 13.522 -17.362 1.00 16.39 140 PHE B O 1
ATOM 2372 N N . THR B 1 141 ? 18.717 13.000 -18.596 1.00 16.81 141 THR B N 1
ATOM 2373 C CA . THR B 1 141 ? 19.437 13.265 -19.845 1.00 17.68 141 THR B CA 1
ATOM 2374 C C . THR B 1 141 ? 19.928 14.720 -19.924 1.00 17.32 141 THR B C 1
ATOM 2375 O O . THR B 1 141 ? 21.056 14.961 -20.368 1.00 17.61 141 THR B O 1
ATOM 2379 N N . ARG B 1 142 ? 19.107 15.672 -19.466 1.00 16.95 142 ARG B N 1
ATOM 2380 C CA . ARG B 1 142 ? 19.515 17.074 -19.403 1.00 17.32 142 ARG B CA 1
ATOM 2381 C C . ARG B 1 142 ? 20.785 17.245 -18.549 1.00 17.37 142 ARG B C 1
ATOM 2382 O O . ARG B 1 142 ? 21.745 17.882 -18.983 1.00 17.92 142 ARG B O 1
ATOM 2384 N N . ILE B 1 143 ? 20.800 16.636 -17.364 1.00 17.11 143 ILE B N 1
ATOM 2385 C CA . ILE B 1 143 ? 21.942 16.750 -16.456 1.00 16.29 143 ILE B CA 1
ATOM 2386 C C . ILE B 1 143 ? 23.175 16.142 -17.116 1.00 16.11 143 ILE B C 1
ATOM 2387 O O . ILE B 1 143 ? 24.237 16.760 -17.117 1.00 16.73 143 ILE B O 1
ATOM 2392 N N . ILE B 1 144 ? 23.012 14.968 -17.723 1.00 15.81 144 ILE B N 1
ATOM 2393 C CA . ILE B 1 144 ? 24.123 14.278 -18.356 1.00 15.35 144 ILE B CA 1
ATOM 2394 C C . ILE B 1 144 ? 24.669 15.103 -19.530 1.00 16.13 144 ILE B C 1
ATOM 2395 O O . ILE B 1 144 ? 25.897 15.246 -19.687 1.00 15.47 144 ILE B O 1
ATOM 2400 N N . GLU B 1 145 ? 23.753 15.675 -20.310 1.00 16.34 145 GLU B N 1
ATOM 2401 C CA . GLU B 1 145 ? 24.107 16.601 -21.378 1.00 17.61 145 GLU B CA 1
ATOM 2402 C C . GLU B 1 145 ? 24.852 17.813 -20.831 1.00 18.52 145 GLU B C 1
ATOM 2403 O O . GLU B 1 145 ? 25.898 18.196 -21.354 1.00 19.07 145 GLU B O 1
ATOM 2409 N N . ALA B 1 146 ? 24.317 18.413 -19.768 1.00 18.61 146 ALA B N 1
ATOM 2410 C CA . ALA B 1 146 ? 24.957 19.579 -19.177 1.00 18.79 146 ALA B CA 1
ATOM 2411 C C . ALA B 1 146 ? 26.419 19.292 -18.858 1.00 18.98 146 ALA B C 1
ATOM 2412 O O . ALA B 1 146 ? 27.282 20.091 -19.173 1.00 19.88 146 ALA B O 1
ATOM 2414 N N . GLY B 1 147 ? 26.686 18.145 -18.234 1.00 19.15 147 GLY B N 1
ATOM 2415 C CA . GLY B 1 147 ? 28.046 17.749 -17.834 1.00 18.58 147 GLY B CA 1
ATOM 2416 C C . GLY B 1 147 ? 28.976 17.464 -18.999 1.00 18.46 147 GLY B C 1
ATOM 2417 O O . GLY B 1 147 ? 30.194 17.717 -18.924 1.00 17.75 147 GLY B O 1
ATOM 2418 N N . ALA B 1 148 ? 28.402 16.928 -20.076 1.00 17.80 148 ALA B N 1
ATOM 2419 C CA . ALA B 1 148 ? 29.151 16.696 -21.283 1.00 18.03 148 ALA B CA 1
ATOM 2420 C C . ALA B 1 148 ? 29.592 18.043 -21.846 1.00 18.12 148 ALA B C 1
ATOM 2421 O O . ALA B 1 148 ? 30.763 18.218 -22.183 1.00 18.24 148 ALA B O 1
ATOM 2423 N N . THR B 1 149 ? 28.655 18.995 -21.898 1.00 18.21 149 THR B N 1
ATOM 2424 C CA A THR B 1 149 ? 28.937 20.348 -22.412 0.50 17.95 149 THR B CA 1
ATOM 2425 C CA B THR B 1 149 ? 28.914 20.332 -22.403 0.50 18.40 149 THR B CA 1
ATOM 2426 C C . THR B 1 149 ? 30.047 21.025 -21.628 1.00 18.26 149 THR B C 1
ATOM 2427 O O . THR B 1 149 ? 30.835 21.780 -22.200 1.00 18.29 149 THR B O 1
ATOM 2434 N N . ALA B 1 150 ? 30.105 20.756 -20.326 1.00 17.87 150 ALA B N 1
ATOM 2435 C CA . ALA B 1 150 ? 31.093 21.371 -19.428 1.00 18.32 150 ALA B CA 1
ATOM 2436 C C . ALA B 1 150 ? 32.415 20.591 -19.303 1.00 18.19 150 ALA B C 1
ATOM 2437 O O . ALA B 1 150 ? 33.341 21.044 -18.622 1.00 18.66 150 ALA B O 1
ATOM 2439 N N . GLY B 1 151 ? 32.491 19.428 -19.951 1.00 18.45 151 GLY B N 1
ATOM 2440 C CA . GLY B 1 151 ? 33.669 18.568 -19.900 1.00 17.93 151 GLY B CA 1
ATOM 2441 C C . GLY B 1 151 ? 33.764 17.808 -18.578 1.00 18.35 151 GLY B C 1
ATOM 2442 O O . GLY B 1 151 ? 34.786 17.192 -18.296 1.00 18.00 151 GLY B O 1
ATOM 2443 N N . ASP B 1 152 ? 32.712 17.870 -17.757 1.00 18.18 152 ASP B N 1
ATOM 2444 C CA . ASP B 1 152 ? 32.635 17.086 -16.524 1.00 18.74 152 ASP B CA 1
ATOM 2445 C C . ASP B 1 152 ? 32.359 15.604 -16.790 1.00 18.62 152 ASP B C 1
ATOM 2446 O O . ASP B 1 152 ? 32.818 14.738 -16.046 1.00 18.29 152 ASP B O 1
ATOM 2451 N N . PHE B 1 153 ? 31.579 15.317 -17.829 1.00 18.29 153 PHE B N 1
ATOM 2452 C CA . PHE B 1 153 ? 31.146 13.946 -18.096 1.00 18.20 153 PHE B CA 1
ATOM 2453 C C . PHE B 1 153 ? 31.697 13.513 -19.438 1.00 18.22 153 PHE B C 1
ATOM 2454 O O . PHE B 1 153 ? 31.928 14.348 -20.313 1.00 19.47 153 PHE B O 1
ATOM 2462 N N . HIS B 1 154 ? 31.887 12.209 -19.608 1.00 17.79 154 HIS B N 1
ATOM 2463 C CA . HIS B 1 154 ? 32.321 11.631 -20.886 1.00 17.38 154 HIS B CA 1
ATOM 2464 C C . HIS B 1 154 ? 31.539 10.351 -21.153 1.00 17.12 154 HIS B C 1
ATOM 2465 O O . HIS B 1 154 ? 32.121 9.267 -21.211 1.00 17.03 154 HIS B O 1
ATOM 2472 N N . PRO B 1 155 ? 30.217 10.482 -21.327 1.00 17.16 155 PRO B N 1
ATOM 2473 C CA . PRO B 1 155 ? 29.335 9.323 -21.476 1.00 17.58 155 PRO B CA 1
ATOM 2474 C C . PRO B 1 155 ? 29.627 8.606 -22.770 1.00 17.40 155 PRO B C 1
ATOM 2475 O O . PRO B 1 155 ? 29.973 9.250 -23.762 1.00 17.38 155 PRO B O 1
ATOM 2479 N N . PHE B 1 156 ? 29.524 7.282 -22.753 1.00 17.61 156 PHE B N 1
ATOM 2480 C CA . PHE B 1 156 ? 29.524 6.526 -23.992 1.00 17.65 156 PHE B CA 1
ATOM 2481 C C . PHE B 1 156 ? 28.285 6.937 -24.781 1.00 17.25 156 PHE B C 1
ATOM 2482 O O . PHE B 1 156 ? 28.349 7.296 -25.954 1.00 16.21 156 PHE B O 1
ATOM 2490 N N . ASP B 1 157 ? 27.156 6.917 -24.102 1.00 16.83 157 ASP B N 1
ATOM 2491 C CA . ASP B 1 157 ? 25.884 7.060 -24.761 1.00 17.58 157 ASP B CA 1
ATOM 2492 C C . ASP B 1 157 ? 24.931 7.700 -23.759 1.00 17.37 157 ASP B C 1
ATOM 2493 O O . ASP B 1 157 ? 24.606 7.106 -22.733 1.00 18.22 157 ASP B O 1
ATOM 2498 N N . ILE B 1 158 ? 24.505 8.921 -24.036 1.00 16.85 158 ILE B N 1
ATOM 2499 C CA . ILE B 1 158 ? 23.703 9.656 -23.076 1.00 16.52 158 ILE B CA 1
ATOM 2500 C C . ILE B 1 158 ? 22.374 8.960 -22.778 1.00 16.67 158 ILE B C 1
ATOM 2501 O O . ILE B 1 158 ? 22.015 8.796 -21.613 1.00 16.60 158 ILE B O 1
ATOM 2506 N N . GLU B 1 159 ? 21.657 8.545 -23.823 1.00 16.48 159 GLU B N 1
ATOM 2507 C CA . GLU B 1 159 ? 20.370 7.867 -23.636 1.00 16.26 159 GLU B CA 1
ATOM 2508 C C . GLU B 1 159 ? 20.531 6.546 -22.875 1.00 16.25 159 GLU B C 1
ATOM 2509 O O . GLU B 1 159 ? 19.715 6.248 -22.010 1.00 16.38 159 GLU B O 1
ATOM 2511 N N . ALA B 1 160 ? 21.571 5.763 -23.186 1.00 15.67 160 ALA B N 1
ATOM 2512 C CA . ALA B 1 160 ? 21.863 4.528 -22.424 1.00 15.68 160 ALA B CA 1
ATOM 2513 C C . ALA B 1 160 ? 22.110 4.812 -20.936 1.00 15.35 160 ALA B C 1
ATOM 2514 O O . ALA B 1 160 ? 21.633 4.080 -20.066 1.00 15.12 160 ALA B O 1
ATOM 2516 N N . ALA B 1 161 ? 22.846 5.886 -20.653 1.00 15.51 161 ALA B N 1
ATOM 2517 C CA . ALA B 1 161 ? 23.139 6.276 -19.269 1.00 16.41 161 ALA B CA 1
ATOM 2518 C C . ALA B 1 161 ? 21.874 6.698 -18.498 1.00 16.37 161 ALA B C 1
ATOM 2519 O O . ALA B 1 161 ? 21.664 6.265 -17.358 1.00 16.45 161 ALA B O 1
ATOM 2521 N N . ALA B 1 162 ? 21.039 7.524 -19.127 1.00 16.29 162 ALA B N 1
ATOM 2522 C CA . ALA B 1 162 ? 19.768 7.925 -18.528 1.00 16.43 162 ALA B CA 1
ATOM 2523 C C . ALA B 1 162 ? 18.840 6.725 -18.313 1.00 16.64 162 ALA B C 1
ATOM 2524 O O . ALA B 1 162 ? 18.288 6.579 -17.223 1.00 16.79 162 ALA B O 1
ATOM 2526 N N . LEU B 1 163 ? 18.703 5.852 -19.323 1.00 16.88 163 LEU B N 1
ATOM 2527 C CA . LEU B 1 163 ? 17.963 4.579 -19.151 1.00 17.50 163 LEU B CA 1
ATOM 2528 C C . LEU B 1 163 ? 18.491 3.788 -17.958 1.00 17.51 163 LEU B C 1
ATOM 2529 O O . LEU B 1 163 ? 17.714 3.419 -17.071 1.00 18.05 163 LEU B O 1
ATOM 2534 N N . ALA B 1 164 ? 19.802 3.551 -17.912 1.00 16.97 164 ALA B N 1
ATOM 2535 C CA . ALA B 1 164 ? 20.326 2.716 -16.843 1.00 16.92 164 ALA B CA 1
ATOM 2536 C C . ALA B 1 164 ? 20.005 3.295 -15.465 1.00 17.05 164 ALA B C 1
ATOM 2537 O O . ALA B 1 164 ? 19.656 2.556 -14.542 1.00 17.48 164 ALA B O 1
ATOM 2539 N N . ILE B 1 165 ? 20.120 4.613 -15.321 1.00 16.84 165 ILE B N 1
ATOM 2540 C CA . ILE B 1 165 ? 19.831 5.251 -14.046 1.00 16.54 165 ILE B CA 1
ATOM 2541 C C . ILE B 1 165 ? 18.343 5.145 -13.687 1.00 16.95 165 ILE B C 1
ATOM 2542 O O . ILE B 1 165 ? 17.975 4.857 -12.546 1.00 16.76 165 ILE B O 1
ATOM 2547 N N . THR B 1 166 ? 17.478 5.360 -14.668 1.00 17.82 166 THR B N 1
ATOM 2548 C CA . THR B 1 166 ? 16.048 5.332 -14.403 1.00 18.23 166 THR B CA 1
ATOM 2549 C C . THR B 1 166 ? 15.665 3.879 -14.087 1.00 17.30 166 THR B C 1
ATOM 2550 O O . THR B 1 166 ? 14.879 3.618 -13.165 1.00 17.24 166 THR B O 1
ATOM 2554 N N . SER B 1 167 ? 16.278 2.949 -14.819 1.00 15.88 167 SER B N 1
ATOM 2555 C CA . SER B 1 167 ? 16.062 1.533 -14.595 1.00 15.31 167 SER B CA 1
ATOM 2556 C C . SER B 1 167 ? 16.455 1.075 -13.164 1.00 15.25 167 SER B C 1
ATOM 2557 O O . SER B 1 167 ? 15.693 0.352 -12.490 1.00 13.99 167 SER B O 1
ATOM 2560 N N . LEU B 1 168 ? 17.626 1.516 -12.691 1.00 14.89 168 LEU B N 1
ATOM 2561 C CA . LEU B 1 168 ? 18.072 1.198 -11.310 1.00 14.64 168 LEU B CA 1
ATOM 2562 C C . LEU B 1 168 ? 17.126 1.697 -10.223 1.00 14.70 168 LEU B C 1
ATOM 2563 O O . LEU B 1 168 ? 16.815 0.955 -9.286 1.00 14.81 168 LEU B O 1
ATOM 2568 N N . GLY B 1 169 ? 16.694 2.954 -10.334 1.00 14.60 169 GLY B N 1
ATOM 2569 C CA . GLY B 1 169 ? 15.744 3.541 -9.364 1.00 14.86 169 GLY B CA 1
ATOM 2570 C C . GLY B 1 169 ? 14.421 2.768 -9.336 1.00 14.95 169 GLY B C 1
ATOM 2571 O O . GLY B 1 169 ? 13.956 2.356 -8.275 1.00 14.70 169 GLY B O 1
ATOM 2572 N N . ILE B 1 170 ? 13.844 2.537 -10.515 1.00 14.50 170 ILE B N 1
ATOM 2573 C CA . ILE B 1 170 ? 12.599 1.809 -10.624 1.00 14.28 170 ILE B CA 1
ATOM 2574 C C . ILE B 1 170 ? 12.702 0.398 -10.047 1.00 14.24 170 ILE B C 1
ATOM 2575 O O . ILE B 1 170 ? 11.765 -0.066 -9.402 1.00 14.29 170 ILE B O 1
ATOM 2580 N N . ASP B 1 171 ? 13.836 -0.278 -10.260 1.00 13.46 171 ASP B N 1
ATOM 2581 C CA . ASP B 1 171 ? 13.965 -1.652 -9.779 1.00 13.47 171 ASP B CA 1
ATOM 2582 C C . ASP B 1 171 ? 14.132 -1.737 -8.262 1.00 13.01 171 ASP B C 1
ATOM 2583 O O . ASP B 1 171 ? 13.804 -2.742 -7.656 1.00 12.66 171 ASP B O 1
ATOM 2588 N N . VAL B 1 172 ? 14.639 -0.669 -7.656 1.00 13.24 172 VAL B N 1
ATOM 2589 C CA . VAL B 1 172 ? 14.676 -0.562 -6.199 1.00 13.10 172 VAL B CA 1
ATOM 2590 C C . VAL B 1 172 ? 13.286 -0.855 -5.626 1.00 13.67 172 VAL B C 1
ATOM 2591 O O . VAL B 1 172 ? 13.162 -1.467 -4.581 1.00 14.51 172 VAL B O 1
ATOM 2595 N N . SER B 1 173 ? 12.230 -0.427 -6.307 1.00 14.10 173 SER B N 1
ATOM 2596 C CA . SER B 1 173 ? 10.880 -0.633 -5.765 1.00 14.64 173 SER B CA 1
ATOM 2597 C C . SER B 1 173 ? 10.496 -2.115 -5.729 1.00 14.70 173 SER B C 1
ATOM 2598 O O . SER B 1 173 ? 9.610 -2.510 -4.977 1.00 14.65 173 SER B O 1
ATOM 2601 N N . ARG B 1 174 ? 11.176 -2.921 -6.542 1.00 15.05 174 ARG B N 1
ATOM 2602 C CA . ARG B 1 174 ? 10.966 -4.366 -6.570 1.00 14.56 174 ARG B CA 1
ATOM 2603 C C . ARG B 1 174 ? 11.666 -5.057 -5.413 1.00 15.02 174 ARG B C 1
ATOM 2604 O O . ARG B 1 174 ? 11.024 -5.787 -4.680 1.00 15.13 174 ARG B O 1
ATOM 2612 N N . TRP B 1 175 ? 12.971 -4.822 -5.243 1.00 15.34 175 TRP B N 1
ATOM 2613 C CA . TRP B 1 175 ? 13.777 -5.650 -4.316 1.00 15.51 175 TRP B CA 1
ATOM 2614 C C . TRP B 1 175 ? 13.937 -5.077 -2.923 1.00 15.76 175 TRP B C 1
ATOM 2615 O O . TRP B 1 175 ? 14.305 -5.798 -2.003 1.00 15.81 175 TRP B O 1
ATOM 2626 N N . PHE B 1 176 ? 13.700 -3.781 -2.768 1.00 15.83 176 PHE B N 1
ATOM 2627 C CA . PHE B 1 176 ? 13.978 -3.127 -1.494 1.00 16.02 176 PHE B CA 1
ATOM 2628 C C . PHE B 1 176 ? 12.852 -3.412 -0.488 1.00 16.18 176 PHE B C 1
ATOM 2629 O O . PHE B 1 176 ? 11.701 -3.509 -0.876 1.00 16.00 176 PHE B O 1
ATOM 2637 N N . PRO B 1 177 ? 13.184 -3.582 0.808 1.00 16.59 177 PRO B N 1
ATOM 2638 C CA . PRO B 1 177 ? 14.518 -3.647 1.420 1.00 17.06 177 PRO B CA 1
ATOM 2639 C C . PRO B 1 177 ? 15.163 -5.029 1.327 1.00 17.85 177 PRO B C 1
ATOM 2640 O O . PRO B 1 177 ? 14.455 -6.039 1.302 1.00 17.71 177 PRO B O 1
ATOM 2644 N N . SER B 1 178 ? 16.497 -5.065 1.292 1.00 18.59 178 SER B N 1
ATOM 2645 C CA . SER B 1 178 ? 17.253 -6.322 1.331 1.00 19.16 178 SER B CA 1
ATOM 2646 C C . SER B 1 178 ? 17.979 -6.381 2.671 1.00 20.15 178 SER B C 1
ATOM 2647 O O . SER B 1 178 ? 17.935 -5.419 3.453 1.00 20.58 178 SER B O 1
ATOM 2650 N N . HIS B 1 179 ? 18.664 -7.486 2.941 1.00 21.08 179 HIS B N 1
ATOM 2651 C CA . HIS B 1 179 ? 19.479 -7.562 4.156 1.00 22.26 179 HIS B CA 1
ATOM 2652 C C . HIS B 1 179 ? 20.599 -6.528 4.155 1.00 21.80 179 HIS B C 1
ATOM 2653 O O . HIS B 1 179 ? 20.861 -5.890 5.179 1.00 22.49 179 HIS B O 1
ATOM 2660 N N . THR B 1 180 ? 21.234 -6.334 3.007 1.00 21.17 180 THR B N 1
ATOM 2661 C CA . THR B 1 180 ? 22.250 -5.283 2.896 1.00 20.41 180 THR B CA 1
ATOM 2662 C C . THR B 1 180 ? 21.640 -3.890 2.862 1.00 19.78 180 THR B C 1
ATOM 2663 O O . THR B 1 180 ? 22.115 -2.974 3.533 1.00 19.64 180 THR B O 1
ATOM 2667 N N . TYR B 1 181 ? 20.584 -3.715 2.087 1.00 19.10 181 TYR B N 1
ATOM 2668 C CA . TYR B 1 181 ? 20.086 -2.378 1.934 1.00 18.75 181 TYR B CA 1
ATOM 2669 C C . TYR B 1 181 ? 18.666 -2.247 2.424 1.00 18.38 181 TYR B C 1
ATOM 2670 O O . TYR B 1 181 ? 17.707 -2.625 1.734 1.00 18.32 181 TYR B O 1
ATOM 2679 N N . SER B 1 182 ? 18.548 -1.710 3.631 1.00 17.76 182 SER B N 1
ATOM 2680 C CA . SER B 1 182 ? 17.252 -1.475 4.244 1.00 17.47 182 SER B CA 1
ATOM 2681 C C . SER B 1 182 ? 17.128 0.017 4.615 1.00 17.76 182 SER B C 1
ATOM 2682 O O . SER B 1 182 ? 16.070 0.485 5.049 1.00 17.78 182 SER B O 1
ATOM 2685 N N . ASP B 1 183 ? 18.215 0.755 4.413 1.00 17.39 183 ASP B N 1
ATOM 2686 C CA . ASP B 1 183 ? 18.242 2.193 4.634 1.00 17.38 183 ASP B CA 1
ATOM 2687 C C . ASP B 1 183 ? 18.354 2.885 3.261 1.00 16.93 183 ASP B C 1
ATOM 2688 O O . ASP B 1 183 ? 19.383 2.751 2.601 1.00 16.64 183 ASP B O 1
ATOM 2693 N N . PRO B 1 184 ? 17.295 3.616 2.829 1.00 16.53 184 PRO B N 1
ATOM 2694 C CA . PRO B 1 184 ? 17.325 4.336 1.536 1.00 16.40 184 PRO B CA 1
ATOM 2695 C C . PRO B 1 184 ? 18.597 5.176 1.314 1.00 16.15 184 PRO B C 1
ATOM 2696 O O . PRO B 1 184 ? 19.096 5.270 0.198 1.00 15.43 184 PRO B O 1
ATOM 2700 N N . ARG B 1 185 ? 19.112 5.777 2.377 1.00 16.61 185 ARG B N 1
ATOM 2701 C CA . ARG B 1 185 ? 20.246 6.688 2.256 1.00 17.08 185 ARG B CA 1
ATOM 2702 C C . ARG B 1 185 ? 21.491 5.935 1.800 1.00 16.84 185 ARG B C 1
ATOM 2703 O O . ARG B 1 185 ? 22.243 6.450 0.985 1.00 16.98 185 ARG B O 1
ATOM 2711 N N . ILE B 1 186 ? 21.677 4.711 2.298 1.00 15.94 186 ILE B N 1
ATOM 2712 C CA . ILE B 1 186 ? 22.826 3.878 1.915 1.00 15.37 186 ILE B CA 1
ATOM 2713 C C . ILE B 1 186 ? 22.730 3.444 0.432 1.00 15.55 186 ILE B C 1
ATOM 2714 O O . ILE B 1 186 ? 23.684 3.592 -0.347 1.00 14.66 186 ILE B O 1
ATOM 2719 N N . ILE B 1 187 ? 21.577 2.934 0.021 1.00 15.57 187 ILE B N 1
ATOM 2720 C CA . ILE B 1 187 ? 21.469 2.530 -1.370 1.00 16.35 187 ILE B CA 1
ATOM 2721 C C . ILE B 1 187 ? 21.638 3.724 -2.327 1.00 16.16 187 ILE B C 1
ATOM 2722 O O . ILE B 1 187 ? 22.353 3.624 -3.329 1.00 16.65 187 ILE B O 1
ATOM 2727 N N . ALA B 1 188 ? 21.047 4.866 -1.997 1.00 16.19 188 ALA B N 1
ATOM 2728 C CA . ALA B 1 188 ? 21.194 6.026 -2.863 1.00 15.59 188 ALA B CA 1
ATOM 2729 C C . ALA B 1 188 ? 22.668 6.410 -2.988 1.00 15.69 188 ALA B C 1
ATOM 2730 O O . ALA B 1 188 ? 23.144 6.713 -4.090 1.00 16.13 188 ALA B O 1
ATOM 2732 N N . ALA B 1 189 ? 23.397 6.374 -1.871 1.00 14.96 189 ALA B N 1
ATOM 2733 C CA . ALA B 1 189 ? 24.798 6.774 -1.878 1.00 15.06 189 ALA B CA 1
ATOM 2734 C C . ALA B 1 189 ? 25.597 5.859 -2.792 1.00 14.67 189 ALA B C 1
ATOM 2735 O O . ALA B 1 189 ? 26.421 6.326 -3.583 1.00 14.59 189 ALA B O 1
ATOM 2737 N N . ARG B 1 190 ? 25.349 4.557 -2.682 1.00 14.05 190 ARG B N 1
ATOM 2738 C CA . ARG B 1 190 ? 25.985 3.576 -3.568 1.00 14.11 190 ARG B CA 1
ATOM 2739 C C . ARG B 1 190 ? 25.673 3.814 -5.048 1.00 13.75 190 ARG B C 1
ATOM 2740 O O . ARG B 1 190 ? 26.562 3.716 -5.914 1.00 14.21 190 ARG B O 1
ATOM 2748 N N . TYR B 1 191 ? 24.422 4.159 -5.330 1.00 13.05 191 TYR B N 1
ATOM 2749 C CA . TYR B 1 191 ? 23.974 4.334 -6.700 1.00 13.23 191 TYR B CA 1
ATOM 2750 C C . TYR B 1 191 ? 24.455 5.656 -7.244 1.00 13.10 191 TYR B C 1
ATOM 2751 O O . TYR B 1 191 ? 24.713 5.781 -8.441 1.00 13.09 191 TYR B O 1
ATOM 2760 N N . VAL B 1 192 ? 24.595 6.642 -6.366 1.00 12.89 192 VAL B N 1
ATOM 2761 C CA . VAL B 1 192 ? 25.236 7.897 -6.775 1.00 13.49 192 VAL B CA 1
ATOM 2762 C C . VAL B 1 192 ? 26.671 7.659 -7.284 1.00 13.60 192 VAL B C 1
ATOM 2763 O O . VAL B 1 192 ? 27.043 8.158 -8.345 1.00 13.68 192 VAL B O 1
ATOM 2767 N N . GLU B 1 193 ? 27.464 6.890 -6.532 1.00 13.63 193 GLU B N 1
ATOM 2768 C CA . GLU B 1 193 ? 28.846 6.576 -6.941 1.00 13.76 193 GLU B CA 1
ATOM 2769 C C . GLU B 1 193 ? 28.886 5.910 -8.315 1.00 13.52 193 GLU B C 1
ATOM 2770 O O . GLU B 1 193 ? 29.757 6.213 -9.154 1.00 13.34 193 GLU B O 1
ATOM 2776 N N . LEU B 1 194 ? 27.940 4.996 -8.527 1.00 13.16 194 LEU B N 1
ATOM 2777 C CA . LEU B 1 194 ? 27.897 4.226 -9.775 1.00 13.38 194 LEU B CA 1
ATOM 2778 C C . LEU B 1 194 ? 27.444 5.072 -10.970 1.00 12.92 194 LEU B C 1
ATOM 2779 O O . LEU B 1 194 ? 28.002 4.938 -12.055 1.00 13.65 194 LEU B O 1
ATOM 2784 N N . ALA B 1 195 ? 26.444 5.928 -10.764 1.00 12.69 195 ALA B N 1
ATOM 2785 C CA . ALA B 1 195 ? 25.982 6.876 -11.775 1.00 13.16 195 ALA B CA 1
ATOM 2786 C C . ALA B 1 195 ? 27.107 7.827 -12.238 1.00 13.29 195 ALA B C 1
ATOM 2787 O O . ALA B 1 195 ? 27.300 8.075 -13.435 1.00 13.53 195 ALA B O 1
ATOM 2789 N N . LEU B 1 196 ? 27.864 8.357 -11.293 1.00 13.68 196 LEU B N 1
ATOM 2790 C CA . LEU B 1 196 ? 28.977 9.232 -11.670 1.00 13.30 196 LEU B CA 1
ATOM 2791 C C . LEU B 1 196 ? 29.977 8.454 -12.495 1.00 13.37 196 LEU B C 1
ATOM 2792 O O . LEU B 1 196 ? 30.444 8.959 -13.520 1.00 13.69 196 LEU B O 1
ATOM 2797 N N . ARG B 1 197 ? 30.264 7.215 -12.088 1.00 12.88 197 ARG B N 1
ATOM 2798 C CA . ARG B 1 197 ? 31.197 6.366 -12.821 1.00 13.54 197 ARG B CA 1
ATOM 2799 C C . ARG B 1 197 ? 30.700 6.030 -14.228 1.00 13.97 197 ARG B C 1
ATOM 2800 O O . ARG B 1 197 ? 31.480 6.030 -15.190 1.00 13.58 197 ARG B O 1
ATOM 2808 N N . MET B 1 198 ? 29.405 5.746 -14.323 1.00 14.46 198 MET B N 1
ATOM 2809 C CA . MET B 1 198 ? 28.744 5.444 -15.576 1.00 15.84 198 MET B CA 1
ATOM 2810 C C . MET B 1 198 ? 28.905 6.585 -16.583 1.00 16.67 198 MET B C 1
ATOM 2811 O O . MET B 1 198 ? 29.163 6.335 -17.764 1.00 16.55 198 MET B O 1
ATOM 2816 N N . VAL B 1 199 ? 28.741 7.828 -16.132 1.00 17.16 199 VAL B N 1
ATOM 2817 C CA . VAL B 1 199 ? 28.818 8.943 -17.080 1.00 18.39 199 VAL B CA 1
ATOM 2818 C C . VAL B 1 199 ? 30.252 9.448 -17.232 1.00 19.77 199 VAL B C 1
ATOM 2819 O O . VAL B 1 199 ? 30.493 10.478 -17.868 1.00 19.67 199 VAL B O 1
ATOM 2823 N N . GLY B 1 200 ? 31.187 8.702 -16.640 1.00 21.46 200 GLY B N 1
ATOM 2824 C CA . GLY B 1 200 ? 32.622 8.944 -16.785 1.00 23.20 200 GLY B CA 1
ATOM 2825 C C . GLY B 1 200 ? 33.093 10.208 -16.112 1.00 24.84 200 GLY B C 1
ATOM 2826 O O . GLY B 1 200 ? 34.033 10.847 -16.582 1.00 25.39 200 GLY B O 1
ATOM 2827 N N . CYS B 1 201 ? 32.421 10.591 -15.026 1.00 26.40 201 CYS B N 1
ATOM 2828 C CA . CYS B 1 201 ? 32.886 11.680 -14.144 1.00 27.39 201 CYS B CA 1
ATOM 2829 C C . CYS B 1 201 ? 34.074 11.218 -13.281 1.00 28.48 201 CYS B C 1
ATOM 2830 O O . CYS B 1 201 ? 34.146 10.038 -12.898 1.00 28.63 201 CYS B O 1
ATOM 2833 N N . ALA B 1 202 ? 34.992 12.143 -12.970 1.00 29.56 202 ALA B N 1
ATOM 2834 C CA . ALA B 1 202 ? 36.081 11.871 -12.015 1.00 30.74 202 ALA B CA 1
ATOM 2835 C C . ALA B 1 202 ? 35.530 11.538 -10.613 1.00 31.47 202 ALA B C 1
ATOM 2836 O O . ALA B 1 202 ? 34.423 11.961 -10.256 1.00 31.86 202 ALA B O 1
ATOM 2838 N N . ASP B 1 203 ? 36.294 10.776 -9.830 1.00 32.30 203 ASP B N 1
ATOM 2839 C CA . ASP B 1 203 ? 35.849 10.317 -8.500 1.00 32.75 203 ASP B CA 1
ATOM 2840 C C . ASP B 1 203 ? 35.954 11.409 -7.438 1.00 32.73 203 ASP B C 1
ATOM 2841 O O . ASP B 1 203 ? 35.701 12.581 -7.715 1.00 32.85 203 ASP B O 1
#

InterPro domains:
  IPR001647 DNA-binding HTH domain, TetR-type [PF00440] (21-66)
  IPR001647 DNA-binding HTH domain, TetR-type [PR00455] (21-34)
  IPR001647 DNA-binding HTH domain, TetR-type [PR00455] (42-65)
  IPR001647 DNA-binding HTH domain, TetR-type [PS50977] (15-75)
  IPR009057 Homedomain-like superfamily [SSF46689] (17-86)
  IPR036271 Tetracyclin repressor-like, C-terminal domain superfamily [SSF48498] (91-200)
  IPR041490 HTH-type transcriptional repressor KstR2, C-terminal [PF17932] (89-199)
  IPR050109 HTH-type, TetR-like transcriptional regulator [PTHR30055] (16-201)

B-factor: mean 18.84, std 4.45, range [6.19, 44.39]

CATH classification: 1.10.357.10

Organism: Rhodococcus jostii (strain RHA1) (NCBI:txid101510)

Radius of gyration: 21.6 Å; Cα contacts (8 Å, |Δi|>4): 527; chains: 2; bounding box: 66×61×37 Å

Solvent-accessible surface area: 16307 Å² total; per-residue (Å²): 203,48,149,34,10,43,138,0,46,57,16,0,26,106,35,4,22,71,47,10,15,28,21,1,69,39,70,84,0,8,71,66,63,135,50,76,136,54,25,8,131,89,65,22,119,74,50,35,29,0,1,40,19,1,1,47,86,7,8,90,47,7,37,60,31,0,75,76,15,24,100,100,148,83,58,5,26,68,20,1,85,38,0,4,52,23,4,2,37,25,1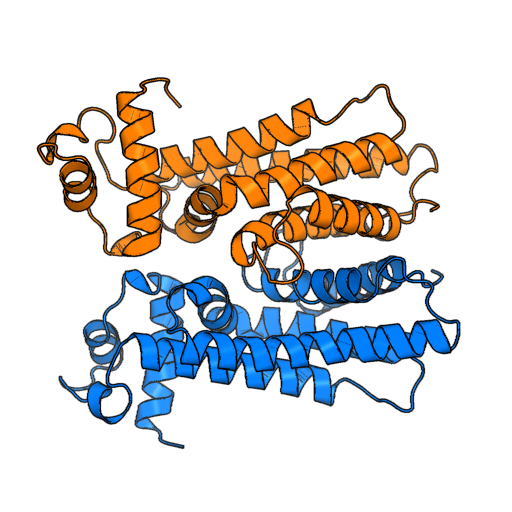,2,96,53,81,22,21,4,78,5,4,10,33,46,18,129,48,15,37,117,127,36,80,50,68,0,28,92,15,68,62,50,8,33,46,22,0,25,49,0,0,84,36,0,33,120,77,46,53,2,118,30,104,48,47,86,1,1,0,31,0,6,10,2,5,0,15,1,0,0,47,31,12,71,37,193,80,12,81,58,32,182,86,0,1,43,53,3,14,39,4,1,27,31,2,0,21,26,86,140,105,60,130,45,175,52,10,29,112,3,16,63,14,0,21,63,25,6,60,90,37,14,15,46,54,2,61,34,38,84,0,0,58,66,24,140,54,75,82,47,29,1,148,104,71,19,63,71,51,35,28,0,1,35,9,0,0,33,66,7,21,107,42,10,36,45,31,0,72,76,14,24,96,107,131,74,55,6,26,66,25,0,85,32,0,3,58,24,2,3,39,25,11,0,91,53,72,41,23,12,36,8,4,18,55,24,27,125,38,15,37,118,68,41,96,63,76,1,39,92,23,61,64,44,11,44,52,24,0,27,48,0,0,85,28,0,40,121,72,46,50,3,107,30,88,49,54,54,1,1,0,25,0,5,10,1,4,0,32,1,0,3,18,34,6,68,41,196,67,10,74,33,30,179,80,0,0,41,56,2,15,37,5,1,28,24,0,0,18,18,86,128

Sequence (382 aa):
TSKAAARIRAAAIEVFAAKGYGATTTREIAASLDMSPGAVYPHYKTKESLLYAISLEGHHSVLAAITAADFPDIAAPDRLMSTVTAYVTWHADNRASARVGQYELRSLSPEHFAIIADIRRSTTKVFTRIIEAGATAGDFHPFDIEAAALAITTSLGIDVSSRWFPSHTYSDPRIIAARYVELALRMVGCADLGTSKAAARIRAAAIEVFAAKGYGATTTREIAASLDMSPGAVYPHYKTKESSLLYAISLEGHHSVLAAITAADFPDIAAPDRLMSTVTAYVTWHADNRASARVGQYELRSLSPEHFAIIADIRRSTTKVFTRIIEAGATTAGDFHPFDIEAAALAITSLGIDVSRWFPSHTYSDPRIIAARYVELALRMVGCAD

Nearest PDB structures (foldseek):
  3him-assembly1_A  TM=1.005E+00  e=3.762E-26  Rhodococcus jostii
  6yj2-assembly1_A  TM=8.101E-01  e=9.227E-07  Mycobacterium tuberculosis H37Rv
  6yj2-assembly2_C  TM=8.121E-01  e=2.692E-06  Mycobacterium tuberculosis H37Rv
  3ccy-assembly1_A-2  TM=8.595E-01  e=5.550E-05  Bordetella parapertussis 12822
  3br6-assembly1_A  TM=6.038E-01  e=3.174E-05  Staphylococcus aureus

Secondary structure (DSSP, 8-state):
--HHHHHHHHHHHHHHHHH-STT--HHHHHHHTTPPTTSSTTT-SSHHHHHHHHHHHHHHHHHHHHHHT--TTS-HHHHHHHHHHHHHHHHHHTHHHHHHHHH-GGGS-HHHHHHHHHHHHHHHHHHHHHHHHHHHTTS---S-HHHHHHHHHHHHHHHHHH-S-SS---HHHHHHHHHHHHHHHTT---/----HHHHHHHHHHHHHHHHH-TTT--HHHHHHHTTS-GGGSTTT-SSHHHHHHHHHHHHHHHHHHHHHHH--TTS-HHHHHHHHHHHHHHHHHHTHHHHHHHHHTGGGS-HHHHHHHHHHHHHHHHHHHHHHHHHHHTTS---S-HHHHHHHHHHHHHHHHHH-S-SS--SHHHHHHHHHHHHHHHTT---

Foldseek 3Di:
DDPLLVLLLVLLLVCCLVQNLVRDASVVSCVVVVHDPPSCCVNPVGSQSSLLVLLVVLLVVLLVQLVVQADVPDALLSNLLSNLLSLQLSCLVCLSSLCSNPVCLVSHDPVSSVVSVVSVVSSLCSQLVSLVRCVVVVQFAAPDSSVLSVVSNVVSSCCSVAPPDPVHPDSNVVSVVSSVVSSVNRHGDD/DDDDVLLVQLLVQVLVVCVPQNLVRDACCVSCVVVVHHSCSCCVVAVGSQSSLLVLLVCLLVVLLVQLVVQADVPDALLSNLLRSLLSLLLSCQVCLSSLCSNPVCLVSHDPVSNVVSVVSVVSSLVSQLVSLVRCVVVVQFAAPDSSVLSVVSNVVSSCCSVDPPDPVRPDSNVVSVVSSVVSCVNRPGDD